Protein AF-0000000084731419 (afdb_homodimer)

Sequence (504 aa):
MSMTPSPSAHSPEKTPSSSPSSLPSPGSLPRCLPGCLPGCLIVFEGMDGSGKSTQARRLKARLDGLSHPAVLTKEPGGTPAGARLREILLDPALPLAPEAELFLFEADRAMHVKTLLLPELRAGRTVLSDRLSFATVAYQSFGGGLSRELVSTLNEVALGGVVPDVTYLLDLPVSEMARRLRERGDGPTRFELLGGDYFERVREGYLELARIHRGRTVVLDATRDPETLEGEIFEDLARRFPGRFATGGSPAMSMTPSPSAHSPEKTPSSSPSSLPSPGSLPRCLPGCLPGCLIVFEGMDGSGKSTQARRLKARLDGLSHPAVLTKEPGGTPAGARLREILLDPALPLAPEAELFLFEADRAMHVKTLLLPELRAGRTVLSDRLSFATVAYQSFGGGLSRELVSTLNEVALGGVVPDVTYLLDLPVSEMARRLRERGDGPTRFELLGGDYFERVREGYLELARIHRGRTVVLDATRDPETLEGEIFEDLARRFPGRFATGGSPA

Nearest PDB structures (foldseek):
  5xb5-assembly1_A  TM=9.683E-01  e=5.352E-17  Aquifex aeolicus VF5
  5h56-assembly1_B  TM=9.671E-01  e=9.599E-17  Aquifex aeolicus VF5
  5xb5-assembly1_B  TM=9.634E-01  e=7.762E-17  Aquifex aeolicus VF5
  5xbh-assembly1_B  TM=9.675E-01  e=1.633E-16  Aquifex aeolicus VF5
  4dwj-assembly1_B  TM=9.084E-01  e=1.100E-12  Staphylococcus aureus subsp. aureus Mu50

Secondary structure (DSSP, 8-state):
------------------------------S--TT--SSEEEEEEESTTSSHHHHHHHHHHHHHHTT--EEEEETTTSSHHHHHHHHHHT-TTS---HHHHHHHHHHHHHHHIIIIIHHHHHTT-EEEEE--HHHHIIIIIIIT---HHHHHHHHHHHHTT---SEEEEEE--HHHHHHHHHHHT-SS-HHHHH-HHHHHHHHHHHHHHHHHTGGGEEEEETTS-HHHHHHHHHHHHHHH-HHHH-------/---------------------------------TT--SSEEEEEEESTTSSHHHHHHHHHHHHHHTT--EEEEETTTSSHHHHHHHHHHT-TTS---HHHHHHHHHHHHHHHIIIIIHHHHHTT-EEEEE--HHHHIIIIIIIT---HHHHHHHHHHHHTT---SEEEEEE--HHHHHHHHHHHT-SS-HHHHH-HHHHHHHHHHHHHHHHHTGGGEEEEETTS-HHHHHHHHHHHHHHH-HHHH-------

Solvent-accessible surface area (backbone atoms only — not comparable to full-atom values): 28175 Å² total; per-residue (Å²): 137,89,80,81,77,76,82,78,80,77,73,80,77,78,73,75,74,74,68,77,74,75,69,74,68,86,65,77,71,76,72,67,58,98,86,52,58,72,22,44,38,38,33,28,37,62,58,76,77,28,47,42,65,58,49,49,50,51,49,38,54,52,32,42,74,68,75,46,64,52,46,80,48,38,54,75,35,57,36,78,70,13,41,56,48,37,52,55,77,68,32,82,90,48,84,66,46,72,66,17,49,52,24,46,55,37,19,26,42,19,38,35,32,67,72,45,50,48,60,41,20,64,71,47,31,37,36,38,24,33,36,66,66,64,53,53,44,10,46,46,18,50,39,64,63,43,56,60,67,57,49,51,52,48,45,50,65,24,42,67,79,65,69,67,65,33,34,42,32,26,47,58,59,60,70,56,31,52,52,52,49,60,70,69,61,63,66,91,37,70,54,70,73,61,36,69,69,33,48,49,31,21,51,49,31,46,52,49,51,37,61,77,40,45,91,41,33,46,82,39,68,36,82,53,57,70,68,61,52,48,52,54,53,50,55,49,43,24,69,76,34,46,92,75,49,51,71,78,70,71,84,128,136,80,78,73,80,76,82,77,80,79,72,78,77,78,71,76,74,73,68,77,74,76,68,73,67,87,64,77,72,76,69,69,57,96,88,53,56,73,21,43,38,38,33,27,36,63,60,76,78,26,47,42,66,59,49,51,52,51,50,40,53,52,32,43,72,68,75,46,64,53,45,80,46,37,53,74,34,56,35,78,70,13,42,56,49,35,53,55,74,68,33,84,91,49,82,66,45,72,66,18,47,51,24,47,54,38,19,26,42,18,39,35,32,66,73,44,49,48,58,42,20,64,71,46,31,35,36,38,25,34,34,65,67,64,53,53,45,11,45,44,18,50,39,63,64,44,56,62,67,58,50,50,52,47,45,47,62,26,41,69,79,66,67,66,64,33,32,41,33,24,48,56,58,60,71,56,32,52,52,54,46,59,71,69,60,60,65,93,36,71,55,71,74,62,35,68,69,34,48,48,32,22,52,49,30,47,53,50,49,38,61,76,40,46,91,39,35,45,83,39,69,36,82,54,57,68,67,60,52,48,52,52,52,50,54,48,45,25,67,76,34,47,91,77,49,51,70,79,69,71,81,127

Structure (mmCIF, N/CA/C/O backbone):
data_AF-0000000084731419-model_v1
#
loop_
_entity.id
_entity.type
_entity.pdbx_description
1 polymer 'Thymidylate kinase'
#
loop_
_atom_site.group_PDB
_atom_site.id
_atom_site.type_symbol
_atom_site.label_atom_id
_atom_site.label_alt_id
_atom_site.label_comp_id
_atom_site.label_asym_id
_atom_site.label_entity_id
_atom_site.label_seq_id
_atom_site.pdbx_PDB_ins_code
_atom_site.Cartn_x
_atom_site.Cartn_y
_atom_site.Cartn_z
_atom_site.occupancy
_atom_site.B_iso_or_equiv
_atom_site.auth_seq_id
_atom_site.auth_comp_id
_atom_site.auth_asym_id
_atom_site.auth_atom_id
_atom_site.pdbx_PDB_model_num
ATOM 1 N N . MET A 1 1 ? 48.312 49.781 94.25 1 23.12 1 MET A N 1
ATOM 2 C CA . MET A 1 1 ? 48.719 50 92.875 1 23.12 1 MET A CA 1
ATOM 3 C C . MET A 1 1 ? 47.531 49.875 91.938 1 23.12 1 MET A C 1
ATOM 5 O O . MET A 1 1 ? 46.406 49.938 92.375 1 23.12 1 MET A O 1
ATOM 9 N N . SER A 1 2 ? 47.562 48.812 91.062 1 24.34 2 SER A N 1
ATOM 10 C CA . SER A 1 2 ? 47.312 48.781 89.625 1 24.34 2 SER A CA 1
ATOM 11 C C . SER A 1 2 ? 45.812 48.75 89.312 1 24.34 2 SER A C 1
ATOM 13 O O . SER A 1 2 ? 45.031 48.312 90.125 1 24.34 2 SER A O 1
ATOM 15 N N . MET A 1 3 ? 45.438 49.062 88.062 1 30.19 3 MET A N 1
ATOM 16 C CA . MET A 1 3 ? 44.531 49.625 87.062 1 30.19 3 MET A CA 1
ATOM 17 C C . MET A 1 3 ? 43.5 48.594 86.625 1 30.19 3 MET A C 1
ATOM 19 O O . MET A 1 3 ? 43.812 47.406 86.438 1 30.19 3 MET A O 1
ATOM 23 N N . THR A 1 4 ? 42.25 48.781 86.812 1 38.5 4 THR A N 1
ATOM 24 C CA . THR A 1 4 ? 41 48.031 86.688 1 38.5 4 THR A CA 1
ATOM 25 C C . THR A 1 4 ? 40.719 47.688 85.25 1 38.5 4 THR A C 1
ATOM 27 O O . THR A 1 4 ? 40.344 48.562 84.438 1 38.5 4 THR A O 1
ATOM 30 N N . PRO A 1 5 ? 41.594 46.938 84.438 1 32.41 5 PRO A N 1
ATOM 31 C CA . PRO A 1 5 ? 41.438 47.094 83 1 32.41 5 PRO A CA 1
ATOM 32 C C . PRO A 1 5 ? 40.062 46.625 82.5 1 32.41 5 PRO A C 1
ATOM 34 O O . PRO A 1 5 ? 39.406 45.812 83.188 1 32.41 5 PRO A O 1
ATOM 37 N N . SER A 1 6 ? 39.344 47.5 81.812 1 37.78 6 SER A N 1
ATOM 38 C CA . SER A 1 6 ? 38 47.531 81.25 1 37.78 6 SER A CA 1
ATOM 39 C C . SER A 1 6 ? 37.844 46.406 80.188 1 37.78 6 SER A C 1
ATOM 41 O O . SER A 1 6 ? 38.656 46.25 79.312 1 37.78 6 SER A O 1
ATOM 43 N N . PRO A 1 7 ? 37.25 45.281 80.562 1 30.72 7 PRO A N 1
ATOM 44 C CA . PRO A 1 7 ? 37.312 44.125 79.688 1 30.72 7 PRO A CA 1
ATOM 45 C C . PRO A 1 7 ? 36.812 44.469 78.25 1 30.72 7 PRO A C 1
ATOM 47 O O . PRO A 1 7 ? 36.062 45.406 78.062 1 30.72 7 PRO A O 1
ATOM 50 N N . SER A 1 8 ? 37.5 44.156 77.062 1 24.77 8 SER A N 1
ATOM 51 C CA . SER A 1 8 ? 37.562 44.312 75.625 1 24.77 8 SER A CA 1
ATOM 52 C C . SER A 1 8 ? 36.312 43.688 75 1 24.77 8 SER A C 1
ATOM 54 O O . SER A 1 8 ? 36.094 42.5 75.062 1 24.77 8 SER A O 1
ATOM 56 N N . ALA A 1 9 ? 35.094 44.312 75.062 1 31.52 9 ALA A 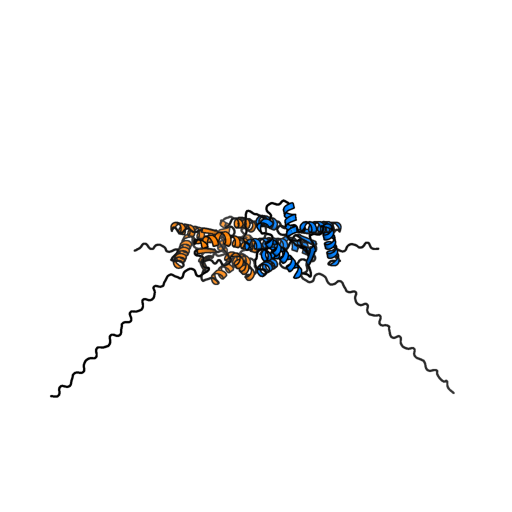N 1
ATOM 57 C CA . ALA A 1 9 ? 33.875 43.719 74.562 1 31.52 9 ALA A CA 1
ATOM 58 C C . ALA A 1 9 ? 34.031 43.281 73.125 1 31.52 9 ALA A C 1
ATOM 60 O O . ALA A 1 9 ? 34.25 44.094 72.25 1 31.52 9 ALA A O 1
ATOM 61 N N . HIS A 1 10 ? 34.781 42.125 72.812 1 27.92 10 HIS A N 1
ATOM 62 C CA . HIS A 1 10 ? 35.031 41.688 71.438 1 27.92 10 HIS A CA 1
ATOM 63 C C . HIS A 1 10 ? 33.75 41.688 70.562 1 27.92 10 HIS A C 1
ATOM 65 O O . HIS A 1 10 ? 32.688 41.312 71.062 1 27.92 10 HIS A O 1
ATOM 71 N N . SER A 1 11 ? 33.656 42.562 69.625 1 31.41 11 SER A N 1
ATOM 72 C CA . SER A 1 11 ? 32.656 42.906 68.562 1 31.41 11 SER A CA 1
ATOM 73 C C . SER A 1 11 ? 32.156 41.625 67.875 1 31.41 11 SER A C 1
ATOM 75 O O . SER A 1 11 ? 32.969 40.75 67.562 1 31.41 11 SER A O 1
ATOM 77 N N . PRO A 1 12 ? 30.891 41.312 68.062 1 29.5 12 PRO A N 1
ATOM 78 C CA . PRO A 1 12 ? 30.312 40.094 67.5 1 29.5 12 PRO A CA 1
ATOM 79 C C . PRO A 1 12 ? 30.609 39.938 66 1 29.5 12 PRO A C 1
ATOM 81 O O . PRO A 1 12 ? 30.844 40.906 65.312 1 29.5 12 PRO A O 1
ATOM 84 N N . GLU A 1 13 ? 31.359 38.938 65.625 1 27.28 13 GLU A N 1
ATOM 85 C CA . GLU A 1 13 ? 31.75 38.531 64.25 1 27.28 13 GLU A CA 1
ATOM 86 C C . GLU A 1 13 ? 30.547 38.531 63.312 1 27.28 13 GLU A C 1
ATOM 88 O O . GLU A 1 13 ? 29.453 38.094 63.688 1 27.28 13 GLU A O 1
ATOM 93 N N . LYS A 1 14 ? 30.531 39.469 62.312 1 30.03 14 LYS A N 1
ATOM 94 C CA . LYS A 1 14 ? 29.641 39.625 61.156 1 30.03 14 LYS A CA 1
ATOM 95 C C . LYS A 1 14 ? 29.297 38.312 60.5 1 30.03 14 LYS A C 1
ATOM 97 O O . LYS A 1 14 ? 30.203 37.562 60.094 1 30.03 14 LYS A O 1
ATOM 102 N N . THR A 1 15 ? 28.266 37.594 61 1 29.02 15 THR A N 1
ATOM 103 C CA . THR A 1 15 ? 27.828 36.375 60.312 1 29.02 15 THR A CA 1
ATOM 104 C C . THR A 1 15 ? 27.703 36.625 58.812 1 29.02 15 THR A C 1
ATOM 106 O O . THR A 1 15 ? 27.031 37.562 58.375 1 29.02 15 THR A O 1
ATOM 109 N N . PRO A 1 16 ? 28.656 36.25 57.969 1 30.91 16 PRO A N 1
ATOM 110 C CA . PRO A 1 16 ? 28.594 36.531 56.531 1 30.91 16 PRO A CA 1
ATOM 111 C C . PRO A 1 16 ? 27.234 36.188 55.938 1 30.91 16 PRO A C 1
ATOM 113 O O . PRO A 1 16 ? 26.578 35.219 56.375 1 30.91 16 PRO A O 1
ATOM 116 N N . SER A 1 17 ? 26.391 37.156 55.719 1 29.28 17 SER A N 1
ATOM 117 C CA . SER A 1 17 ? 25.141 37 54.969 1 29.28 17 SER A CA 1
ATOM 118 C C . SER A 1 17 ? 25.359 36.156 53.719 1 29.28 17 SER A C 1
ATOM 120 O O . SER A 1 17 ? 26.172 36.5 52.875 1 29.28 17 SER A O 1
ATOM 122 N N . SER A 1 18 ? 25.422 34.844 53.844 1 29.91 18 SER A N 1
ATOM 123 C CA . SER A 1 18 ? 25.469 34 52.656 1 29.91 18 SER A CA 1
ATOM 124 C C . SER A 1 18 ? 24.438 34.406 51.625 1 29.91 18 SER A C 1
ATOM 126 O O . SER A 1 18 ? 23.25 34.5 51.906 1 29.91 18 SER A O 1
ATOM 128 N N . SER A 1 19 ? 24.812 35.438 50.812 1 32.22 19 SER A N 1
ATOM 129 C CA . SER A 1 19 ? 23.969 35.844 49.688 1 32.22 19 SER A CA 1
ATOM 130 C C . SER A 1 19 ? 23.297 34.625 49.031 1 32.22 19 SER A C 1
ATOM 132 O O . SER A 1 19 ? 23.922 33.594 48.875 1 32.22 19 SER A O 1
ATOM 134 N N . PRO A 1 20 ? 21.953 34.531 49.156 1 30.31 20 PRO A N 1
ATOM 135 C CA . PRO A 1 20 ? 21.281 33.406 48.531 1 30.31 20 PRO A CA 1
ATOM 136 C C . PRO A 1 20 ? 21.797 33.125 47.125 1 30.31 20 PRO A C 1
ATOM 138 O O . PRO A 1 20 ? 22.266 34.031 46.438 1 30.31 20 PRO A O 1
ATOM 141 N N . SER A 1 21 ? 22.516 32.031 46.906 1 29.12 21 SER A N 1
ATOM 142 C CA . SER A 1 21 ? 22.922 31.5 45.594 1 29.12 21 SER A CA 1
ATOM 143 C C . SER A 1 21 ? 21.812 31.688 44.562 1 29.12 21 SER A C 1
ATOM 145 O O . SER A 1 21 ? 20.641 31.391 44.844 1 29.12 21 SER A O 1
ATOM 147 N N . SER A 1 22 ? 21.938 32.688 43.719 1 30.14 22 SER A N 1
ATOM 148 C CA . SER A 1 22 ? 21.078 32.875 42.531 1 30.14 22 SER A CA 1
ATOM 149 C C . SER A 1 22 ? 20.688 31.547 41.938 1 30.14 22 SER A C 1
ATOM 151 O O . SER A 1 22 ? 21.547 30.719 41.625 1 30.14 22 SER A O 1
ATOM 153 N N . LEU A 1 23 ? 19.562 30.969 42.281 1 30.5 23 LEU A N 1
ATOM 154 C CA . LEU A 1 23 ? 19.078 29.781 41.594 1 30.5 23 LEU A CA 1
ATOM 155 C C . LEU A 1 23 ? 19.375 29.875 40.094 1 30.5 23 LEU A C 1
ATOM 157 O O . LEU A 1 23 ? 19.281 30.953 39.5 1 30.5 23 LEU A O 1
ATOM 161 N N . PRO A 1 24 ? 20.188 28.969 39.531 1 29.19 24 PRO A N 1
ATOM 162 C CA . PRO A 1 24 ? 20.438 29.062 38.094 1 29.19 24 PRO A CA 1
ATOM 163 C C . PRO A 1 24 ? 19.156 29.375 37.312 1 29.19 24 PRO A C 1
ATOM 165 O O . PRO A 1 24 ? 18.062 29.062 37.781 1 29.19 24 PRO A O 1
ATOM 168 N N . SER A 1 25 ? 19.094 30.469 36.625 1 30.25 25 SER A N 1
ATOM 169 C CA . SER A 1 25 ? 18.016 30.75 35.656 1 30.25 25 SER A CA 1
ATOM 170 C C . SER A 1 25 ? 17.531 29.484 34.969 1 30.25 25 SER A C 1
ATOM 172 O O . SER A 1 25 ? 18.328 28.578 34.719 1 30.25 25 SER A O 1
ATOM 174 N N . PRO A 1 26 ? 16.297 29.062 35.25 1 31.92 26 PRO A N 1
ATOM 175 C CA . PRO A 1 26 ? 15.867 27.875 34.531 1 31.92 26 PRO A CA 1
ATOM 176 C C . PRO A 1 26 ? 16.438 27.812 33.125 1 31.92 26 PRO A C 1
ATOM 178 O O . PRO A 1 26 ? 16.219 28.719 32.312 1 31.92 26 PRO A O 1
ATOM 181 N N . GLY A 1 27 ? 17.703 27.453 32.906 1 29.27 27 GLY A N 1
ATOM 182 C CA . GLY A 1 27 ? 18.328 27.203 31.609 1 29.27 27 GLY A CA 1
ATOM 183 C C . GLY A 1 27 ? 17.328 26.734 30.547 1 29.27 27 GLY A C 1
ATOM 184 O O . GLY A 1 27 ? 16.203 26.375 30.875 1 29.27 27 GLY A O 1
ATOM 185 N N . SER A 1 28 ? 17.766 27.031 29.25 1 33.28 28 SER A N 1
ATOM 186 C CA . SER A 1 28 ? 17.25 26.625 27.938 1 33.28 28 SER A CA 1
ATOM 187 C C . SER A 1 28 ? 16.844 25.141 27.953 1 33.28 28 SER A C 1
ATOM 189 O O . SER A 1 28 ? 17.656 24.281 28.266 1 33.28 28 SER A O 1
ATOM 191 N N . LEU A 1 29 ? 15.742 24.844 28.484 1 33.66 29 LEU A N 1
ATOM 192 C CA . LEU A 1 29 ? 15.312 23.469 28.297 1 33.66 29 LEU A CA 1
ATOM 193 C C . LEU A 1 29 ? 15.984 22.844 27.078 1 33.66 29 LEU A C 1
ATOM 195 O O . LEU A 1 29 ? 16.016 23.438 26 1 33.66 29 LEU A O 1
ATOM 199 N N . PRO A 1 30 ? 16.906 22.078 27.328 1 33.84 30 PRO A N 1
ATOM 200 C CA . PRO A 1 30 ? 17.688 21.469 26.266 1 33.84 30 PRO A CA 1
ATOM 201 C C . PRO A 1 30 ? 16.875 21.234 24.984 1 33.84 30 PRO A C 1
ATOM 203 O O . PRO A 1 30 ? 15.656 21.156 25.047 1 33.84 30 PRO A O 1
ATOM 206 N N . ARG A 1 31 ? 17.547 21.422 23.781 1 34.66 31 ARG A N 1
ATOM 207 C CA . ARG A 1 31 ? 17.5 21.047 22.375 1 34.66 31 ARG A CA 1
ATOM 208 C C . ARG A 1 31 ? 16.797 19.703 22.188 1 34.66 31 ARG A C 1
ATOM 210 O O . ARG A 1 31 ? 16.672 18.922 23.141 1 34.66 31 ARG A O 1
ATOM 217 N N . CYS A 1 32 ? 16.469 19.438 20.984 1 38.44 32 CYS A N 1
ATOM 218 C CA . CYS A 1 32 ? 15.844 18.25 20.422 1 38.44 32 CYS A CA 1
ATOM 219 C C . CYS A 1 32 ? 16.438 16.984 21.031 1 38.44 32 CYS A C 1
ATOM 221 O O . CYS A 1 32 ? 17.656 16.828 21.078 1 38.44 32 CYS A O 1
ATOM 223 N N . LEU A 1 33 ? 15.898 16.438 21.953 1 39.16 33 LEU A N 1
ATOM 224 C CA . LEU A 1 33 ? 16.344 15.094 22.328 1 39.16 33 LEU A CA 1
ATOM 225 C C . LEU A 1 33 ? 16.891 14.359 21.109 1 39.16 33 LEU A C 1
ATOM 227 O O . LEU A 1 33 ? 16.531 14.656 19.969 1 39.16 33 LEU A O 1
ATOM 231 N N . PRO A 1 34 ? 17.828 13.508 21.125 1 41.62 34 PRO A N 1
ATOM 232 C CA . PRO A 1 34 ? 18.312 12.594 20.094 1 41.62 34 PRO A CA 1
ATOM 233 C C . PRO A 1 34 ? 17.188 11.875 19.359 1 41.62 34 PRO A C 1
ATOM 235 O O . PRO A 1 34 ? 16.312 11.273 20 1 41.62 34 PRO A O 1
ATOM 238 N N . GLY A 1 35 ? 16.734 12.219 18.062 1 53.94 35 GLY A N 1
ATOM 239 C CA . GLY A 1 35 ? 15.656 11.766 17.203 1 53.94 35 GLY A CA 1
ATOM 240 C C . GLY A 1 35 ? 14.68 12.875 16.828 1 53.94 35 GLY A C 1
ATOM 241 O O . GLY A 1 35 ? 13.789 12.672 16.016 1 53.94 35 GLY A O 1
ATOM 242 N N . CYS A 1 36 ? 14.82 14 17.609 1 70.31 36 CYS A N 1
ATOM 243 C CA . CYS A 1 36 ? 13.891 15.102 17.359 1 70.31 36 CYS A CA 1
ATOM 244 C C . CYS A 1 36 ? 14.328 15.914 16.141 1 70.31 36 CYS A C 1
ATOM 246 O O . CYS A 1 36 ? 15.492 16.297 16.031 1 70.31 36 CYS A O 1
ATOM 248 N N . LEU A 1 37 ? 13.633 15.984 15.125 1 84.25 37 LEU A N 1
ATOM 249 C CA . LEU A 1 37 ? 13.844 16.781 13.914 1 84.25 37 LEU A CA 1
ATOM 250 C C . LEU A 1 37 ? 13.766 18.266 14.227 1 84.25 37 LEU A C 1
ATOM 252 O O . LEU A 1 37 ? 12.898 18.703 14.992 1 84.25 37 LEU A O 1
ATOM 256 N N . PRO A 1 38 ? 14.797 19.047 13.75 1 93.44 38 PRO A N 1
ATOM 257 C CA . PRO A 1 38 ? 14.836 20.469 14.055 1 93.44 38 PRO A CA 1
ATOM 258 C C . PRO A 1 38 ? 13.633 21.234 13.5 1 93.44 38 PRO A C 1
ATOM 260 O O . PRO A 1 38 ? 13.312 22.328 13.977 1 93.44 38 PRO A O 1
ATOM 263 N N . GLY A 1 39 ? 13.055 20.688 12.461 1 96.06 39 GLY A N 1
ATOM 264 C CA . GLY A 1 39 ? 11.891 21.344 11.875 1 96.06 39 GLY A CA 1
ATOM 265 C C . GLY A 1 39 ? 10.625 21.125 12.68 1 96.06 39 GLY A C 1
ATOM 266 O O . GLY A 1 39 ? 10.656 20.531 13.758 1 96.06 39 GLY A O 1
ATOM 267 N N . CYS A 1 40 ? 9.523 21.766 12.18 1 96.75 40 CYS A N 1
ATOM 268 C CA . CYS A 1 40 ? 8.227 21.688 12.844 1 96.75 40 CYS A CA 1
ATOM 269 C C . CYS A 1 40 ? 7.152 21.188 11.883 1 96.75 40 CYS A C 1
ATOM 271 O O . CYS A 1 40 ? 6.969 21.75 10.805 1 96.75 40 CYS A O 1
ATOM 273 N N . LEU A 1 41 ? 6.492 20.094 12.289 1 98.38 41 LEU A N 1
ATOM 274 C CA . LEU A 1 41 ? 5.426 19.531 11.469 1 98.38 41 LEU A CA 1
ATOM 275 C C . LEU A 1 41 ? 4.059 19.859 12.062 1 98.38 41 LEU A C 1
ATOM 277 O O . LEU A 1 41 ? 3.719 19.406 13.156 1 98.38 41 LEU A O 1
ATOM 281 N N . ILE A 1 42 ? 3.318 20.672 11.336 1 98.56 42 ILE A N 1
ATOM 282 C CA . ILE A 1 42 ? 1.959 21.047 11.695 1 98.56 42 ILE A CA 1
ATOM 283 C C . ILE A 1 42 ? 0.966 20.406 10.734 1 98.56 42 ILE A C 1
ATOM 285 O O . ILE A 1 42 ? 1.079 20.547 9.516 1 98.56 42 ILE A O 1
ATOM 289 N N . VAL A 1 43 ? -0.009 19.703 11.297 1 98.88 43 VAL A N 1
ATOM 290 C CA . VAL A 1 43 ? -0.935 18.938 10.453 1 98.88 43 VAL A CA 1
ATOM 291 C C . VAL A 1 43 ? -2.359 19.438 10.68 1 98.88 43 VAL A C 1
ATOM 293 O O . VAL A 1 43 ? -2.76 19.703 11.82 1 98.88 43 VAL A O 1
ATOM 296 N N . PHE A 1 44 ? -3.086 19.578 9.586 1 98.88 44 PHE A N 1
ATOM 297 C CA . PHE A 1 44 ? -4.516 19.859 9.625 1 98.88 44 PHE A CA 1
ATOM 298 C C . PHE A 1 44 ? -5.324 18.609 9.273 1 98.88 44 PHE A C 1
ATOM 300 O O . PHE A 1 44 ? -5.145 18.031 8.211 1 98.88 44 PHE A O 1
ATOM 307 N N . GLU A 1 45 ? -6.176 18.203 10.18 1 98.88 45 GLU A N 1
ATOM 308 C CA . GLU A 1 45 ? -7.016 17.016 10 1 98.88 45 GLU A CA 1
ATOM 309 C C . GLU A 1 45 ? -8.5 17.375 10.094 1 98.88 45 GLU A C 1
ATOM 311 O O . GLU A 1 45 ? -8.859 18.406 10.656 1 98.88 45 GLU A O 1
ATOM 316 N N . GLY A 1 46 ? -9.32 16.5 9.562 1 98.5 46 GLY A N 1
ATOM 317 C CA . GLY A 1 46 ? -10.758 16.703 9.539 1 98.5 46 GLY A CA 1
ATOM 318 C C . GLY A 1 46 ? -11.406 16.172 8.281 1 98.5 46 GLY A C 1
ATOM 319 O O . GLY A 1 46 ? -10.719 15.773 7.336 1 98.5 46 GLY A O 1
ATOM 320 N N . MET A 1 47 ? -12.711 16.203 8.281 1 96.25 47 MET A N 1
ATOM 321 C CA . MET A 1 47 ? -13.469 15.695 7.141 1 96.25 47 MET A CA 1
ATOM 322 C C . MET A 1 47 ? -13.414 16.672 5.969 1 96.25 47 MET A C 1
ATOM 324 O O . MET A 1 47 ? -12.938 17.797 6.117 1 96.25 47 MET A O 1
ATOM 328 N N . ASP A 1 48 ? -13.836 16.156 4.828 1 91.31 48 ASP A N 1
ATOM 329 C CA . ASP A 1 48 ? -13.906 17.016 3.652 1 91.31 48 ASP A CA 1
ATOM 330 C C . ASP A 1 48 ? -14.797 18.234 3.914 1 91.31 48 ASP A C 1
ATOM 332 O O . ASP A 1 48 ? -15.836 18.125 4.57 1 91.31 48 ASP A O 1
ATOM 336 N N . GLY A 1 49 ? -14.32 19.359 3.432 1 91.75 49 GLY A N 1
ATOM 337 C CA . GLY A 1 49 ? -15.125 20.578 3.584 1 91.75 49 GLY A CA 1
ATOM 338 C C . GLY A 1 49 ? -14.914 21.25 4.922 1 91.75 49 GLY A C 1
ATOM 339 O O . GLY A 1 49 ? -15.492 22.312 5.18 1 91.75 49 GLY A O 1
ATOM 340 N N . SER A 1 50 ? -14.07 20.75 5.719 1 96.69 50 SER A N 1
ATOM 341 C CA . SER A 1 50 ? -13.914 21.281 7.062 1 96.69 50 SER A CA 1
ATOM 342 C C . SER A 1 50 ? -13.055 22.547 7.059 1 96.69 50 SER A C 1
ATOM 344 O O . SER A 1 50 ? -13.016 23.281 8.047 1 96.69 50 SER A O 1
ATOM 346 N N . GLY A 1 51 ? -12.359 22.781 6.016 1 96.69 51 GLY A N 1
ATOM 347 C CA . GLY A 1 51 ? -11.594 24.016 5.922 1 96.69 51 GLY A CA 1
ATOM 348 C C . GLY A 1 51 ? -10.109 23.812 6.145 1 96.69 51 GLY A C 1
ATOM 349 O O . GLY A 1 51 ? -9.375 24.766 6.395 1 96.69 51 GLY A O 1
ATOM 350 N N . LYS A 1 52 ? -9.578 22.562 6.078 1 97.81 52 LYS A N 1
ATOM 351 C CA . LYS A 1 52 ? -8.172 22.234 6.297 1 97.81 52 LYS A CA 1
ATOM 352 C C . LYS A 1 52 ? -7.273 23.016 5.344 1 97.81 52 LYS A C 1
ATOM 354 O O . LYS A 1 52 ? -6.348 23.703 5.785 1 97.81 52 LYS A O 1
ATOM 359 N N . SER A 1 53 ? -7.59 22.922 4.043 1 96.75 53 SER A N 1
ATOM 360 C CA . SER A 1 53 ? -6.762 23.578 3.035 1 96.75 53 SER A CA 1
ATOM 361 C C . SER A 1 53 ? -6.762 25.094 3.209 1 96.75 53 SER A C 1
ATOM 363 O O . SER A 1 53 ? -5.73 25.734 3.035 1 96.75 53 SER A O 1
ATOM 365 N N . THR A 1 54 ? -7.902 25.625 3.572 1 97.19 54 THR A N 1
ATOM 366 C CA . THR A 1 54 ? -8.023 27.047 3.822 1 97.19 54 THR A CA 1
ATOM 367 C C . THR A 1 54 ? -7.125 27.484 4.98 1 97.19 54 THR A C 1
ATOM 369 O O . THR A 1 54 ? -6.352 28.422 4.855 1 97.19 54 THR A O 1
ATOM 372 N N . GLN A 1 55 ? -7.215 26.766 6.023 1 98.5 55 GLN A N 1
ATOM 373 C CA . GLN A 1 55 ? -6.445 27.125 7.207 1 98.5 55 GLN A CA 1
ATOM 374 C C . GLN A 1 55 ? -4.949 26.922 6.977 1 98.5 55 GLN A C 1
ATOM 376 O O . GLN A 1 55 ? -4.133 27.719 7.441 1 98.5 55 GLN A O 1
ATOM 381 N N . ALA A 1 56 ? -4.59 25.875 6.305 1 98.44 56 ALA A N 1
ATOM 382 C CA . ALA A 1 56 ? -3.184 25.641 5.98 1 98.44 56 ALA A CA 1
ATOM 383 C C . ALA A 1 56 ? -2.615 26.781 5.152 1 98.44 56 ALA A C 1
ATOM 385 O O . ALA A 1 56 ? -1.519 27.281 5.426 1 98.44 56 ALA A O 1
ATOM 386 N N . ARG A 1 57 ? -3.352 27.234 4.172 1 98.06 57 ARG A N 1
ATOM 387 C CA . ARG A 1 57 ? -2.91 28.312 3.299 1 98.06 57 ARG A CA 1
ATOM 388 C C . ARG A 1 57 ? -2.811 29.625 4.062 1 98.06 57 ARG A C 1
ATOM 390 O O . ARG A 1 57 ? -1.873 30.406 3.859 1 98.06 57 ARG A O 1
ATOM 397 N N . ARG A 1 58 ? -3.762 29.891 4.879 1 97.75 58 ARG A N 1
ATOM 398 C CA . ARG A 1 58 ? -3.754 31.109 5.676 1 97.75 58 ARG A CA 1
ATOM 399 C C . ARG A 1 58 ? -2.555 31.141 6.613 1 97.75 58 ARG A C 1
ATOM 401 O O . ARG A 1 58 ? -1.896 32.188 6.754 1 97.75 58 ARG A O 1
ATOM 408 N N . LEU A 1 59 ? -2.328 30 7.242 1 97.25 59 LEU A N 1
ATOM 409 C CA . LEU A 1 59 ? -1.179 29.922 8.141 1 97.25 59 LEU A CA 1
ATOM 410 C C . LEU A 1 59 ? 0.122 30.125 7.367 1 97.25 59 LEU A C 1
ATOM 412 O O . LEU A 1 59 ? 1.025 30.828 7.832 1 97.25 59 LEU A O 1
ATOM 416 N N . LYS A 1 60 ? 0.2 29.484 6.234 1 97.44 60 LYS A N 1
ATOM 417 C CA . LYS A 1 60 ? 1.386 29.672 5.402 1 97.44 60 LYS A CA 1
ATOM 418 C C . LYS A 1 60 ? 1.612 31.156 5.086 1 97.44 60 LYS A C 1
ATOM 420 O O . LYS A 1 60 ? 2.734 31.656 5.199 1 97.44 60 LYS A O 1
ATOM 425 N N . ALA A 1 61 ? 0.592 31.828 4.668 1 96.25 61 ALA A N 1
ATOM 426 C CA . ALA A 1 61 ? 0.683 33.25 4.324 1 96.25 61 ALA A CA 1
ATOM 427 C C . ALA A 1 61 ? 1.146 34.062 5.523 1 96.25 61 ALA A C 1
ATOM 429 O O . ALA A 1 61 ? 1.987 34.969 5.383 1 96.25 61 ALA A O 1
ATOM 430 N N . ARG A 1 62 ? 0.605 33.719 6.59 1 93.5 62 ARG A N 1
ATOM 431 C CA . ARG A 1 62 ? 0.964 34.438 7.805 1 93.5 62 ARG A CA 1
ATOM 432 C C . ARG A 1 62 ? 2.428 34.219 8.164 1 93.5 62 ARG A C 1
ATOM 434 O O . ARG A 1 62 ? 3.146 35.156 8.5 1 93.5 62 ARG A O 1
ATOM 441 N N . LEU A 1 63 ? 2.867 33 8.109 1 93.62 63 LEU A N 1
ATOM 442 C CA . LEU A 1 63 ? 4.25 32.656 8.414 1 93.62 63 LEU A CA 1
ATOM 443 C C . LEU A 1 63 ? 5.207 33.281 7.406 1 93.62 63 LEU A C 1
ATOM 445 O O . LEU A 1 63 ? 6.289 33.75 7.773 1 93.62 63 LEU A O 1
ATOM 449 N N . ASP A 1 64 ? 4.801 33.312 6.16 1 91.75 64 ASP A N 1
ATOM 450 C CA . ASP A 1 64 ? 5.594 34 5.129 1 91.75 64 ASP A CA 1
ATOM 451 C C . ASP A 1 64 ? 5.781 35.469 5.441 1 91.75 64 ASP A C 1
ATOM 453 O O . ASP A 1 64 ? 6.867 36.031 5.25 1 91.75 64 ASP A O 1
ATOM 457 N N . GLY A 1 65 ? 4.77 36.062 5.895 1 89.19 65 GLY A N 1
ATOM 458 C CA . GLY A 1 65 ? 4.816 37.469 6.266 1 89.19 65 GLY A CA 1
ATOM 459 C C . GLY A 1 65 ? 5.734 37.75 7.438 1 89.19 65 GLY A C 1
ATOM 460 O O . GLY A 1 65 ? 6.23 38.875 7.594 1 89.19 65 GLY A O 1
ATOM 461 N N . LEU A 1 66 ? 5.977 36.75 8.211 1 86.94 66 LEU A N 1
ATOM 462 C CA . LEU A 1 66 ? 6.844 36.875 9.375 1 86.94 66 LEU A CA 1
ATOM 463 C C . LEU A 1 66 ? 8.258 36.375 9.062 1 86.94 66 LEU A C 1
ATOM 465 O O . LEU A 1 66 ? 9.055 36.156 9.969 1 86.94 66 LEU A O 1
ATOM 469 N N . SER A 1 67 ? 8.562 36.094 7.793 1 87.44 67 SER A N 1
ATOM 470 C CA . SER A 1 67 ? 9.859 35.656 7.297 1 87.44 67 SER A CA 1
ATOM 471 C C . SER A 1 67 ? 10.227 34.281 7.852 1 87.44 67 SER A C 1
ATOM 473 O O . SER A 1 67 ? 11.391 34.031 8.18 1 87.44 67 SER A O 1
ATOM 475 N N . HIS A 1 68 ? 9.25 33.5 8.117 1 88.38 68 HIS A N 1
ATOM 476 C CA . HIS A 1 68 ? 9.383 32.094 8.484 1 88.38 68 HIS A CA 1
ATOM 477 C C . HIS A 1 68 ? 8.695 31.203 7.457 1 88.38 68 HIS A C 1
ATOM 479 O O . HIS A 1 68 ? 7.684 30.578 7.762 1 88.38 68 HIS A O 1
ATOM 485 N N . PRO A 1 69 ? 9.352 31.141 6.426 1 90.19 69 PRO A N 1
ATOM 486 C CA . PRO A 1 69 ? 8.648 30.422 5.363 1 90.19 69 PRO A CA 1
ATOM 487 C C . PRO A 1 69 ? 8.359 28.969 5.723 1 90.19 69 PRO A C 1
ATOM 489 O O . PRO A 1 69 ? 9.164 28.328 6.406 1 90.19 69 PRO A O 1
ATOM 492 N N . ALA A 1 70 ? 7.211 28.531 5.328 1 96.81 70 ALA A N 1
ATOM 493 C CA . ALA A 1 70 ? 6.754 27.172 5.57 1 96.81 70 ALA A CA 1
ATOM 494 C C . ALA A 1 70 ? 6.504 26.438 4.258 1 96.81 70 ALA A C 1
ATOM 496 O O . ALA A 1 70 ? 6.25 27.062 3.227 1 96.81 70 ALA A O 1
ATOM 497 N N . VAL A 1 71 ? 6.688 25.172 4.324 1 98.12 71 VAL A N 1
ATOM 498 C CA . VAL A 1 71 ? 6.383 24.312 3.193 1 98.12 71 VAL A CA 1
ATOM 499 C C . VAL A 1 71 ? 4.957 23.781 3.318 1 98.12 71 VAL A C 1
ATOM 501 O O . VAL A 1 71 ? 4.578 23.234 4.363 1 98.12 71 VAL A O 1
ATOM 504 N N . LEU A 1 72 ? 4.164 24.031 2.297 1 98.62 72 LEU A N 1
ATOM 505 C CA . LEU A 1 72 ? 2.807 23.516 2.252 1 98.62 72 LEU A CA 1
ATOM 506 C C . LEU A 1 72 ? 2.758 22.203 1.47 1 98.62 72 LEU A C 1
ATOM 508 O O . LEU A 1 72 ? 3.338 22.094 0.386 1 98.62 72 LEU A O 1
ATOM 512 N N . THR A 1 73 ? 2.08 21.156 2.025 1 98.69 73 THR A N 1
ATOM 513 C CA . THR A 1 73 ? 1.94 19.875 1.364 1 98.69 73 THR A CA 1
ATOM 514 C C . THR A 1 73 ? 0.608 19.219 1.726 1 98.69 73 THR A C 1
ATOM 516 O O . THR A 1 73 ? -0.246 19.844 2.354 1 98.69 73 THR A O 1
ATOM 519 N N . LYS A 1 74 ? 0.37 18.016 1.199 1 98.62 74 LYS A N 1
ATOM 520 C CA . LYS A 1 74 ? -0.909 17.344 1.411 1 98.62 74 LYS A CA 1
ATOM 521 C C . LYS A 1 74 ? -0.78 15.844 1.209 1 98.62 74 LYS A C 1
ATOM 523 O O . LYS A 1 74 ? 0.171 15.375 0.579 1 98.62 74 LYS A O 1
ATOM 528 N N . GLU A 1 75 ? -1.699 15.18 1.855 1 98.38 75 GLU A N 1
ATOM 529 C CA . GLU A 1 75 ? -1.912 13.766 1.557 1 98.38 75 GLU A CA 1
ATOM 530 C C . GLU A 1 75 ? -3.346 13.508 1.102 1 98.38 75 GLU A C 1
ATOM 532 O O . GLU A 1 75 ? -4.289 14.086 1.645 1 98.38 75 GLU A O 1
ATOM 537 N N . PRO A 1 76 ? -3.52 12.547 0.267 1 98.19 76 PRO A N 1
ATOM 538 C CA . PRO A 1 76 ? -2.492 12.023 -0.633 1 98.19 76 PRO A CA 1
ATOM 539 C C . PRO A 1 76 ? -2.105 13.008 -1.732 1 98.19 76 PRO A C 1
ATOM 541 O O . PRO A 1 76 ? -2.867 13.93 -2.035 1 98.19 76 PRO A O 1
ATOM 544 N N . GLY A 1 77 ? -0.832 12.844 -2.316 1 98.25 77 GLY A N 1
ATOM 545 C CA . GLY A 1 77 ? -0.541 13.531 -3.566 1 98.25 77 GLY A CA 1
ATOM 546 C C . GLY A 1 77 ? 0.505 14.617 -3.42 1 98.25 77 GLY A C 1
ATOM 547 O O . GLY A 1 77 ? 0.703 15.422 -4.332 1 98.25 77 GLY A O 1
ATOM 548 N N . GLY A 1 78 ? 1.143 14.664 -2.342 1 98 78 GLY A N 1
ATOM 549 C CA . GLY A 1 78 ? 2.059 15.758 -2.086 1 98 78 GLY A CA 1
ATOM 550 C C . GLY A 1 78 ? 3.408 15.578 -2.756 1 98 78 GLY A C 1
ATOM 551 O O . GLY A 1 78 ? 4.273 16.453 -2.664 1 98 78 GLY A O 1
ATOM 552 N N . THR A 1 79 ? 3.672 14.516 -3.428 1 98 79 THR A N 1
ATOM 553 C CA . THR A 1 79 ? 4.906 14.203 -4.141 1 98 79 THR A CA 1
ATOM 554 C C . THR A 1 79 ? 4.605 13.758 -5.57 1 98 79 THR A C 1
ATOM 556 O O . THR A 1 79 ? 3.459 13.453 -5.902 1 98 79 THR A O 1
ATOM 559 N N . PRO A 1 80 ? 5.621 13.727 -6.422 1 96.56 80 PRO A N 1
ATOM 560 C CA . PRO A 1 80 ? 5.371 13.227 -7.777 1 96.56 80 PRO A CA 1
ATOM 561 C C . PRO A 1 80 ? 4.762 11.828 -7.789 1 96.56 80 PRO A C 1
ATOM 563 O O . PRO A 1 80 ? 3.787 11.578 -8.5 1 96.56 80 PRO A O 1
ATOM 566 N N . ALA A 1 81 ? 5.301 10.922 -7.035 1 96.81 81 ALA A N 1
ATOM 567 C CA . ALA A 1 81 ? 4.703 9.594 -6.91 1 96.81 81 ALA A CA 1
ATOM 568 C C . ALA A 1 81 ? 3.303 9.68 -6.305 1 96.81 81 ALA A C 1
ATOM 570 O O . ALA A 1 81 ? 2.387 8.984 -6.75 1 96.81 81 ALA A O 1
ATOM 571 N N . GLY A 1 82 ? 3.174 10.531 -5.32 1 98 82 GLY A N 1
ATOM 572 C CA . GLY A 1 82 ? 1.885 10.719 -4.672 1 98 82 GLY A CA 1
ATOM 573 C C . GLY A 1 82 ? 0.806 11.211 -5.617 1 98 82 GLY A C 1
ATOM 574 O O . GLY A 1 82 ? -0.356 10.812 -5.504 1 98 82 GLY A O 1
ATOM 575 N N . ALA A 1 83 ? 1.214 12.07 -6.527 1 97.56 83 ALA A N 1
ATOM 576 C CA . ALA A 1 83 ? 0.258 12.586 -7.5 1 97.56 83 ALA A CA 1
ATOM 577 C C . ALA A 1 83 ? -0.308 11.469 -8.367 1 97.56 83 ALA A C 1
ATOM 579 O O . ALA A 1 83 ? -1.506 11.445 -8.656 1 97.56 83 ALA A O 1
ATOM 580 N N . ARG A 1 84 ? 0.507 10.531 -8.75 1 96.75 84 ARG A N 1
ATOM 581 C CA . ARG A 1 84 ? 0.055 9.383 -9.523 1 96.75 84 ARG A CA 1
ATOM 582 C C . ARG A 1 84 ? -0.875 8.5 -8.695 1 96.75 84 ARG A C 1
ATOM 584 O O . ARG A 1 84 ? -1.887 8.008 -9.203 1 96.75 84 ARG A O 1
ATOM 591 N N . LEU A 1 85 ? -0.488 8.312 -7.5 1 97.94 85 LEU A N 1
ATOM 592 C CA . LEU A 1 85 ? -1.3 7.48 -6.621 1 97.94 85 LEU A CA 1
ATOM 593 C C . LEU A 1 85 ? -2.654 8.125 -6.355 1 97.94 85 LEU A C 1
ATOM 595 O O . LEU A 1 85 ? -3.674 7.438 -6.277 1 97.94 85 LEU A O 1
ATOM 599 N N . ARG A 1 86 ? -2.629 9.414 -6.195 1 97.12 86 ARG A N 1
ATOM 600 C CA . ARG A 1 86 ? -3.865 10.156 -5.977 1 97.12 86 ARG A CA 1
ATOM 601 C C . ARG A 1 86 ? -4.832 9.969 -7.145 1 97.12 86 ARG A C 1
ATOM 603 O O . ARG A 1 86 ? -6.039 9.828 -6.941 1 97.12 86 ARG A O 1
ATOM 610 N N . GLU A 1 87 ? -4.285 9.93 -8.336 1 96 87 GLU A N 1
ATOM 611 C CA . GLU A 1 87 ? -5.117 9.703 -9.516 1 96 87 GLU A CA 1
ATOM 612 C C . GLU A 1 87 ? -5.832 8.359 -9.445 1 96 87 GLU A C 1
ATOM 614 O O . GLU A 1 87 ? -7.008 8.25 -9.797 1 96 87 GLU A O 1
ATOM 619 N N . ILE A 1 88 ? -5.152 7.391 -8.984 1 96.31 88 ILE A N 1
ATOM 620 C CA . ILE A 1 88 ? -5.734 6.059 -8.867 1 96.31 88 ILE A CA 1
ATOM 621 C C . ILE A 1 88 ? -6.766 6.047 -7.734 1 96.31 88 ILE A C 1
ATOM 623 O O . ILE A 1 88 ? -7.875 5.535 -7.906 1 96.31 88 ILE A O 1
ATOM 627 N N . LEU A 1 89 ? -6.438 6.645 -6.609 1 96.19 89 LEU A N 1
ATOM 628 C CA . LEU A 1 89 ? -7.27 6.656 -5.41 1 96.19 89 LEU A CA 1
ATOM 629 C C . LEU A 1 89 ? -8.594 7.367 -5.672 1 96.19 89 LEU A C 1
ATOM 631 O O . LEU A 1 89 ? -9.625 6.984 -5.121 1 96.19 89 LEU A O 1
ATOM 635 N N . LEU A 1 90 ? -8.547 8.375 -6.535 1 91.5 90 LEU A N 1
ATOM 636 C CA . LEU A 1 90 ? -9.719 9.227 -6.711 1 91.5 90 LEU A CA 1
ATOM 637 C C . LEU A 1 90 ? -10.445 8.883 -8 1 91.5 90 LEU A C 1
ATOM 639 O O . LEU A 1 90 ? -11.445 9.523 -8.344 1 91.5 90 LEU A O 1
ATOM 643 N N . ASP A 1 91 ? -9.992 7.875 -8.719 1 91.56 91 ASP A N 1
ATOM 644 C CA . ASP A 1 91 ? -10.633 7.492 -9.969 1 91.56 91 ASP A CA 1
ATOM 645 C C . ASP A 1 91 ? -11.93 6.727 -9.711 1 91.56 91 ASP A C 1
ATOM 647 O O . ASP A 1 91 ? -11.898 5.57 -9.281 1 91.56 91 ASP A O 1
ATOM 651 N N . PRO A 1 92 ? -13.039 7.324 -10.031 1 86.31 92 PRO A N 1
ATOM 652 C CA . PRO A 1 92 ? -14.305 6.645 -9.766 1 86.31 92 PRO A CA 1
ATOM 653 C C . PRO A 1 92 ? -14.523 5.418 -10.648 1 86.31 92 PRO A C 1
ATOM 655 O O . PRO A 1 92 ? -15.359 4.566 -10.336 1 86.31 92 PRO A O 1
ATOM 658 N N . ALA A 1 93 ? -13.844 5.297 -11.688 1 88.56 93 ALA A N 1
ATOM 659 C CA . ALA A 1 93 ? -13.984 4.188 -12.625 1 88.56 93 ALA A CA 1
ATOM 660 C C . ALA A 1 93 ? -13.188 2.973 -12.164 1 88.56 93 ALA A C 1
ATOM 662 O O . ALA A 1 93 ? -13.281 1.896 -12.75 1 88.56 93 ALA A O 1
ATOM 663 N N . LEU A 1 94 ? -12.477 3.197 -11.055 1 90 94 LEU A N 1
ATOM 664 C CA . LEU A 1 94 ? -11.625 2.129 -10.547 1 90 94 LEU A CA 1
ATOM 665 C C . LEU A 1 94 ? -11.945 1.823 -9.086 1 90 94 LEU A C 1
ATOM 667 O O . LEU A 1 94 ? -11.195 2.211 -8.188 1 90 94 LEU A O 1
ATOM 671 N N . PRO A 1 95 ? -12.992 1.113 -8.945 1 90.5 95 PRO A N 1
ATOM 672 C CA . PRO A 1 95 ? -13.266 0.748 -7.559 1 90.5 95 PRO A CA 1
ATOM 673 C C . PRO A 1 95 ? -12.148 -0.083 -6.934 1 90.5 95 PRO A C 1
ATOM 675 O O . PRO A 1 95 ? -11.656 -1.029 -7.555 1 90.5 95 PRO A O 1
ATOM 678 N N . LEU A 1 96 ? -11.789 0.281 -5.73 1 96.44 96 LEU A N 1
ATOM 679 C CA . LEU A 1 96 ? -10.695 -0.384 -5.035 1 96.44 96 LEU A CA 1
ATOM 680 C C . LEU A 1 96 ? -11.211 -1.221 -3.871 1 96.44 96 LEU A C 1
ATOM 682 O O . LEU A 1 96 ? -12.141 -0.81 -3.174 1 96.44 96 LEU A O 1
ATOM 686 N N . ALA A 1 97 ? -10.562 -2.408 -3.717 1 96.38 97 ALA A N 1
ATOM 687 C CA . ALA A 1 97 ? -10.781 -3.143 -2.473 1 96.38 97 ALA A CA 1
ATOM 688 C C . ALA A 1 97 ? -10.305 -2.332 -1.27 1 96.38 97 ALA A C 1
ATOM 690 O O . ALA A 1 97 ? -9.328 -1.588 -1.359 1 96.38 97 ALA A O 1
ATOM 691 N N . PRO A 1 98 ? -10.992 -2.525 -0.106 1 96.81 98 PRO A N 1
ATOM 692 C CA . PRO A 1 98 ? -10.633 -1.74 1.076 1 96.81 98 PRO A CA 1
ATOM 693 C C . PRO A 1 98 ? -9.148 -1.866 1.435 1 96.81 98 PRO A C 1
ATOM 695 O O . PRO A 1 98 ? -8.508 -0.867 1.759 1 96.81 98 PRO A O 1
ATOM 698 N N . GLU A 1 99 ? -8.633 -3.086 1.35 1 97.94 99 GLU A N 1
ATOM 699 C CA . GLU A 1 99 ? -7.227 -3.297 1.68 1 97.94 99 GLU A CA 1
ATOM 700 C C . GLU A 1 99 ? -6.312 -2.602 0.675 1 97.94 99 GLU A C 1
ATOM 702 O O . GLU A 1 99 ? -5.301 -2.014 1.055 1 97.94 99 GLU A O 1
ATOM 707 N N . ALA A 1 100 ? -6.66 -2.682 -0.576 1 98.38 100 ALA A N 1
ATOM 708 C CA . ALA A 1 100 ? -5.867 -2.037 -1.617 1 98.38 100 ALA A CA 1
ATOM 709 C C . ALA A 1 100 ? -5.84 -0.522 -1.429 1 98.38 100 ALA A C 1
ATOM 711 O O . ALA A 1 100 ? -4.793 0.11 -1.572 1 98.38 100 ALA A O 1
ATOM 712 N N . GLU A 1 101 ? -6.98 0.032 -1.176 1 97.75 101 GLU A N 1
ATOM 713 C CA . GLU A 1 101 ? -7.082 1.466 -0.917 1 97.75 101 GLU A CA 1
ATOM 714 C C . GLU A 1 101 ? -6.18 1.881 0.241 1 97.75 101 GLU A C 1
ATOM 716 O O . GLU A 1 101 ? -5.445 2.865 0.14 1 97.75 101 GLU A O 1
ATOM 721 N N . LEU A 1 102 ? -6.262 1.103 1.307 1 98.44 102 LEU A N 1
ATOM 722 C CA . LEU A 1 102 ? -5.414 1.37 2.463 1 98.44 102 LEU A CA 1
ATOM 723 C C . LEU A 1 102 ? -3.939 1.326 2.08 1 98.44 102 LEU A C 1
ATOM 725 O O . LEU A 1 102 ? -3.174 2.225 2.436 1 98.44 102 LEU A O 1
ATOM 729 N N . PHE A 1 103 ? -3.543 0.306 1.356 1 98.81 103 PHE A N 1
ATOM 730 C CA . PHE A 1 103 ? -2.154 0.169 0.934 1 98.81 103 PHE A CA 1
ATOM 731 C C . PHE A 1 103 ? -1.729 1.359 0.083 1 98.81 103 PHE A C 1
ATOM 733 O O . PHE A 1 103 ? -0.59 1.822 0.181 1 98.81 103 PHE A O 1
ATOM 740 N N . LEU A 1 104 ? -2.609 1.863 -0.728 1 98.75 104 LEU A N 1
ATOM 741 C CA . LEU A 1 104 ? -2.275 2.984 -1.599 1 98.75 104 LEU A CA 1
ATOM 742 C C . LEU A 1 104 ? -2.08 4.262 -0.79 1 98.75 104 LEU A C 1
ATOM 744 O O . LEU A 1 104 ? -1.165 5.043 -1.065 1 98.75 104 LEU A O 1
ATOM 748 N N . PHE A 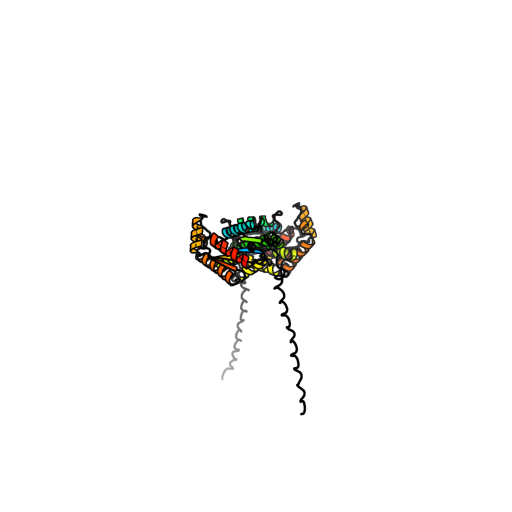1 105 ? -2.934 4.48 0.2 1 98.69 105 PHE A N 1
ATOM 749 C CA . PHE A 1 105 ? -2.736 5.625 1.078 1 98.69 105 PHE A CA 1
ATOM 750 C C . PHE A 1 105 ? -1.39 5.539 1.786 1 98.69 105 PHE A C 1
ATOM 752 O O . PHE A 1 105 ? -0.675 6.539 1.896 1 98.69 105 PHE A O 1
ATOM 759 N N . GLU A 1 106 ? -1.054 4.348 2.229 1 98.81 106 GLU A N 1
ATOM 760 C CA . GLU A 1 106 ? 0.191 4.172 2.969 1 98.81 106 GLU A CA 1
ATOM 761 C C . GLU A 1 106 ? 1.404 4.316 2.055 1 98.81 106 GLU A C 1
ATOM 763 O O . GLU A 1 106 ? 2.455 4.797 2.479 1 98.81 106 GLU A O 1
ATOM 768 N N . ALA A 1 107 ? 1.229 3.85 0.831 1 98.81 107 ALA A N 1
ATOM 769 C CA . ALA A 1 107 ? 2.301 4.062 -0.137 1 98.81 107 ALA A CA 1
ATOM 770 C C . ALA A 1 107 ? 2.555 5.551 -0.355 1 98.81 107 ALA A C 1
ATOM 772 O O . ALA A 1 107 ? 3.707 5.992 -0.382 1 98.81 107 ALA A O 1
ATOM 773 N N . ASP A 1 108 ? 1.508 6.336 -0.499 1 98.81 108 ASP A N 1
ATOM 774 C CA . ASP A 1 108 ? 1.621 7.789 -0.628 1 98.81 108 ASP A CA 1
ATOM 775 C C . ASP A 1 108 ? 2.332 8.391 0.581 1 98.81 108 ASP A C 1
ATOM 777 O O . ASP A 1 108 ? 3.25 9.203 0.426 1 98.81 108 ASP A O 1
ATOM 781 N N . ARG A 1 109 ? 1.929 7.961 1.713 1 98.88 109 ARG A N 1
ATOM 782 C CA . ARG A 1 109 ? 2.48 8.516 2.945 1 98.88 109 ARG A CA 1
ATOM 783 C C . ARG A 1 109 ? 3.961 8.18 3.084 1 98.88 109 ARG A C 1
ATOM 785 O O . ARG A 1 109 ? 4.766 9.023 3.477 1 98.88 109 ARG A O 1
ATOM 792 N N . ALA A 1 110 ? 4.312 6.922 2.789 1 98.75 110 ALA A N 1
ATOM 793 C CA . ALA A 1 110 ? 5.719 6.535 2.861 1 98.75 110 ALA A CA 1
ATOM 794 C C . ALA A 1 110 ? 6.574 7.398 1.943 1 98.75 110 ALA A C 1
ATOM 796 O O . ALA A 1 110 ? 7.66 7.84 2.33 1 98.75 110 ALA A O 1
ATOM 797 N N . MET A 1 111 ? 6.07 7.648 0.747 1 98.75 111 MET A N 1
ATOM 798 C CA . MET A 1 111 ? 6.785 8.523 -0.178 1 98.75 111 MET A CA 1
ATOM 799 C C . MET A 1 111 ? 6.844 9.953 0.356 1 98.75 111 MET A C 1
ATOM 801 O O . MET A 1 111 ? 7.883 10.602 0.28 1 98.75 111 MET A O 1
ATOM 805 N N . HIS A 1 112 ? 5.742 10.445 0.85 1 98.88 112 HIS A N 1
ATOM 806 C CA . HIS A 1 112 ? 5.633 11.797 1.392 1 98.88 112 HIS A CA 1
ATOM 807 C C . HIS A 1 112 ? 6.652 12.031 2.498 1 98.88 112 HIS A C 1
ATOM 809 O O . HIS A 1 112 ? 7.375 13.031 2.48 1 98.88 112 HIS A O 1
ATOM 815 N N . VAL A 1 113 ? 6.727 11.062 3.371 1 98.69 113 VAL A N 1
ATOM 816 C CA . VAL A 1 113 ? 7.641 11.164 4.508 1 98.69 113 VAL A CA 1
ATOM 817 C C . VAL A 1 113 ? 9.086 11.148 4.012 1 98.69 113 VAL A C 1
ATOM 819 O O . VAL A 1 113 ? 9.867 12.039 4.355 1 98.69 113 VAL A O 1
ATOM 822 N N . LYS A 1 114 ? 9.352 10.242 3.18 1 98.06 114 LYS A N 1
ATOM 823 C CA . LYS A 1 114 ? 10.742 10.008 2.791 1 98.06 114 LYS A CA 1
ATOM 824 C C . LYS A 1 114 ? 11.25 11.125 1.882 1 98.06 114 LYS A C 1
ATOM 826 O O . LYS A 1 114 ? 12.414 11.516 1.968 1 98.06 114 LYS A O 1
ATOM 831 N N . THR A 1 115 ? 10.414 11.617 1.056 1 98.19 115 THR A N 1
ATOM 832 C CA . THR A 1 115 ? 10.945 12.469 -0.004 1 98.19 115 THR A CA 1
ATOM 833 C C . THR A 1 115 ? 10.617 13.938 0.263 1 98.19 115 THR A C 1
ATOM 835 O O . THR A 1 115 ? 11.203 14.828 -0.354 1 98.19 115 THR A O 1
ATOM 838 N N . LEU A 1 116 ? 9.742 14.227 1.22 1 98.56 116 LEU A N 1
ATOM 839 C CA . LEU A 1 116 ? 9.398 15.625 1.452 1 98.56 116 LEU A CA 1
ATOM 840 C C . LEU A 1 116 ? 9.492 15.969 2.936 1 98.56 116 LEU A C 1
ATOM 842 O O . LEU A 1 116 ? 10.258 16.859 3.324 1 98.56 116 LEU A O 1
ATOM 846 N N . LEU A 1 117 ? 8.805 15.266 3.814 1 98.62 117 LEU A N 1
ATOM 847 C CA . LEU A 1 117 ? 8.711 15.641 5.219 1 98.62 117 LEU A CA 1
ATOM 848 C C . LEU A 1 117 ? 10.078 15.578 5.891 1 98.62 117 LEU A C 1
ATOM 850 O O . LEU A 1 117 ? 10.531 16.578 6.465 1 98.62 117 LEU A O 1
ATOM 854 N N . LEU A 1 118 ? 10.719 14.461 5.766 1 98.31 118 LEU A N 1
ATOM 855 C CA . LEU A 1 118 ? 11.977 14.273 6.484 1 98.31 118 LEU A CA 1
ATOM 856 C C . LEU A 1 118 ? 13.031 15.258 5.992 1 98.31 118 LEU A C 1
ATOM 858 O O . LEU A 1 118 ? 13.656 15.961 6.797 1 98.31 118 LEU A O 1
ATOM 862 N N . PRO A 1 119 ? 13.234 15.344 4.668 1 98.06 119 PRO A N 1
ATOM 863 C CA . PRO A 1 119 ? 14.242 16.312 4.207 1 98.06 119 PRO A CA 1
ATOM 864 C C . PRO A 1 119 ? 13.953 17.734 4.672 1 98.06 119 PRO A C 1
ATOM 866 O O . PRO A 1 119 ? 14.859 18.438 5.117 1 98.06 119 PRO A O 1
ATOM 869 N N . GLU A 1 120 ? 12.734 18.188 4.652 1 98.06 120 GLU A N 1
ATOM 870 C CA . GLU A 1 120 ? 12.367 19.547 5.051 1 98.06 120 GLU A CA 1
ATOM 871 C C . GLU A 1 120 ? 12.539 19.734 6.555 1 98.06 120 GLU A C 1
ATOM 873 O O . GLU A 1 120 ? 13.055 20.766 6.996 1 98.06 120 GLU A O 1
ATOM 878 N N . LEU A 1 121 ? 12.156 18.75 7.305 1 97.75 121 LEU A N 1
ATOM 879 C CA . LEU A 1 121 ? 12.242 18.844 8.758 1 97.75 121 LEU A CA 1
ATOM 880 C C . LEU A 1 121 ? 13.688 18.797 9.227 1 97.75 121 LEU A C 1
ATOM 882 O O . LEU A 1 121 ? 14.07 19.484 10.164 1 97.75 121 LEU A O 1
ATOM 886 N N . ARG A 1 122 ? 14.445 17.984 8.547 1 97.06 122 ARG A N 1
ATOM 887 C CA . ARG A 1 122 ? 15.867 17.906 8.867 1 97.06 122 ARG A CA 1
ATOM 888 C C . ARG A 1 122 ? 16.578 19.219 8.555 1 97.06 122 ARG A C 1
ATOM 890 O O . ARG A 1 122 ? 17.531 19.578 9.234 1 97.06 122 ARG A O 1
ATOM 897 N N . ALA A 1 123 ? 16.078 19.938 7.633 1 96.88 123 ALA A N 1
ATOM 898 C CA . ALA A 1 123 ? 16.641 21.234 7.246 1 96.88 123 ALA A CA 1
ATOM 899 C C . ALA A 1 123 ? 16.156 22.344 8.172 1 96.88 123 ALA A C 1
ATOM 901 O O . ALA A 1 123 ? 16.5 23.516 7.98 1 96.88 123 ALA A O 1
ATOM 902 N N . GLY A 1 124 ? 15.273 22 9.117 1 95.56 124 GLY A N 1
ATOM 903 C CA . GLY A 1 124 ? 14.828 22.953 10.125 1 95.56 124 GLY A CA 1
ATOM 904 C C . GLY A 1 124 ? 13.602 23.734 9.703 1 95.56 124 GLY A C 1
ATOM 905 O O . GLY A 1 124 ? 13.234 24.719 10.359 1 95.56 124 GLY A O 1
ATOM 906 N N . ARG A 1 125 ? 12.93 23.266 8.68 1 96.62 125 ARG A N 1
ATOM 907 C CA . ARG A 1 125 ? 11.82 24.047 8.133 1 96.62 125 ARG A CA 1
ATOM 908 C C . ARG A 1 125 ? 10.5 23.656 8.797 1 96.62 125 ARG A C 1
ATOM 910 O O . ARG A 1 125 ? 10.398 22.578 9.398 1 96.62 125 ARG A O 1
ATOM 917 N N . THR A 1 126 ? 9.586 24.578 8.734 1 97.31 126 THR A N 1
ATOM 918 C CA . THR A 1 126 ? 8.203 24.312 9.117 1 97.31 126 THR A CA 1
ATOM 919 C C . THR A 1 126 ? 7.438 23.703 7.945 1 97.31 126 THR A C 1
ATOM 921 O O . THR A 1 126 ? 7.492 24.219 6.824 1 97.31 126 THR A O 1
ATOM 924 N N . VAL A 1 127 ? 6.793 22.578 8.227 1 98.62 127 VAL A N 1
ATOM 925 C CA . VAL A 1 127 ? 5.969 21.922 7.207 1 98.62 127 VAL A CA 1
ATOM 926 C C . VAL A 1 127 ? 4.508 21.922 7.648 1 98.62 127 VAL A C 1
ATOM 928 O O . VAL A 1 127 ? 4.195 21.547 8.781 1 98.62 127 VAL A O 1
ATOM 931 N N . LEU A 1 128 ? 3.637 22.438 6.785 1 98.75 128 LEU A N 1
ATOM 932 C CA . LEU A 1 128 ? 2.188 2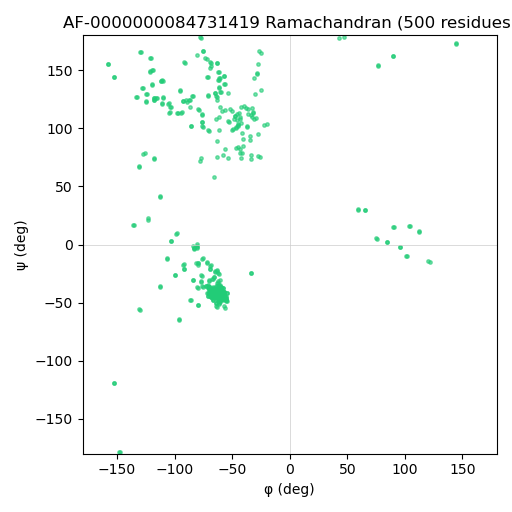2.406 6.949 1 98.75 128 LEU A CA 1
ATOM 933 C C . LEU A 1 128 ? 1.565 21.344 6.051 1 98.75 128 LEU A C 1
ATOM 935 O O . LEU A 1 128 ? 1.643 21.438 4.824 1 98.75 128 LEU A O 1
ATOM 939 N N . SER A 1 129 ? 0.928 20.375 6.645 1 98.81 129 SER A N 1
ATOM 940 C CA . SER A 1 129 ? 0.382 19.281 5.836 1 98.81 129 SER A CA 1
ATOM 941 C C . SER A 1 129 ? -1.137 19.219 5.965 1 98.81 129 SER A C 1
ATOM 943 O O . SER A 1 129 ? -1.668 19.125 7.074 1 98.81 129 SER A O 1
ATOM 945 N N . ASP A 1 130 ? -1.83 19.25 4.852 1 98.56 130 ASP A N 1
ATOM 946 C CA . ASP A 1 130 ? -3.244 18.891 4.777 1 98.56 130 ASP A CA 1
ATOM 947 C C . ASP A 1 130 ? -3.432 17.375 4.84 1 98.56 130 ASP A C 1
ATOM 949 O O . ASP A 1 130 ? -3.25 16.688 3.838 1 98.56 130 ASP A O 1
ATOM 953 N N . ARG A 1 131 ? -3.795 16.906 5.957 1 98.62 131 ARG A N 1
ATOM 954 C CA . ARG A 1 131 ? -3.967 15.5 6.316 1 98.62 131 ARG A CA 1
ATOM 955 C C . ARG A 1 131 ? -2.619 14.828 6.555 1 98.62 131 ARG A C 1
ATOM 957 O O . ARG A 1 131 ? -1.589 15.297 6.07 1 98.62 131 ARG A O 1
ATOM 964 N N . LEU A 1 132 ? -2.684 13.844 7.328 1 98.44 132 LEU A N 1
ATOM 965 C CA . LEU A 1 132 ? -1.642 12.852 7.559 1 98.44 132 LEU A CA 1
ATOM 966 C C . LEU A 1 132 ? -2.248 11.516 7.988 1 98.44 132 LEU A C 1
ATOM 968 O O . LEU A 1 132 ? -3.066 10.945 7.27 1 98.44 132 LEU A O 1
ATOM 972 N N . SER A 1 133 ? -1.925 10.992 9.203 1 98.44 133 SER A N 1
ATOM 973 C CA . SER A 1 133 ? -2.258 9.609 9.508 1 98.44 133 SER A CA 1
ATOM 974 C C . SER A 1 133 ? -3.625 9.5 10.18 1 98.44 133 SER A C 1
ATOM 976 O O . SER A 1 133 ? -4.238 8.43 10.188 1 98.44 133 SER A O 1
ATOM 978 N N . PHE A 1 134 ? -4.18 10.609 10.82 1 98.62 134 PHE A N 1
ATOM 979 C CA . PHE A 1 134 ? -5.504 10.523 11.422 1 98.62 134 PHE A CA 1
ATOM 980 C C . PHE A 1 134 ? -6.547 10.125 10.391 1 98.62 134 PHE A C 1
ATOM 982 O O . PHE A 1 134 ? -7.461 9.352 10.688 1 98.62 134 PHE A O 1
ATOM 989 N N . ALA A 1 135 ? -6.348 10.648 9.234 1 98.25 135 ALA A N 1
ATOM 990 C CA . ALA A 1 135 ? -7.324 10.438 8.172 1 98.25 135 ALA A CA 1
ATOM 991 C C . ALA A 1 135 ? -7.504 8.953 7.875 1 98.25 135 ALA A C 1
ATOM 993 O O . ALA A 1 135 ? -8.633 8.469 7.734 1 98.25 135 ALA A O 1
ATOM 994 N N . THR A 1 136 ? -6.387 8.211 7.801 1 98 136 THR A N 1
ATOM 995 C CA . THR A 1 136 ? -6.484 6.801 7.457 1 98 136 THR A CA 1
ATOM 996 C C . THR A 1 136 ? -7.199 6.023 8.555 1 98 136 THR A C 1
ATOM 998 O O . THR A 1 136 ? -7.984 5.117 8.273 1 98 136 THR A O 1
ATOM 1001 N N . VAL A 1 137 ? -6.988 6.34 9.789 1 98.38 137 VAL A N 1
ATOM 1002 C CA . VAL A 1 137 ? -7.688 5.676 10.891 1 98.38 137 VAL A CA 1
ATOM 1003 C C . VAL A 1 137 ? -9.172 6.035 10.852 1 98.38 137 VAL A C 1
ATOM 1005 O O . VAL A 1 137 ? -10.031 5.16 10.969 1 98.38 137 VAL A O 1
ATOM 1008 N N . ALA A 1 138 ? -9.438 7.305 10.672 1 98.44 138 ALA A N 1
ATOM 1009 C CA . ALA A 1 138 ? -10.82 7.781 10.672 1 98.44 138 ALA A CA 1
ATOM 1010 C C . ALA A 1 138 ? -11.609 7.176 9.508 1 98.44 138 ALA A C 1
ATOM 1012 O O . ALA A 1 138 ? -12.695 6.633 9.711 1 98.44 138 ALA A O 1
ATOM 1013 N N . TYR A 1 139 ? -11.062 7.152 8.336 1 97.06 139 TYR A N 1
ATOM 1014 C CA . TYR A 1 139 ? -11.797 6.746 7.148 1 97.06 139 TYR A CA 1
ATOM 1015 C C . TYR A 1 139 ? -11.75 5.23 6.969 1 97.06 139 TYR A C 1
ATOM 1017 O O . TYR A 1 139 ? -12.789 4.594 6.766 1 97.06 139 TYR A O 1
ATOM 1025 N N . GLN A 1 140 ? -10.602 4.672 7.074 1 97.06 140 GLN A N 1
ATOM 1026 C CA . GLN A 1 140 ? -10.461 3.268 6.699 1 97.06 140 GLN A CA 1
ATOM 1027 C C . GLN A 1 140 ? -10.859 2.35 7.852 1 97.06 140 GLN A C 1
ATOM 1029 O O . GLN A 1 140 ? -11.32 1.23 7.629 1 97.06 140 GLN A O 1
ATOM 1034 N N . SER A 1 141 ? -10.672 2.781 9.086 1 97.69 141 SER A N 1
ATOM 1035 C CA . SER A 1 141 ? -11.055 1.939 10.219 1 97.69 141 SER A CA 1
ATOM 1036 C C . SER A 1 141 ? -12.445 2.311 10.734 1 97.69 141 SER A C 1
ATOM 1038 O O . SER A 1 141 ? -13.406 1.575 10.523 1 97.69 141 SER A O 1
ATOM 1040 N N . PHE A 1 142 ? -12.625 3.525 11.266 1 97.75 142 PHE A N 1
ATOM 1041 C CA . PHE A 1 142 ? -13.914 3.934 11.828 1 97.75 142 PHE A CA 1
ATOM 1042 C C . PHE A 1 142 ? -14.984 3.963 10.75 1 97.75 142 PHE A C 1
ATOM 1044 O O . PHE A 1 142 ? -16.094 3.463 10.961 1 97.75 142 PHE A O 1
ATOM 1051 N N . GLY A 1 143 ? -14.664 4.449 9.617 1 96.44 143 GLY A N 1
ATOM 1052 C CA . GLY A 1 143 ? -15.609 4.492 8.508 1 96.44 143 GLY A CA 1
ATOM 1053 C C . GLY A 1 143 ? -15.742 3.166 7.785 1 96.44 143 GLY A C 1
ATOM 1054 O O . GLY A 1 143 ? -16.844 2.621 7.684 1 96.44 143 GLY A O 1
ATOM 1055 N N . GLY A 1 144 ? -14.594 2.602 7.387 1 94.75 144 GLY A N 1
ATOM 1056 C CA . GLY A 1 144 ? -14.555 1.494 6.445 1 94.75 144 GLY A CA 1
ATOM 1057 C C . GLY A 1 144 ? -14.562 0.135 7.121 1 94.75 144 GLY A C 1
ATOM 1058 O O . GLY A 1 144 ? -14.711 -0.893 6.457 1 94.75 144 GLY A O 1
ATOM 1059 N N . GLY A 1 145 ? -14.25 0.089 8.422 1 96.06 145 GLY A N 1
ATOM 1060 C CA . GLY A 1 145 ? -14.422 -1.151 9.164 1 96.06 145 GLY A CA 1
ATOM 1061 C C . GLY A 1 145 ? -13.148 -1.974 9.25 1 96.06 145 GLY A C 1
ATOM 1062 O O . GLY A 1 145 ? -13.133 -3.039 9.867 1 96.06 145 GLY A O 1
ATOM 1063 N N . LEU A 1 146 ? -12.094 -1.548 8.648 1 97.25 146 LEU A N 1
ATOM 1064 C CA . LEU A 1 146 ? -10.836 -2.268 8.789 1 97.25 146 LEU A CA 1
ATOM 1065 C C . LEU A 1 146 ? -10.359 -2.252 10.242 1 97.25 146 LEU A C 1
ATOM 1067 O O . LEU A 1 146 ? -10.664 -1.319 10.984 1 97.25 146 LEU A O 1
ATOM 1071 N N . SER A 1 147 ? -9.562 -3.211 10.555 1 96.88 147 SER A N 1
ATOM 1072 C CA . SER A 1 147 ? -9.023 -3.318 11.914 1 96.88 147 SER A CA 1
ATOM 1073 C C . SER A 1 147 ? -8.203 -2.088 12.281 1 96.88 147 SER A C 1
ATOM 1075 O O . SER A 1 147 ? -7.32 -1.676 11.523 1 96.88 147 SER A O 1
ATOM 1077 N N . ARG A 1 148 ? -8.5 -1.559 13.461 1 96.75 148 ARG A N 1
ATOM 1078 C CA . ARG A 1 148 ? -7.742 -0.412 13.953 1 96.75 148 ARG A CA 1
ATOM 1079 C C . ARG A 1 148 ? -6.266 -0.761 14.125 1 96.75 148 ARG A C 1
ATOM 1081 O O . ARG A 1 148 ? -5.395 0.06 13.836 1 96.75 148 ARG A O 1
ATOM 1088 N N . GLU A 1 149 ? -6.031 -1.911 14.586 1 96.31 149 GLU A N 1
ATOM 1089 C CA . GLU A 1 149 ? -4.66 -2.381 14.789 1 96.31 149 GLU A CA 1
ATOM 1090 C C . GLU A 1 149 ? -3.904 -2.459 13.469 1 96.31 149 GLU A C 1
ATOM 1092 O O . GLU A 1 149 ? -2.75 -2.033 13.383 1 96.31 149 GLU A O 1
ATOM 1097 N N . LEU A 1 150 ? -4.566 -2.996 12.484 1 96.19 150 LEU A N 1
ATOM 1098 C CA . LEU A 1 150 ? -3.955 -3.09 11.164 1 96.19 150 LEU A CA 1
ATOM 1099 C C . LEU A 1 150 ? -3.611 -1.704 10.625 1 96.19 150 LEU A C 1
ATOM 1101 O O . LEU A 1 150 ? -2.475 -1.459 10.211 1 96.19 150 LEU A O 1
ATOM 1105 N N . VAL A 1 151 ? -4.562 -0.804 10.695 1 98.12 151 VAL A N 1
ATOM 1106 C CA . VAL A 1 151 ? -4.383 0.536 10.148 1 98.12 151 VAL A CA 1
ATOM 1107 C C . VAL A 1 151 ? -3.277 1.264 10.906 1 98.12 151 VAL A C 1
ATOM 1109 O O . VAL A 1 151 ? -2.426 1.919 10.305 1 98.12 151 VAL A O 1
ATOM 1112 N N . SER A 1 152 ? -3.242 1.089 12.195 1 96.38 152 SER A N 1
ATOM 1113 C CA . SER A 1 152 ? -2.225 1.731 13.023 1 96.38 152 SER A CA 1
ATOM 1114 C C . SER A 1 152 ? -0.834 1.192 12.711 1 96.38 152 SER A C 1
ATOM 1116 O O . SER A 1 152 ? 0.131 1.956 12.633 1 96.38 152 SER A O 1
ATOM 1118 N N . THR A 1 153 ? -0.732 -0.087 12.547 1 95.75 153 THR A N 1
ATOM 1119 C CA . THR A 1 153 ? 0.544 -0.71 12.211 1 95.75 153 THR A CA 1
ATOM 1120 C C . THR A 1 153 ? 1.07 -0.184 10.883 1 95.75 153 THR A C 1
ATOM 1122 O O . THR A 1 153 ? 2.252 0.15 10.766 1 95.75 153 THR A O 1
ATOM 1125 N N . LEU A 1 154 ? 0.199 -0.094 9.961 1 97.88 154 LEU A N 1
ATOM 1126 C CA . LEU A 1 154 ? 0.623 0.37 8.641 1 97.88 154 LEU A CA 1
ATOM 1127 C C . LEU A 1 154 ? 1.003 1.847 8.68 1 97.88 154 LEU A C 1
ATOM 1129 O O . LEU A 1 154 ? 1.956 2.264 8.016 1 97.88 154 LEU A O 1
ATOM 1133 N N . ASN A 1 155 ? 0.258 2.648 9.422 1 98.31 155 ASN A N 1
ATOM 1134 C CA . ASN A 1 155 ? 0.641 4.039 9.641 1 98.31 155 ASN A CA 1
ATOM 1135 C C . ASN A 1 155 ? 2.047 4.148 10.227 1 98.31 155 ASN A C 1
ATOM 1137 O O . ASN A 1 155 ? 2.84 4.984 9.789 1 98.31 155 ASN A O 1
ATOM 1141 N N . GLU A 1 156 ? 2.316 3.332 11.195 1 97.5 156 GLU A N 1
ATOM 1142 C CA . GLU A 1 156 ? 3.635 3.357 11.828 1 97.5 156 GLU A CA 1
ATOM 1143 C C . GLU A 1 156 ? 4.734 3.059 10.812 1 97.5 156 GLU A C 1
ATOM 1145 O O . GLU A 1 156 ? 5.777 3.717 10.805 1 97.5 156 GLU A O 1
ATOM 1150 N N . VAL A 1 157 ? 4.492 2.082 10 1 97.5 157 VAL A N 1
ATOM 1151 C CA . VAL A 1 157 ? 5.457 1.703 8.977 1 97.5 157 VAL A CA 1
ATOM 1152 C C . VAL A 1 157 ? 5.668 2.865 8.008 1 97.5 157 VAL A C 1
ATOM 1154 O O . VAL A 1 157 ? 6.805 3.221 7.691 1 97.5 157 VAL A O 1
ATOM 1157 N N . ALA A 1 158 ? 4.602 3.473 7.562 1 98.56 158 ALA A N 1
ATOM 1158 C CA . ALA A 1 158 ? 4.664 4.531 6.559 1 98.56 158 ALA A CA 1
ATOM 1159 C C . ALA A 1 158 ? 5.293 5.797 7.141 1 98.56 158 ALA A C 1
ATOM 1161 O O . ALA A 1 158 ? 6.047 6.492 6.457 1 98.56 158 ALA A O 1
ATOM 1162 N N . LEU A 1 159 ? 5.012 6.066 8.367 1 98.25 159 LEU A N 1
ATOM 1163 C CA . LEU A 1 159 ? 5.488 7.289 9.008 1 98.25 159 LEU A CA 1
ATOM 1164 C C . LEU A 1 159 ? 6.957 7.164 9.391 1 98.25 159 LEU A C 1
ATOM 1166 O O . LEU A 1 159 ? 7.672 8.164 9.461 1 98.25 159 LEU A O 1
ATOM 1170 N N . GLY A 1 160 ? 7.387 5.941 9.727 1 95.75 160 GLY A N 1
ATOM 1171 C CA . GLY A 1 160 ? 8.781 5.707 10.07 1 95.75 160 GLY A CA 1
ATOM 1172 C C . GLY A 1 160 ? 9.25 6.531 11.258 1 95.75 160 GLY A C 1
ATOM 1173 O O . GLY A 1 160 ? 10.352 7.074 11.242 1 95.75 160 GLY A O 1
ATOM 1174 N N . GLY A 1 161 ? 8.352 6.828 12.172 1 94.5 161 GLY A N 1
ATOM 1175 C CA . GLY A 1 161 ? 8.734 7.531 13.383 1 94.5 161 GLY A CA 1
ATOM 1176 C C . GLY A 1 161 ? 8.406 9.016 13.352 1 94.5 161 GLY A C 1
ATOM 1177 O O . GLY A 1 161 ? 8.523 9.711 14.359 1 94.5 161 GLY A O 1
ATOM 1178 N N . VAL A 1 162 ? 8.023 9.508 12.242 1 97.12 162 VAL A N 1
ATOM 1179 C CA . VAL A 1 162 ? 7.66 10.914 12.141 1 97.12 162 VAL A CA 1
ATOM 1180 C C . VAL A 1 162 ? 6.34 11.164 12.867 1 97.12 162 VAL A C 1
ATOM 1182 O O . VAL A 1 162 ? 5.359 10.453 12.648 1 97.12 162 VAL A O 1
ATOM 1185 N N . VAL A 1 163 ? 6.367 12.148 13.75 1 96.81 163 VAL A N 1
ATOM 1186 C CA . VAL A 1 163 ? 5.191 12.539 14.523 1 96.81 163 VAL A CA 1
ATOM 1187 C C . VAL A 1 163 ? 4.953 14.039 14.391 1 96.81 163 VAL A C 1
ATOM 1189 O O . VAL A 1 163 ? 5.891 14.836 14.484 1 96.81 163 VAL A O 1
ATOM 1192 N N . PRO A 1 164 ? 3.723 14.422 14.172 1 98 164 PRO A N 1
ATOM 1193 C CA . PRO A 1 164 ? 3.451 15.859 14.141 1 98 164 PRO A CA 1
ATOM 1194 C C . PRO A 1 164 ? 3.779 16.547 15.469 1 98 164 PRO A C 1
ATOM 1196 O O . PRO A 1 164 ? 3.557 15.977 16.531 1 98 164 PRO A O 1
ATOM 1199 N N . ASP A 1 165 ? 4.285 17.75 15.312 1 97.81 165 ASP A N 1
ATOM 1200 C CA . ASP A 1 165 ? 4.457 18.562 16.516 1 97.81 165 ASP A CA 1
ATOM 1201 C C . ASP A 1 165 ? 3.109 19.016 17.078 1 97.81 165 ASP A C 1
ATOM 1203 O O . ASP A 1 165 ? 2.928 19.094 18.281 1 97.81 165 ASP A O 1
ATOM 1207 N N . VAL A 1 166 ? 2.258 19.297 16.219 1 98.31 166 VAL A N 1
ATOM 1208 C CA . VAL A 1 166 ? 0.888 19.625 16.609 1 98.31 166 VAL A CA 1
ATOM 1209 C C . VAL A 1 166 ? -0.065 19.266 15.469 1 98.31 166 VAL A C 1
ATOM 1211 O O . VAL A 1 166 ? 0.284 19.422 14.297 1 98.31 166 VAL A O 1
ATOM 1214 N N . THR A 1 167 ? -1.27 18.797 15.812 1 98.81 167 THR A N 1
ATOM 1215 C CA . THR A 1 167 ? -2.363 18.547 14.883 1 98.81 167 THR A CA 1
ATOM 1216 C C . THR A 1 167 ? -3.566 19.438 15.211 1 98.81 167 THR A C 1
ATOM 1218 O O . THR A 1 167 ? -4.023 19.469 16.359 1 98.81 167 THR A O 1
ATOM 1221 N N . TYR A 1 168 ? -3.973 20.156 14.266 1 98.94 168 TYR A N 1
ATOM 1222 C CA . TYR A 1 168 ? -5.23 20.891 14.391 1 98.94 168 TYR A CA 1
ATOM 1223 C C . TYR A 1 168 ? -6.367 20.125 13.719 1 98.94 168 TYR A C 1
ATOM 1225 O O . TYR A 1 168 ? -6.391 20 12.492 1 98.94 168 TYR A O 1
ATOM 1233 N N . LEU A 1 169 ? -7.32 19.641 14.523 1 98.94 169 LEU A N 1
ATOM 1234 C CA . LEU A 1 169 ? -8.492 18.953 14.008 1 98.94 169 LEU A CA 1
ATOM 1235 C C . LEU A 1 169 ? -9.656 19.906 13.812 1 98.94 169 LEU A C 1
ATOM 1237 O O . LEU A 1 169 ? -10.172 20.469 14.781 1 98.94 169 LEU A O 1
ATOM 1241 N N . LEU A 1 170 ? -10.023 20.094 12.602 1 98.88 170 LEU A N 1
ATOM 1242 C CA . LEU A 1 170 ? -11.203 20.891 12.297 1 98.88 170 LEU A CA 1
ATOM 1243 C C . LEU A 1 170 ? -12.469 20.047 12.352 1 98.88 170 LEU A C 1
ATOM 1245 O O . LEU A 1 170 ? -12.773 19.312 11.406 1 98.88 170 LEU A O 1
ATOM 1249 N N . ASP A 1 171 ? -13.172 20.188 13.422 1 98.81 171 ASP A N 1
ATOM 1250 C CA . ASP A 1 171 ? -14.375 19.406 13.672 1 98.81 171 ASP A CA 1
ATOM 1251 C C . ASP A 1 171 ? -15.609 20.062 13.062 1 98.81 171 ASP A C 1
ATOM 1253 O O . ASP A 1 171 ? -15.914 21.219 13.375 1 98.81 171 ASP A O 1
ATOM 1257 N N . LEU A 1 172 ? -16.266 19.328 12.273 1 98 172 LEU A N 1
ATOM 1258 C CA . LEU A 1 172 ? -17.422 19.812 11.531 1 98 172 LEU A CA 1
ATOM 1259 C C . LEU A 1 172 ? -18.594 18.828 11.625 1 98 172 LEU A C 1
ATOM 1261 O O . LEU A 1 172 ? -18.406 17.625 11.367 1 98 172 LEU A O 1
ATOM 1265 N N . PRO A 1 173 ? -19.797 19.312 12.039 1 97.56 173 PRO A N 1
ATOM 1266 C CA . PRO A 1 173 ? -20.938 18.406 11.992 1 97.56 173 PRO A CA 1
ATOM 1267 C C . PRO A 1 173 ? -21.188 17.844 10.594 1 97.56 173 PRO A C 1
ATOM 1269 O O . PRO A 1 173 ? -21.047 18.562 9.602 1 97.56 173 PRO A O 1
ATOM 1272 N N . VAL A 1 174 ? -21.641 16.578 10.57 1 96.06 174 VAL A N 1
ATOM 1273 C CA . VAL A 1 174 ? -21.828 15.883 9.305 1 96.06 174 VAL A CA 1
ATOM 1274 C C . VAL A 1 174 ? -22.859 16.625 8.461 1 96.06 174 VAL A C 1
ATOM 1276 O O . VAL A 1 174 ? -22.719 16.719 7.238 1 96.06 174 VAL A O 1
ATOM 1279 N N . SER A 1 175 ? -23.891 17.125 9.094 1 94.06 175 SER A N 1
ATOM 1280 C CA . SER A 1 175 ? -24.922 17.875 8.375 1 94.06 175 SER A CA 1
ATOM 1281 C C . SER A 1 175 ? -24.328 19.094 7.691 1 94.06 175 SER A C 1
ATOM 1283 O O . SER A 1 175 ? -24.703 19.422 6.555 1 94.06 175 SER A O 1
ATOM 1285 N N . GLU A 1 176 ? -23.469 19.781 8.352 1 94.38 176 GLU A N 1
ATOM 1286 C CA . GLU A 1 176 ? -22.812 20.938 7.777 1 94.38 176 GLU A CA 1
ATOM 1287 C C . GLU A 1 176 ? -21.859 20.547 6.652 1 94.38 176 GLU A C 1
ATOM 1289 O O . GLU A 1 176 ? -21.734 21.266 5.652 1 94.38 176 GLU A O 1
ATOM 1294 N N . MET A 1 177 ? -21.141 19.484 6.836 1 93.19 177 MET A N 1
ATOM 1295 C CA . MET A 1 177 ? -20.281 18.969 5.781 1 93.19 177 MET A CA 1
ATOM 1296 C C . MET A 1 177 ? -21.078 18.703 4.508 1 93.19 177 MET A C 1
ATOM 1298 O O . MET A 1 177 ? -20.672 19.125 3.422 1 93.19 177 MET A O 1
ATOM 1302 N N . ALA A 1 178 ? -22.172 18.062 4.668 1 90.06 178 ALA A N 1
ATOM 1303 C CA . ALA A 1 178 ? -23.047 17.75 3.535 1 90.06 178 ALA A CA 1
ATOM 1304 C C . ALA A 1 178 ? -23.5 19.016 2.824 1 90.06 178 ALA A C 1
ATOM 1306 O O . ALA A 1 178 ? -23.5 19.078 1.593 1 90.06 178 ALA A O 1
ATOM 1307 N N . ARG A 1 179 ? -23.844 19.906 3.578 1 90.44 179 ARG A N 1
ATOM 1308 C CA . ARG A 1 179 ? -24.297 21.172 3.027 1 90.44 179 ARG A CA 1
ATOM 1309 C C . ARG A 1 179 ? -23.188 21.844 2.213 1 90.44 179 ARG A C 1
ATOM 1311 O O . ARG A 1 179 ? -23.406 22.25 1.07 1 90.44 179 ARG A O 1
ATOM 1318 N N . ARG A 1 180 ? -21.984 21.953 2.715 1 89.25 180 ARG A N 1
ATOM 1319 C CA . ARG A 1 180 ? -20.859 22.594 2.051 1 89.25 180 ARG A CA 1
ATOM 1320 C C . ARG A 1 180 ? -20.484 21.859 0.773 1 89.25 180 ARG A C 1
ATOM 1322 O O . ARG A 1 180 ? -20.125 22.484 -0.227 1 89.25 180 ARG A O 1
ATOM 1329 N N . LEU A 1 181 ? -20.578 20.562 0.832 1 85.06 181 LEU A N 1
ATOM 1330 C CA . LEU A 1 181 ? -20.219 19.75 -0.333 1 85.06 181 LEU A CA 1
ATOM 1331 C C . LEU A 1 181 ? -21.25 19.938 -1.45 1 85.06 181 LEU A C 1
ATOM 1333 O O . LEU A 1 181 ? -20.891 19.953 -2.629 1 85.06 181 LEU A O 1
ATOM 1337 N N . ARG A 1 182 ? -22.422 20.031 -1.115 1 82.81 182 ARG A N 1
ATOM 1338 C CA . ARG A 1 182 ? -23.469 20.281 -2.098 1 82.81 182 ARG A CA 1
ATOM 1339 C C . ARG A 1 182 ? -23.297 21.641 -2.77 1 82.81 182 ARG A C 1
ATOM 1341 O O . ARG A 1 182 ? -23.516 21.781 -3.975 1 82.81 182 ARG A O 1
ATOM 1348 N N . GLU A 1 183 ? -22.938 22.516 -2.102 1 84.31 183 GLU A N 1
ATOM 1349 C CA . GLU A 1 183 ? -22.75 23.859 -2.615 1 84.31 183 GLU A CA 1
ATOM 1350 C C . GLU A 1 183 ? -21.547 23.953 -3.547 1 84.31 183 GLU A C 1
ATOM 1352 O O . GLU A 1 183 ? -21.516 24.781 -4.457 1 84.31 183 GLU A O 1
ATOM 1357 N N . ARG A 1 184 ? -20.562 23.203 -3.365 1 78.19 184 ARG A N 1
ATOM 1358 C CA . ARG A 1 184 ? -19.359 23.188 -4.184 1 78.19 184 ARG A CA 1
ATOM 1359 C C . ARG A 1 184 ? -19.625 22.578 -5.555 1 78.19 184 ARG A C 1
ATOM 1361 O O . ARG A 1 184 ? -18.906 22.859 -6.516 1 78.19 184 ARG A O 1
ATOM 1368 N N . GLY A 1 185 ? -20.781 21.859 -5.73 1 67.25 185 GLY A N 1
ATOM 1369 C CA . GLY A 1 185 ? -21.203 21.344 -7.023 1 67.25 185 GLY A CA 1
ATOM 1370 C C . GLY A 1 185 ? -20.406 20.141 -7.48 1 67.25 185 GLY A C 1
ATOM 1371 O O . GLY A 1 185 ? -20.375 19.812 -8.672 1 67.25 185 GLY A O 1
ATOM 1372 N N . ASP A 1 186 ? -19.562 19.656 -6.672 1 57.47 186 ASP A N 1
ATOM 1373 C CA . ASP A 1 186 ? -18.703 18.594 -7.191 1 57.47 186 ASP A CA 1
ATOM 1374 C C . ASP A 1 186 ? -19.438 17.266 -7.242 1 57.47 186 ASP A C 1
ATOM 1376 O O . ASP A 1 186 ? -19.422 16.5 -6.27 1 57.47 186 ASP A O 1
ATOM 1380 N N . GLY A 1 187 ? -20.469 17.078 -8.234 1 56.16 187 GLY A N 1
ATOM 1381 C CA . GLY A 1 187 ? -21.094 15.812 -8.578 1 56.16 187 GLY A CA 1
ATOM 1382 C C . GLY A 1 187 ? -21.516 15.008 -7.367 1 56.16 187 GLY A C 1
ATOM 1383 O O . GLY A 1 187 ? -21.453 15.492 -6.238 1 56.16 187 GLY A O 1
ATOM 1384 N N . PRO A 1 188 ? -22.156 13.773 -7.734 1 57.16 188 PRO A N 1
ATOM 1385 C CA . PRO A 1 188 ? -22.5 12.93 -6.586 1 57.16 188 PRO A CA 1
ATOM 1386 C C . PRO A 1 188 ? -21.312 12.656 -5.68 1 57.16 188 PRO A C 1
ATOM 1388 O O . PRO A 1 188 ? -20.25 12.227 -6.156 1 57.16 188 PRO A O 1
ATOM 1391 N N . THR A 1 189 ? -21.359 13.32 -4.547 1 59.91 189 THR A N 1
ATOM 1392 C CA . THR A 1 189 ? -20.234 13.359 -3.629 1 59.91 189 THR A CA 1
ATOM 1393 C C . THR A 1 189 ? -20.047 12.008 -2.941 1 59.91 189 THR A C 1
ATOM 1395 O O . THR A 1 189 ? -20.969 11.172 -2.951 1 59.91 189 THR A O 1
ATOM 1398 N N . ARG A 1 190 ? -18.859 11.586 -2.682 1 65.06 190 ARG A N 1
ATOM 1399 C CA . ARG A 1 190 ? -18.578 10.445 -1.82 1 65.06 190 ARG A CA 1
ATOM 1400 C C . ARG A 1 190 ? -19.594 10.344 -0.69 1 65.06 190 ARG A C 1
ATOM 1402 O O . ARG A 1 190 ? -19.938 9.25 -0.242 1 65.06 190 ARG A O 1
ATOM 1409 N N . PHE A 1 191 ? -20.156 11.547 -0.417 1 64.69 191 PHE A N 1
ATOM 1410 C CA . PHE A 1 191 ? -21.156 11.57 0.654 1 64.69 191 PHE A CA 1
ATOM 1411 C C . PHE A 1 191 ? -22.422 10.828 0.241 1 64.69 191 PHE A C 1
ATOM 1413 O O . PHE A 1 191 ? -23 10.086 1.036 1 64.69 191 PHE A O 1
ATOM 1420 N N . GLU A 1 192 ? -22.734 11.109 -0.878 1 69 192 GLU A N 1
ATOM 1421 C CA . GLU A 1 192 ? -23.953 10.445 -1.346 1 69 192 GLU A CA 1
ATOM 1422 C C . GLU A 1 192 ? -23.734 8.945 -1.496 1 69 192 GLU A C 1
ATOM 1424 O O . GLU A 1 192 ? -24.656 8.148 -1.271 1 69 192 GLU A O 1
ATOM 1429 N N . LEU A 1 193 ? -22.609 8.648 -1.772 1 73.81 193 LEU A N 1
ATOM 1430 C CA . LEU A 1 193 ? -22.312 7.242 -2.021 1 73.81 193 LEU A CA 1
ATOM 1431 C C . LEU A 1 193 ? -22.141 6.484 -0.709 1 73.81 193 LEU A C 1
ATOM 1433 O O . LEU A 1 193 ? -22.609 5.352 -0.581 1 73.81 193 LEU A O 1
ATOM 1437 N N . LEU A 1 194 ? -21.578 7.062 0.295 1 82.75 194 LEU A N 1
ATOM 1438 C CA . LEU A 1 194 ? -21.203 6.355 1.516 1 82.75 194 LEU A CA 1
ATOM 1439 C C . LEU A 1 194 ? -22.234 6.582 2.611 1 82.75 194 LEU A C 1
ATOM 1441 O O . LEU A 1 194 ? -22.359 5.777 3.537 1 82.75 194 LEU A O 1
ATOM 1445 N N . GLY A 1 195 ? -22.984 7.727 2.568 1 85.25 195 GLY A N 1
ATOM 1446 C CA . GLY A 1 195 ? -24.078 7.992 3.482 1 85.25 195 GLY A CA 1
ATOM 1447 C C . GLY A 1 195 ? -23.641 8.703 4.746 1 85.25 195 GLY A C 1
ATOM 1448 O O . GLY A 1 195 ? -22.453 8.695 5.098 1 85.25 195 GLY A O 1
ATOM 1449 N N . GLY A 1 196 ? -24.594 9.289 5.441 1 91.06 196 GLY A N 1
ATOM 1450 C CA . GLY A 1 196 ? -24.375 10.07 6.645 1 91.06 196 GLY A CA 1
ATOM 1451 C C . GLY A 1 196 ? -23.797 9.25 7.785 1 91.06 196 GLY A C 1
ATOM 1452 O O . GLY A 1 196 ? -22.938 9.734 8.539 1 91.06 196 GLY A O 1
ATOM 1453 N N . ASP A 1 197 ? -24.266 8.008 7.938 1 94.88 197 ASP A N 1
ATOM 1454 C CA . ASP A 1 197 ? -23.797 7.145 9.016 1 94.88 197 ASP A CA 1
ATOM 1455 C C . ASP A 1 197 ? -22.297 6.887 8.891 1 94.88 197 ASP A C 1
ATOM 1457 O O . ASP A 1 197 ? -21.578 6.832 9.891 1 94.88 197 ASP A O 1
ATOM 1461 N N . TYR A 1 198 ? -21.922 6.719 7.746 1 95.69 198 TYR A N 1
ATOM 1462 C CA . TYR A 1 198 ? -20.5 6.539 7.484 1 95.69 198 TYR A CA 1
ATOM 1463 C C . TYR A 1 198 ? -19.688 7.734 7.988 1 95.69 198 TYR A C 1
ATOM 1465 O O . TYR A 1 198 ? -18.719 7.566 8.727 1 95.69 198 TYR A O 1
ATOM 1473 N N . PHE A 1 199 ? -20.125 8.859 7.691 1 96.56 199 PHE A N 1
ATOM 1474 C CA . PHE A 1 199 ? -19.359 10.062 8.023 1 96.56 199 PHE A CA 1
ATOM 1475 C C . PHE A 1 199 ? -19.5 10.391 9.508 1 96.56 199 PHE A C 1
ATOM 1477 O O . PHE A 1 199 ? -18.594 10.984 10.094 1 96.56 199 PHE A O 1
ATOM 1484 N N . GLU A 1 200 ? -20.547 9.992 10.078 1 98 200 GLU A N 1
ATOM 1485 C CA . GLU A 1 200 ? -20.641 10.117 11.531 1 98 200 GLU A CA 1
ATOM 1486 C C . GLU A 1 200 ? -19.578 9.258 12.227 1 98 200 GLU A C 1
ATOM 1488 O O . GLU A 1 200 ? -18.969 9.688 13.203 1 98 200 GLU A O 1
ATOM 1493 N N . ARG A 1 201 ? -19.375 8.094 11.703 1 98.19 201 ARG A N 1
ATOM 1494 C CA . ARG A 1 201 ? -18.344 7.227 12.242 1 98.19 201 ARG A CA 1
ATOM 1495 C C . ARG A 1 201 ? -16.953 7.816 12 1 98.19 201 ARG A C 1
ATOM 1497 O O . ARG A 1 201 ? -16.078 7.734 12.867 1 98.19 201 ARG A O 1
ATOM 1504 N N . VAL A 1 202 ? -16.797 8.375 10.883 1 98.06 202 VAL A N 1
ATOM 1505 C CA . VAL A 1 202 ? -15.523 9.023 10.562 1 98.06 202 VAL A CA 1
ATOM 1506 C C . VAL A 1 202 ? -15.258 10.156 11.555 1 98.06 202 VAL A C 1
ATOM 1508 O O . VAL A 1 202 ? -14.164 10.258 12.109 1 98.06 202 VAL A O 1
ATOM 1511 N N . ARG A 1 203 ? -16.266 11.016 11.719 1 98.5 203 ARG A N 1
ATOM 1512 C CA . ARG A 1 203 ? -16.109 12.109 12.672 1 98.5 203 ARG A CA 1
ATOM 1513 C C . ARG A 1 203 ? -15.789 11.578 14.062 1 98.5 203 ARG A C 1
ATOM 1515 O O . ARG A 1 203 ? -14.914 12.117 14.742 1 98.5 203 ARG A O 1
ATOM 1522 N N . GLU A 1 204 ? -16.469 10.555 14.461 1 98.5 204 GLU A N 1
ATOM 1523 C CA . GLU A 1 204 ? -16.172 9.922 15.742 1 98.5 204 GLU A CA 1
ATOM 1524 C C . GLU A 1 204 ? -14.727 9.453 15.82 1 98.5 204 GLU A C 1
ATOM 1526 O O . GLU A 1 204 ? -14.086 9.586 16.859 1 98.5 204 GLU A O 1
ATOM 1531 N N . GLY A 1 205 ? -14.258 8.906 14.766 1 98.62 205 GLY A N 1
ATOM 1532 C CA . GLY A 1 205 ? -12.867 8.484 14.703 1 98.62 205 GLY A CA 1
ATOM 1533 C C . GLY A 1 205 ? -11.883 9.617 14.922 1 98.62 205 GLY A C 1
ATOM 1534 O O . GLY A 1 205 ? -10.953 9.492 15.719 1 98.62 205 GLY A O 1
ATOM 1535 N N . TYR A 1 206 ? -12.117 10.688 14.273 1 98.75 206 TYR A N 1
ATOM 1536 C CA . TYR A 1 206 ? -11.266 11.859 14.453 1 98.75 206 TYR A CA 1
ATOM 1537 C C . TYR A 1 206 ? -11.281 12.328 15.898 1 98.75 206 TYR A C 1
ATOM 1539 O O . TYR A 1 206 ? -10.234 12.633 16.469 1 98.75 206 TYR A O 1
ATOM 1547 N N . LEU A 1 207 ? -12.414 12.383 16.438 1 98.81 207 LEU A N 1
ATOM 1548 C CA . LEU A 1 207 ? -12.547 12.875 17.797 1 98.81 207 LEU A CA 1
ATOM 1549 C C . LEU A 1 207 ? -11.891 11.914 18.797 1 98.81 207 LEU A C 1
ATOM 1551 O O . LEU A 1 207 ? -11.281 12.352 19.766 1 98.81 207 LEU A O 1
ATOM 1555 N N . GLU A 1 208 ? -12.023 10.664 18.562 1 98.69 208 GLU A N 1
ATOM 1556 C CA . GLU A 1 208 ? -11.344 9.68 19.406 1 98.69 208 GLU A CA 1
ATOM 1557 C C . GLU A 1 208 ? -9.828 9.836 19.312 1 98.69 208 GLU A C 1
ATOM 1559 O O . GLU A 1 208 ? -9.141 9.773 20.328 1 98.69 208 GLU A O 1
ATOM 1564 N N . LEU A 1 209 ? -9.367 10.008 18.156 1 98.5 209 LEU A N 1
ATOM 1565 C CA . LEU A 1 209 ? -7.93 10.211 17.969 1 98.5 209 LEU A CA 1
ATOM 1566 C C . LEU A 1 209 ? -7.461 11.477 18.688 1 98.5 209 LEU A C 1
ATOM 1568 O O . LEU A 1 209 ? -6.375 11.492 19.266 1 98.5 209 LEU A O 1
ATOM 1572 N N . ALA A 1 210 ? -8.273 12.508 18.594 1 98.69 210 ALA A N 1
ATOM 1573 C CA . ALA A 1 210 ? -7.938 13.75 19.297 1 98.69 210 ALA A CA 1
ATOM 1574 C C . ALA A 1 210 ? -7.836 13.516 20.797 1 98.69 210 ALA A C 1
ATOM 1576 O O . ALA A 1 210 ? -6.973 14.086 21.469 1 98.69 210 ALA A O 1
ATOM 1577 N N . ARG A 1 211 ? -8.688 12.672 21.297 1 98.38 211 ARG A N 1
ATOM 1578 C CA . ARG A 1 211 ? -8.664 12.359 22.719 1 98.38 211 ARG A CA 1
ATOM 1579 C C . ARG A 1 211 ? -7.422 11.555 23.094 1 98.38 211 ARG A C 1
ATOM 1581 O O . ARG A 1 211 ? -6.754 11.844 24.078 1 98.38 211 ARG A O 1
ATOM 1588 N N . ILE A 1 212 ? -7.094 10.602 22.297 1 97.62 212 ILE A N 1
ATOM 1589 C CA . ILE A 1 212 ? -5.945 9.734 22.531 1 97.62 212 ILE A CA 1
ATOM 1590 C C . ILE A 1 212 ? -4.656 10.555 22.484 1 97.62 212 ILE A C 1
ATOM 1592 O O . ILE A 1 212 ? -3.742 10.328 23.281 1 97.62 212 ILE A O 1
ATOM 1596 N N . HIS A 1 213 ? -4.668 11.523 21.609 1 97.69 213 HIS A N 1
ATOM 1597 C CA . HIS A 1 213 ? -3.465 12.328 21.422 1 97.69 213 HIS A CA 1
ATOM 1598 C C . HIS A 1 213 ? -3.682 13.766 21.891 1 97.69 213 HIS A C 1
ATOM 1600 O O . HIS A 1 213 ? -3.236 14.711 21.234 1 97.69 213 HIS A O 1
ATOM 1606 N N . ARG A 1 214 ? -4.293 13.938 22.891 1 96.62 214 ARG A N 1
ATOM 1607 C CA . ARG A 1 214 ? -4.734 15.242 23.375 1 96.62 214 ARG A CA 1
ATOM 1608 C C . ARG A 1 214 ? -3.547 16.156 23.688 1 96.62 214 ARG A C 1
ATOM 1610 O O . ARG A 1 214 ? -3.662 17.375 23.609 1 96.62 214 ARG A O 1
ATOM 1617 N N . GLY A 1 215 ? -2.414 15.609 23.922 1 96.12 215 GLY A N 1
ATOM 1618 C CA . GLY A 1 215 ? -1.236 16.406 24.203 1 96.12 215 GLY A CA 1
ATOM 1619 C C . GLY A 1 215 ? -0.725 17.188 23.016 1 96.12 215 GLY A C 1
ATOM 1620 O O . GLY A 1 215 ? -0.047 18.203 23.172 1 96.12 215 GLY A O 1
ATOM 1621 N N . ARG A 1 216 ? -1.095 16.75 21.828 1 97.06 216 ARG A N 1
ATOM 1622 C CA . ARG A 1 216 ? -0.585 17.422 20.641 1 97.06 216 ARG A CA 1
ATOM 1623 C C . ARG A 1 216 ? -1.698 17.641 19.625 1 97.06 216 ARG A C 1
ATOM 1625 O O . ARG A 1 216 ? -1.432 17.797 18.422 1 97.06 216 ARG A O 1
ATOM 1632 N N . THR A 1 217 ? -2.934 17.531 20.078 1 98.69 217 THR A N 1
ATOM 1633 C CA . THR A 1 217 ? -4.051 17.766 19.172 1 98.69 217 THR A CA 1
ATOM 1634 C C . THR A 1 217 ? -4.98 18.844 19.719 1 98.69 217 THR A C 1
ATOM 1636 O O . THR A 1 217 ? -5.316 18.828 20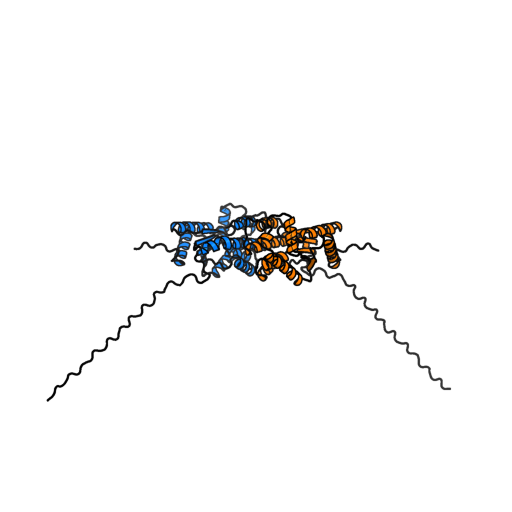.906 1 98.69 217 THR A O 1
ATOM 1639 N N . VAL A 1 218 ? -5.25 19.781 18.875 1 98.75 218 VAL A N 1
ATOM 1640 C CA . VAL A 1 218 ? -6.207 20.844 19.203 1 98.75 218 VAL A CA 1
ATOM 1641 C C . VAL A 1 218 ? -7.457 20.688 18.344 1 98.75 218 VAL A C 1
ATOM 1643 O O . VAL A 1 218 ? -7.371 20.672 17.109 1 98.75 218 VAL A O 1
ATOM 1646 N N . VAL A 1 219 ? -8.609 20.531 19 1 98.88 219 VAL A N 1
ATOM 1647 C CA . VAL A 1 219 ? -9.875 20.438 18.281 1 98.88 219 VAL A CA 1
ATOM 1648 C C . VAL A 1 219 ? -10.461 21.828 18.078 1 98.88 219 VAL A C 1
ATOM 1650 O O . VAL A 1 219 ? -10.633 22.578 19.047 1 98.88 219 VAL A O 1
ATOM 1653 N N . LEU A 1 220 ? -10.695 22.156 16.859 1 98.81 220 LEU A N 1
ATOM 1654 C CA . LEU A 1 220 ? -11.25 23.469 16.5 1 98.81 220 LEU A CA 1
ATOM 1655 C C . LEU A 1 220 ? -12.672 23.328 15.961 1 98.81 220 LEU A C 1
ATOM 1657 O O . LEU A 1 220 ? -12.969 22.375 15.227 1 98.81 220 LEU A O 1
ATOM 1661 N N . ASP A 1 221 ? -13.523 24.234 16.312 1 98.62 221 ASP A N 1
ATOM 1662 C CA . ASP A 1 221 ? -14.875 24.281 15.781 1 98.62 221 ASP A CA 1
ATOM 1663 C C . ASP A 1 221 ? -14.883 24.844 14.359 1 98.62 221 ASP A C 1
ATOM 1665 O O . ASP A 1 221 ? -14.898 26.062 14.164 1 98.62 221 ASP A O 1
ATOM 1669 N N . ALA A 1 222 ? -15.078 23.969 13.414 1 98.44 222 ALA A N 1
ATOM 1670 C CA . ALA A 1 222 ? -14.914 24.344 12.008 1 98.44 222 ALA A CA 1
ATOM 1671 C C . ALA A 1 222 ? -16.141 25.062 11.484 1 98.44 222 ALA A C 1
ATOM 1673 O O . ALA A 1 222 ? -16.188 25.453 10.312 1 98.44 222 ALA A O 1
ATOM 1674 N N . THR A 1 223 ? -17.125 25.25 12.328 1 97.75 223 THR A N 1
ATOM 1675 C CA . THR A 1 223 ? -18.266 26.047 11.914 1 97.75 223 THR A CA 1
ATOM 1676 C C . THR A 1 223 ? -17.969 27.531 12.055 1 97.75 223 THR A C 1
ATOM 1678 O O . THR A 1 223 ? -18.688 28.375 11.508 1 97.75 223 THR A O 1
ATOM 1681 N N . ARG A 1 224 ? -16.953 27.859 12.789 1 97.62 224 ARG A N 1
ATOM 1682 C CA . ARG A 1 224 ? -16.562 29.266 12.953 1 97.62 224 ARG A CA 1
ATOM 1683 C C . ARG A 1 224 ? -15.898 29.797 11.695 1 97.62 224 ARG A C 1
ATOM 1685 O O . ARG A 1 224 ? -15.438 29.031 10.852 1 97.62 224 ARG A O 1
ATOM 1692 N N . ASP A 1 225 ? -15.867 31.109 11.57 1 96.75 225 ASP A N 1
ATOM 1693 C CA . ASP A 1 225 ? -15.312 31.719 10.367 1 96.75 225 ASP A CA 1
ATOM 1694 C C . ASP A 1 225 ? -13.805 31.516 10.289 1 96.75 225 ASP A C 1
ATOM 1696 O O . ASP A 1 225 ? -13.125 31.469 11.312 1 96.75 225 ASP A O 1
ATOM 1700 N N . PRO A 1 226 ? -13.242 31.484 9.078 1 97.44 226 PRO A N 1
ATOM 1701 C CA . PRO A 1 226 ? -11.836 31.156 8.859 1 97.44 226 PRO A CA 1
ATOM 1702 C C . PRO A 1 226 ? -10.883 32.125 9.562 1 97.44 226 PRO A C 1
ATOM 1704 O O . PRO A 1 226 ? -9.82 31.734 10.023 1 97.44 226 PRO A O 1
ATOM 1707 N N . GLU A 1 227 ? -11.242 33.406 9.648 1 97.56 227 GLU A N 1
ATOM 1708 C CA . GLU A 1 227 ? -10.383 34.375 10.289 1 97.56 227 GLU A CA 1
ATOM 1709 C C . GLU A 1 227 ? -10.242 34.125 11.781 1 97.56 227 GLU A C 1
ATOM 1711 O O . GLU A 1 227 ? -9.148 34.219 12.336 1 97.56 227 GLU A O 1
ATOM 1716 N N . THR A 1 228 ? -11.328 33.812 12.344 1 98.06 228 THR A N 1
ATOM 1717 C CA . THR A 1 228 ? -11.328 33.469 13.766 1 98.06 228 THR A CA 1
ATOM 1718 C C . THR A 1 228 ? -10.461 32.25 14.031 1 98.06 228 THR A C 1
ATOM 1720 O O . THR A 1 228 ? -9.641 32.219 14.953 1 98.06 228 THR A O 1
ATOM 1723 N N . LEU A 1 229 ? -10.617 31.203 13.234 1 98.44 229 LEU A N 1
ATOM 1724 C CA . LEU A 1 229 ? -9.844 29.984 13.398 1 98.44 229 LEU A CA 1
ATOM 1725 C C . LEU A 1 229 ? -8.359 30.234 13.172 1 98.44 229 LEU A C 1
ATOM 1727 O O . LEU A 1 229 ? -7.516 29.688 13.883 1 98.44 229 LEU A O 1
ATOM 1731 N N . GLU A 1 230 ? -8.062 31.047 12.195 1 97.81 230 GLU A N 1
ATOM 1732 C CA . GLU A 1 230 ? -6.68 31.422 11.938 1 97.81 230 GLU A CA 1
ATOM 1733 C C . GLU A 1 230 ? -6.035 32.031 13.172 1 97.81 230 GLU A C 1
ATOM 1735 O O . GLU A 1 230 ? -4.906 31.703 13.531 1 97.81 230 GLU A O 1
ATOM 1740 N N . GLY A 1 231 ? -6.77 32.969 13.789 1 96.75 231 GLY A N 1
ATOM 1741 C CA . GLY A 1 231 ? -6.273 33.594 15 1 96.75 231 GLY A CA 1
ATOM 1742 C C . GLY A 1 231 ? -6.027 32.594 16.125 1 96.75 231 GLY A C 1
ATOM 1743 O O . GLY A 1 231 ? -4.996 32.656 16.797 1 96.75 231 GLY A O 1
ATOM 1744 N N . GLU A 1 232 ? -6.918 31.672 16.297 1 97.88 232 GLU A N 1
ATOM 1745 C CA . GLU A 1 232 ? -6.793 30.641 17.328 1 97.88 232 GLU A CA 1
ATOM 1746 C C . GLU A 1 232 ? -5.586 29.75 17.078 1 97.88 232 GLU A C 1
ATOM 1748 O O . GLU A 1 232 ? -4.848 29.406 18 1 97.88 232 GLU A O 1
ATOM 1753 N N . ILE A 1 233 ? -5.387 29.344 15.875 1 98.31 233 ILE A N 1
ATOM 1754 C CA . ILE A 1 233 ? -4.277 28.484 15.484 1 98.31 233 ILE A CA 1
ATOM 1755 C C . ILE A 1 233 ? -2.951 29.188 15.766 1 98.31 233 ILE A C 1
ATOM 1757 O O . ILE A 1 233 ? -2.055 28.609 16.391 1 98.31 233 ILE A O 1
ATOM 1761 N N . PHE A 1 234 ? -2.895 30.406 15.352 1 95.62 234 PHE A N 1
ATOM 1762 C CA . PHE A 1 234 ? -1.639 31.125 15.5 1 95.62 234 PHE A CA 1
ATOM 1763 C C . PHE A 1 234 ? -1.338 31.375 16.969 1 95.62 234 PHE A C 1
ATOM 1765 O O . PHE A 1 234 ? -0.186 31.281 17.406 1 95.62 234 PHE A O 1
ATOM 1772 N N . GLU A 1 235 ? -2.322 31.781 17.719 1 96.06 235 GLU A N 1
ATOM 1773 C CA . GLU A 1 235 ? -2.133 31.984 19.156 1 96.06 235 GLU A CA 1
ATOM 1774 C C . GLU A 1 235 ? -1.628 30.703 19.828 1 96.06 235 GLU A C 1
ATOM 1776 O O . GLU A 1 235 ? -0.738 30.766 20.688 1 96.06 235 GLU A O 1
ATOM 1781 N N . ASP A 1 236 ? -2.156 29.641 19.438 1 97.06 236 ASP A N 1
ATOM 1782 C CA . ASP A 1 236 ? -1.73 28.375 20.016 1 97.06 236 ASP A CA 1
ATOM 1783 C C . ASP A 1 236 ? -0.287 28.047 19.625 1 97.06 236 ASP A C 1
ATOM 1785 O O . ASP A 1 236 ? 0.499 27.609 20.469 1 97.06 236 ASP A O 1
ATOM 1789 N N . LEU A 1 237 ? 0.052 28.234 18.438 1 96.31 237 LEU A N 1
ATOM 1790 C CA . LEU A 1 237 ? 1.404 27.969 17.953 1 96.31 237 LEU A CA 1
ATOM 1791 C C . LEU A 1 237 ? 2.426 28.812 18.703 1 96.31 237 LEU A C 1
ATOM 1793 O O . LEU A 1 237 ? 3.475 28.312 19.109 1 96.31 237 LEU A O 1
ATOM 1797 N N . ALA A 1 238 ? 2.074 30.109 18.875 1 93.12 238 ALA A N 1
ATOM 1798 C CA . ALA A 1 238 ? 2.969 31.016 19.578 1 93.12 238 ALA A CA 1
ATOM 1799 C C . ALA A 1 238 ? 3.184 30.562 21.016 1 93.12 238 ALA A C 1
ATOM 1801 O O . ALA A 1 238 ? 4.277 30.719 21.578 1 93.12 238 ALA A O 1
ATOM 1802 N N . ARG A 1 239 ? 2.127 30.062 21.562 1 94.75 239 ARG A N 1
ATOM 1803 C CA . ARG A 1 239 ? 2.203 29.594 22.938 1 94.75 239 ARG A CA 1
ATOM 1804 C C . ARG A 1 239 ? 3.02 28.297 23.031 1 94.75 239 ARG A C 1
ATOM 1806 O O . ARG A 1 239 ? 3.854 28.156 23.922 1 94.75 239 ARG A O 1
ATOM 1813 N N . ARG A 1 240 ? 2.836 27.391 22.109 1 94.12 240 ARG A N 1
ATOM 1814 C CA . ARG A 1 240 ? 3.471 26.078 22.125 1 94.12 240 ARG A CA 1
ATOM 1815 C C . ARG A 1 240 ? 4.938 26.172 21.734 1 94.12 240 ARG A C 1
ATOM 1817 O O . ARG A 1 240 ? 5.777 25.422 22.234 1 94.12 240 ARG A O 1
ATOM 1824 N N . PHE A 1 241 ? 5.137 27.078 20.797 1 92.06 241 PHE A N 1
ATOM 1825 C CA . PHE A 1 241 ? 6.477 27.156 20.219 1 92.06 241 PHE A CA 1
ATOM 1826 C C . PHE A 1 241 ? 6.965 28.609 20.219 1 92.06 241 PHE A C 1
ATOM 1828 O O . PHE A 1 241 ? 7.277 29.156 19.156 1 92.06 241 PHE A O 1
ATOM 1835 N N . PRO A 1 242 ? 7.211 29.188 21.312 1 88.62 242 PRO A N 1
ATOM 1836 C CA . PRO A 1 242 ? 7.562 30.609 21.406 1 88.62 242 PRO A CA 1
ATOM 1837 C C . PRO A 1 242 ? 8.859 30.953 20.672 1 88.62 242 PRO A C 1
ATOM 1839 O O . PRO A 1 242 ? 9.008 32.062 20.141 1 88.62 242 PRO A O 1
ATOM 1842 N N . GLY A 1 243 ? 9.766 30.109 20.594 1 85.12 243 GLY A N 1
ATOM 1843 C CA . GLY A 1 243 ? 11.023 30.375 19.906 1 85.12 243 GLY A CA 1
ATOM 1844 C C . GLY A 1 243 ? 10.891 30.344 18.391 1 85.12 243 GLY A C 1
ATOM 1845 O O . GLY A 1 243 ? 11.727 30.906 17.672 1 85.12 243 GLY A O 1
ATOM 1846 N N . ARG A 1 244 ? 9.781 29.859 17.984 1 87.25 244 ARG A N 1
ATOM 1847 C CA . ARG A 1 244 ? 9.633 29.688 16.547 1 87.25 244 ARG A CA 1
ATOM 1848 C C . ARG A 1 244 ? 8.578 30.641 15.984 1 87.25 244 ARG A C 1
ATOM 1850 O O . ARG A 1 244 ? 8.742 31.188 14.891 1 87.25 244 ARG A O 1
ATOM 1857 N N . PHE A 1 245 ? 7.527 30.859 16.781 1 87.25 245 PHE A N 1
ATOM 1858 C CA . PHE A 1 245 ? 6.398 31.594 16.234 1 87.25 245 PHE A CA 1
ATOM 1859 C C . PHE A 1 245 ? 6.098 32.844 17.078 1 87.25 245 PHE A C 1
ATOM 1861 O O . PHE A 1 245 ? 5.031 33.438 16.953 1 87.25 245 PHE A O 1
ATOM 1868 N N . ALA A 1 246 ? 7.062 33.344 17.859 1 74.19 246 ALA A N 1
ATOM 1869 C CA . ALA A 1 246 ? 6.832 34.5 18.703 1 74.19 246 ALA A CA 1
ATOM 1870 C C . ALA A 1 246 ? 6.516 35.75 17.875 1 74.19 246 ALA A C 1
ATOM 1872 O O . ALA A 1 246 ? 7.07 35.906 16.797 1 74.19 246 ALA A O 1
ATOM 1873 N N . THR A 1 247 ? 5.469 36.344 18.203 1 65.31 247 THR A N 1
ATOM 1874 C CA . THR A 1 247 ? 5.156 37.625 17.625 1 65.31 247 THR A CA 1
ATOM 1875 C C . THR A 1 247 ? 6.109 38.688 18.172 1 65.31 247 THR A C 1
ATOM 1877 O O . THR A 1 247 ? 6.57 38.594 19.312 1 65.31 247 THR A O 1
ATOM 1880 N N . GLY A 1 248 ? 7.195 39.125 17.531 1 53.75 248 GLY A N 1
ATOM 1881 C CA . GLY A 1 248 ? 8.023 40.219 17.969 1 53.75 248 GLY A CA 1
ATOM 1882 C C . GLY A 1 248 ? 7.273 41.25 18.812 1 53.75 248 GLY A C 1
ATOM 1883 O O . GLY A 1 248 ? 6.32 41.875 18.344 1 53.75 248 GLY A O 1
ATOM 1884 N N . GLY A 1 249 ? 6.969 41.031 20.062 1 44.5 249 GLY A N 1
ATOM 1885 C CA . GLY A 1 249 ? 6.645 42.25 20.812 1 44.5 249 GLY A CA 1
ATOM 1886 C C . GLY A 1 249 ? 7.605 43.375 20.547 1 44.5 249 GLY A C 1
ATOM 1887 O O . GLY A 1 249 ? 8.805 43.188 20.375 1 44.5 249 GLY A O 1
ATOM 1888 N N . SER A 1 250 ? 7.246 44.469 19.703 1 40.44 250 SER A N 1
ATOM 1889 C CA . SER A 1 250 ? 8 45.719 19.703 1 40.44 250 SER A CA 1
ATOM 1890 C C . SER A 1 250 ? 8.617 45.969 21.078 1 40.44 250 SER A C 1
ATOM 1892 O O . SER A 1 250 ? 7.961 45.812 22.094 1 40.44 250 SER A O 1
ATOM 1894 N N . PRO A 1 251 ? 10.047 45.844 21.25 1 41.31 251 PRO A N 1
ATOM 1895 C CA . PRO A 1 251 ? 10.445 46.5 22.516 1 41.31 251 PRO A CA 1
ATOM 1896 C C . PRO A 1 251 ? 9.578 47.688 22.844 1 41.31 251 PRO A C 1
ATOM 1898 O O . PRO A 1 251 ? 9.164 48.438 21.953 1 41.31 251 PRO A O 1
ATOM 1901 N N . ALA A 1 252 ? 8.844 47.625 23.984 1 34.78 252 ALA A N 1
ATOM 1902 C CA . ALA A 1 252 ? 8.414 48.938 24.484 1 34.78 252 ALA A CA 1
ATOM 1903 C C . ALA A 1 252 ? 9.609 49.875 24.656 1 34.78 252 ALA A C 1
ATOM 1905 O O . ALA A 1 252 ? 10.672 49.438 25.109 1 34.78 252 ALA A O 1
ATOM 1906 N N . MET B 1 1 ? -20.812 -109.938 26.234 1 28.98 1 MET B N 1
ATOM 1907 C CA . MET B 1 1 ? -20.578 -109.438 24.891 1 28.98 1 MET B CA 1
ATOM 1908 C C . MET B 1 1 ? -21 -107.938 24.812 1 28.98 1 MET B C 1
ATOM 1910 O O . MET B 1 1 ? -22.109 -107.625 24.391 1 28.98 1 MET B O 1
ATOM 1914 N N . SER B 1 2 ? -20.781 -107.25 25.828 1 31.28 2 SER B N 1
ATOM 1915 C CA . SER B 1 2 ? -21.25 -106 26.328 1 31.28 2 SER B CA 1
ATOM 1916 C C . SER B 1 2 ? -20.875 -104.812 25.391 1 31.28 2 SER B C 1
ATOM 1918 O O . SER B 1 2 ? -19.688 -104.625 25.078 1 31.28 2 SER B O 1
ATOM 1920 N N . MET B 1 3 ? -21.75 -104.5 24.406 1 31.88 3 MET B N 1
ATOM 1921 C CA . MET B 1 3 ? -21.734 -103.625 23.219 1 31.88 3 MET B CA 1
ATOM 1922 C C . MET B 1 3 ? -21.453 -102.188 23.578 1 31.88 3 MET B C 1
ATOM 1924 O O . MET B 1 3 ? -22.219 -101.562 24.312 1 31.88 3 MET B O 1
ATOM 1928 N N . THR B 1 4 ? -20.234 -101.812 23.859 1 37.59 4 THR B N 1
ATOM 1929 C CA . THR B 1 4 ? -19.859 -100.5 24.391 1 37.59 4 THR B CA 1
ATOM 1930 C C . THR B 1 4 ? -20.234 -99.375 23.406 1 37.59 4 THR B C 1
ATOM 1932 O O . THR B 1 4 ? -19.906 -99.5 22.219 1 37.59 4 THR B O 1
ATOM 1935 N N . PRO B 1 5 ? -21.234 -98.562 23.75 1 36.34 5 PRO B N 1
ATOM 1936 C CA . PRO B 1 5 ? -21.891 -97.625 22.844 1 36.34 5 PRO B CA 1
ATOM 1937 C C . PRO B 1 5 ? -20.938 -96.562 22.266 1 36.34 5 PRO B C 1
ATOM 1939 O O . PRO B 1 5 ? -19.906 -96.25 22.875 1 36.34 5 PRO B O 1
ATOM 1942 N N . SER B 1 6 ? -20.734 -96.5 20.938 1 36.41 6 SER B N 1
ATOM 1943 C CA . SER B 1 6 ? -19.781 -95.75 20.141 1 36.41 6 SER B CA 1
ATOM 1944 C C . SER B 1 6 ? -20.031 -94.25 20.281 1 36.41 6 SER B C 1
ATOM 1946 O O . SER B 1 6 ? -21.172 -93.812 20.172 1 36.41 6 SER B O 1
ATOM 1948 N N . PRO B 1 7 ? -19.156 -93.5 21 1 32.72 7 PRO B N 1
ATOM 1949 C CA . PRO B 1 7 ? -19.422 -92.125 21.344 1 32.72 7 PRO B CA 1
ATOM 1950 C C . PRO B 1 7 ? -19.641 -91.25 20.109 1 32.72 7 PRO B C 1
ATOM 1952 O O . PRO B 1 7 ? -19.109 -91.5 19.047 1 32.72 7 PRO B O 1
ATOM 1955 N N . SER B 1 8 ? -20.797 -90.688 19.875 1 26.59 8 SER B N 1
ATOM 1956 C CA . SER B 1 8 ? -21.266 -89.875 18.766 1 26.59 8 SER B CA 1
ATOM 1957 C C . SER B 1 8 ? -20.375 -88.625 18.531 1 26.59 8 SER B C 1
ATOM 1959 O O . SER B 1 8 ? -19.938 -88 19.484 1 26.59 8 SER B O 1
ATOM 1961 N N . ALA B 1 9 ? -19.703 -88.562 17.344 1 31.25 9 ALA B N 1
ATOM 1962 C CA . ALA B 1 9 ? -18.734 -87.625 16.781 1 31.25 9 ALA B CA 1
ATOM 1963 C C . ALA B 1 9 ? -19.297 -86.25 16.766 1 31.25 9 ALA B C 1
ATOM 1965 O O . ALA B 1 9 ? -20.312 -85.938 16.109 1 31.25 9 ALA B O 1
ATOM 1966 N N . HIS B 1 10 ? -19.266 -85.438 17.922 1 28.12 10 HIS B N 1
ATOM 1967 C CA . HIS B 1 10 ? -19.781 -84.062 18 1 28.12 10 HIS B CA 1
ATOM 1968 C C . HIS B 1 10 ? -19.266 -83.25 16.859 1 28.12 10 HIS B C 1
ATOM 1970 O O . HIS B 1 10 ? -18.062 -83.188 16.594 1 28.12 10 HIS B O 1
ATOM 1976 N N . SER B 1 11 ? -20.031 -83.062 15.82 1 31.16 11 SER B N 1
ATOM 1977 C CA . SER B 1 11 ? -19.781 -82.25 14.602 1 31.16 11 SER B CA 1
ATOM 1978 C C . SER B 1 11 ? -19.266 -80.875 14.922 1 31.16 11 SER B C 1
ATOM 1980 O O . SER B 1 11 ? -19.781 -80.188 15.82 1 31.16 11 SER B O 1
ATOM 1982 N N . PRO B 1 12 ? -18.031 -80.625 14.609 1 29.06 12 PRO B N 1
ATOM 1983 C CA . PRO B 1 12 ? -17.391 -79.312 14.953 1 29.06 12 PRO B CA 1
ATOM 1984 C C . PRO B 1 12 ? -18.203 -78.125 14.492 1 29.06 12 PRO B C 1
ATOM 1986 O O . PRO B 1 12 ? -18.969 -78.25 13.531 1 29.06 12 PRO B O 1
ATOM 1989 N N . GLU B 1 13 ? -18.672 -77.312 15.383 1 27.52 13 GLU B N 1
ATOM 1990 C CA . GLU B 1 13 ? -19.422 -76.062 15.211 1 27.52 13 GLU B CA 1
ATOM 1991 C C . GLU B 1 13 ? -18.766 -75.188 14.148 1 27.52 13 GLU B C 1
ATOM 1993 O O . GLU B 1 13 ? -17.547 -75 14.141 1 27.52 13 GLU B O 1
ATOM 1998 N N . LYS B 1 14 ? -19.375 -75.062 12.945 1 30.02 14 LYS B N 1
ATOM 1999 C CA . LYS B 1 14 ? -19.062 -74.188 11.836 1 30.02 14 LYS B CA 1
ATOM 2000 C C . LYS B 1 14 ? -18.734 -72.75 12.32 1 30.02 14 LYS B C 1
ATOM 2002 O O . LYS B 1 14 ? -19.547 -72.125 12.984 1 30.02 14 LYS B O 1
ATOM 2007 N N . THR B 1 15 ? -17.5 -72.5 12.758 1 29.14 15 THR B N 1
ATOM 2008 C CA . THR B 1 15 ? -17.172 -71.125 13.133 1 29.14 15 THR B CA 1
ATOM 2009 C C . THR B 1 15 ? -17.625 -70.188 12.055 1 29.14 15 THR B C 1
ATOM 2011 O O . THR B 1 15 ? -17.359 -70.375 10.867 1 29.14 15 THR B O 1
ATOM 2014 N N . PRO B 1 16 ? -18.688 -69.375 12.25 1 31.41 16 PRO B N 1
ATOM 2015 C CA . PRO B 1 16 ? -19.188 -68.5 11.234 1 31.41 16 PRO B CA 1
ATOM 2016 C C . PRO B 1 16 ? -18.094 -67.625 10.578 1 31.41 16 PRO B C 1
ATOM 2018 O O . PRO B 1 16 ? -17.125 -67.25 11.242 1 31.41 16 PRO B O 1
ATOM 2021 N N . SER B 1 17 ? -17.625 -68.062 9.422 1 29.62 17 SER B N 1
ATOM 2022 C CA . SER B 1 17 ? -16.719 -67.25 8.625 1 29.62 17 SER B CA 1
ATOM 2023 C C . SER B 1 17 ? -17.141 -65.812 8.594 1 29.62 17 SER B C 1
ATOM 2025 O O . SER B 1 17 ? -18.25 -65.5 8.133 1 29.62 17 SER B O 1
ATOM 2027 N N . SER B 1 18 ? -16.953 -65.062 9.656 1 29.94 18 SER B N 1
ATOM 2028 C CA . SER B 1 18 ? -17.25 -63.625 9.594 1 29.94 18 SER B CA 1
ATOM 2029 C C . SER B 1 18 ? -16.703 -63 8.305 1 29.94 18 SER B C 1
ATOM 2031 O O . SER B 1 18 ? -15.523 -63.156 7.992 1 29.94 18 SER B O 1
ATOM 2033 N N . SER B 1 19 ? -17.5 -63.125 7.234 1 32.31 19 SER B N 1
ATOM 2034 C CA . SER B 1 19 ? -17.188 -62.438 5.984 1 32.31 19 SER B CA 1
ATOM 2035 C C . SER B 1 19 ? -16.484 -61.094 6.242 1 32.31 19 SER B C 1
ATOM 2037 O O . SER B 1 19 ? -16.859 -60.375 7.16 1 32.31 19 SER B O 1
ATOM 2039 N N . PRO B 1 20 ? -15.188 -61 5.914 1 30.28 20 PRO B N 1
ATOM 2040 C CA . PRO B 1 20 ? -14.516 -59.719 6.145 1 30.28 20 PRO B CA 1
ATOM 2041 C C . PRO B 1 20 ? -15.367 -58.531 5.727 1 30.28 20 PRO B C 1
ATOM 2043 O O . PRO B 1 20 ? -16.203 -58.656 4.82 1 30.28 20 PRO B O 1
ATOM 2046 N N . SER B 1 21 ? -15.906 -57.75 6.625 1 29.31 21 SER B N 1
ATOM 2047 C CA . SER B 1 21 ? -16.562 -56.469 6.355 1 29.31 21 SER B CA 1
ATOM 2048 C C . SER B 1 21 ? -15.844 -55.719 5.246 1 29.31 21 SER B C 1
ATOM 2050 O O . SER B 1 21 ? -14.609 -55.625 5.25 1 29.31 21 SER B O 1
ATOM 2052 N N . SER B 1 22 ? -16.391 -55.75 4.039 1 30.14 22 SER B N 1
ATOM 2053 C CA . SER B 1 22 ? -15.938 -54.906 2.943 1 30.14 22 SER B CA 1
ATOM 2054 C C . SER B 1 22 ? -15.484 -53.531 3.453 1 30.14 22 SER B C 1
ATOM 2056 O O . SER B 1 22 ? -16.234 -52.844 4.141 1 30.14 22 SER B O 1
ATOM 2058 N N . LEU B 1 23 ? -14.242 -53.375 3.795 1 30.31 23 LEU B N 1
ATOM 2059 C CA . LEU B 1 23 ? -13.773 -52.031 4.113 1 30.31 23 LEU B CA 1
ATOM 2060 C C . LEU B 1 23 ? -14.438 -51 3.211 1 30.31 23 LEU B C 1
ATOM 2062 O O . LEU B 1 23 ? -14.672 -51.25 2.029 1 30.31 23 LEU B O 1
ATOM 2066 N N . PRO B 1 24 ? -15.234 -50.062 3.746 1 29.5 24 PRO B N 1
ATOM 2067 C CA . PRO B 1 24 ? -15.828 -49.062 2.844 1 29.5 24 PRO B CA 1
ATOM 2068 C C . PRO B 1 24 ? -14.867 -48.594 1.758 1 29.5 24 PRO B C 1
ATOM 2070 O O . PRO B 1 24 ? -13.648 -48.688 1.934 1 29.5 24 PRO B O 1
ATOM 2073 N N . SER B 1 25 ? -15.18 -48.781 0.498 1 30.53 25 SER B N 1
ATOM 2074 C CA . SER B 1 25 ? -14.438 -48.188 -0.603 1 30.53 25 SER B CA 1
ATOM 2075 C C . SER B 1 25 ? -13.859 -46.812 -0.201 1 30.53 25 SER B C 1
ATOM 2077 O O . SER B 1 25 ? -14.469 -46.094 0.584 1 30.53 25 SER B O 1
ATOM 2079 N N . PRO B 1 26 ? -12.539 -46.75 -0.138 1 31.8 26 PRO B N 1
ATOM 2080 C CA . PRO B 1 26 ? -12.039 -45.406 0.174 1 31.8 26 PRO B CA 1
ATOM 2081 C C . PRO B 1 26 ? -12.914 -44.281 -0.409 1 31.8 26 PRO B C 1
ATOM 2083 O O . PRO B 1 26 ? -13.117 -44.25 -1.625 1 31.8 26 PRO B O 1
ATOM 2086 N N . GLY B 1 27 ? -14.125 -44.031 0.188 1 29.44 27 GLY B N 1
ATOM 2087 C CA . GLY B 1 27 ? -15.023 -42.938 -0.165 1 29.44 27 GLY B CA 1
ATOM 2088 C C . GLY B 1 27 ? -14.305 -41.781 -0.798 1 29.44 27 GLY B C 1
ATOM 2089 O O . GLY B 1 27 ? -13.078 -41.719 -0.8 1 29.44 27 GLY B O 1
ATOM 2090 N N . SER B 1 28 ? -15.219 -40.906 -1.425 1 33.47 28 SER B N 1
ATOM 2091 C CA . SER B 1 28 ? -15.094 -39.594 -2.023 1 33.47 28 SER B CA 1
ATOM 2092 C C . SER B 1 28 ? -14.18 -38.688 -1.2 1 33.47 28 SER B C 1
ATOM 2094 O O . SER B 1 28 ? -14.32 -38.594 0.022 1 33.47 28 SER B O 1
ATOM 2096 N N . LEU B 1 29 ? -12.945 -38.688 -1.501 1 34.12 29 LEU B N 1
ATOM 2097 C CA . LEU B 1 29 ? -12.094 -37.656 -0.912 1 34.12 29 LEU B CA 1
ATOM 2098 C C . LEU B 1 29 ? -12.922 -36.469 -0.412 1 34.12 29 LEU B C 1
ATOM 2100 O O . LEU B 1 29 ? -13.828 -36 -1.109 1 34.12 29 LEU B O 1
ATOM 2104 N N . PRO B 1 30 ? -13.062 -36.438 0.812 1 33.75 30 PRO B N 1
ATOM 2105 C CA . PRO B 1 30 ? -13.938 -35.406 1.405 1 33.75 30 PRO B CA 1
ATOM 2106 C C . PRO B 1 30 ? -13.977 -34.125 0.595 1 33.75 30 PRO B C 1
ATOM 2108 O O . PRO B 1 30 ? -13.031 -33.812 -0.146 1 33.75 30 PRO B O 1
ATOM 2111 N N . ARG B 1 31 ? -15.156 -33.594 0.261 1 34.66 31 ARG B N 1
ATOM 2112 C CA . ARG B 1 31 ? -15.664 -32.281 -0.089 1 34.66 31 ARG B CA 1
ATOM 2113 C C . ARG B 1 31 ? -14.789 -31.188 0.508 1 34.66 31 ARG B C 1
ATOM 2115 O O . ARG B 1 31 ? -14.141 -31.391 1.539 1 34.66 31 ARG B O 1
ATOM 2122 N N . CYS B 1 32 ? -14.445 -30.234 -0.249 1 38.75 32 CYS B N 1
ATOM 2123 C CA . CYS B 1 32 ? -13.797 -29 0.182 1 38.75 32 CYS B CA 1
ATOM 2124 C C . CYS B 1 32 ? -14.172 -28.656 1.619 1 38.75 32 CYS B C 1
ATOM 2126 O O . CYS B 1 32 ? -15.359 -28.625 1.964 1 38.75 32 CYS B O 1
ATOM 2128 N N . LEU B 1 33 ? -13.438 -29 2.543 1 39.47 33 LEU B N 1
ATOM 2129 C CA . LEU B 1 33 ? -13.719 -28.453 3.867 1 39.47 33 LEU B CA 1
ATOM 2130 C C . LEU B 1 33 ? -14.375 -27.094 3.762 1 39.47 33 LEU B C 1
ATOM 2132 O O . LEU B 1 33 ? -14.18 -26.375 2.771 1 39.47 33 LEU B O 1
ATOM 2136 N N . PRO B 1 34 ? -15.234 -26.641 4.562 1 41.66 34 PRO B N 1
ATOM 2137 C CA . PRO B 1 34 ? -15.781 -25.281 4.699 1 41.66 34 PRO B CA 1
ATOM 2138 C C . PRO B 1 34 ? -14.711 -24.203 4.66 1 41.66 34 PRO B C 1
ATOM 2140 O O . PRO B 1 34 ? -13.742 -24.25 5.422 1 41.66 34 PRO B O 1
ATOM 2143 N N . GLY B 1 35 ? -14.438 -23.391 3.52 1 54.22 35 GLY B N 1
ATOM 2144 C CA . GLY B 1 35 ? -13.453 -22.375 3.193 1 54.22 35 GLY B CA 1
ATOM 2145 C C . GLY B 1 35 ? -12.633 -22.719 1.963 1 54.22 35 GLY B C 1
ATOM 2146 O O . GLY B 1 35 ? -11.844 -21.891 1.488 1 54.22 35 GLY B O 1
ATOM 2147 N N . CYS B 1 36 ? -12.727 -24.016 1.573 1 70.25 36 CYS B N 1
ATOM 2148 C CA . CYS B 1 36 ? -11.93 -24.453 0.426 1 70.25 36 CYS B CA 1
ATOM 2149 C C . CYS B 1 36 ? -12.594 -24.031 -0.881 1 70.25 36 CYS B C 1
ATOM 2151 O O . CYS B 1 36 ? -13.781 -24.266 -1.084 1 70.25 36 CYS B O 1
ATOM 2153 N N . LEU B 1 37 ? -12.055 -23.234 -1.639 1 84.44 37 LEU B N 1
ATOM 2154 C CA . LEU B 1 37 ? -12.5 -22.797 -2.957 1 84.44 37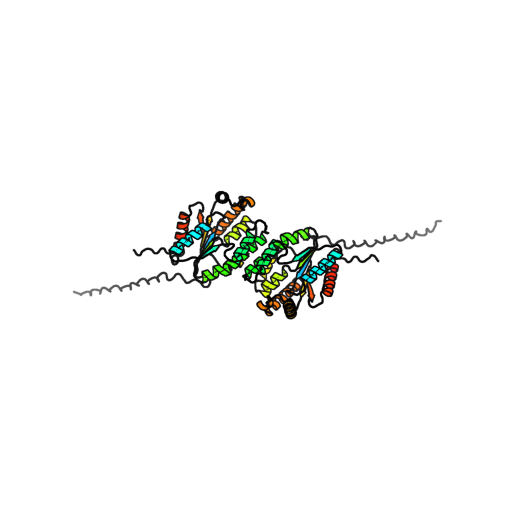 LEU B CA 1
ATOM 2155 C C . LEU B 1 37 ? -12.484 -23.953 -3.949 1 84.44 37 LEU B C 1
ATOM 2157 O O . LEU B 1 37 ? -11.547 -24.75 -3.957 1 84.44 37 LEU B O 1
ATOM 2161 N N . PRO B 1 38 ? -13.625 -24.125 -4.688 1 93.44 38 PRO B N 1
ATOM 2162 C CA . PRO B 1 38 ? -13.727 -25.266 -5.613 1 93.44 38 PRO B CA 1
ATOM 2163 C C . PRO B 1 38 ? -12.68 -25.219 -6.719 1 93.44 38 PRO B C 1
ATOM 2165 O O . PRO B 1 38 ? -12.375 -26.234 -7.332 1 93.44 38 PRO B O 1
ATOM 2168 N N . GLY B 1 39 ? -12.211 -24.016 -7.004 1 96.06 39 GLY B N 1
ATOM 2169 C CA . GLY B 1 39 ? -11.203 -23.891 -8.047 1 96.06 39 GLY B CA 1
ATOM 2170 C C . GLY B 1 39 ? -9.812 -24.297 -7.582 1 96.06 39 GLY B C 1
ATOM 2171 O O . GLY B 1 39 ? -9.648 -24.766 -6.457 1 96.06 39 GLY B O 1
ATOM 2172 N N . CYS B 1 40 ? -8.852 -24.219 -8.539 1 96.75 40 CYS B N 1
ATOM 2173 C CA . CYS B 1 40 ? -7.469 -24.594 -8.273 1 96.75 40 CYS B CA 1
ATOM 2174 C C . CYS B 1 40 ? -6.516 -23.453 -8.625 1 96.75 40 CYS B C 1
ATOM 2176 O O . CYS B 1 40 ? -6.535 -22.938 -9.742 1 96.75 40 CYS B O 1
ATOM 2178 N N . LEU B 1 41 ? -5.738 -23.047 -7.617 1 98.38 41 LEU B N 1
ATOM 2179 C CA . LEU B 1 41 ? -4.762 -21.984 -7.832 1 98.38 41 LEU B CA 1
ATOM 2180 C C . LEU B 1 41 ? -3.352 -22.547 -7.941 1 98.38 41 LEU B C 1
ATOM 2182 O O . LEU B 1 41 ? -2.826 -23.109 -6.973 1 98.38 41 LEU B O 1
ATOM 2186 N N . ILE B 1 42 ? -2.779 -22.422 -9.117 1 98.56 42 ILE B N 1
ATOM 2187 C CA . ILE B 1 42 ? -1.413 -22.844 -9.398 1 98.56 42 ILE B CA 1
ATOM 2188 C C . ILE B 1 42 ? -0.527 -21.625 -9.617 1 98.56 42 ILE B C 1
ATOM 2190 O O . ILE B 1 42 ? -0.832 -20.766 -10.453 1 98.56 42 ILE B O 1
ATOM 2194 N N . VAL B 1 43 ? 0.561 -21.562 -8.875 1 98.88 43 VAL B N 1
ATOM 2195 C CA . VAL B 1 43 ? 1.406 -20.375 -8.93 1 98.88 43 VAL B CA 1
ATOM 2196 C C . VAL B 1 43 ? 2.809 -20.766 -9.391 1 98.88 43 VAL B C 1
ATOM 2198 O O . VAL B 1 43 ? 3.352 -21.781 -8.969 1 98.88 43 VAL B O 1
ATOM 2201 N N . PHE B 1 44 ? 3.365 -19.922 -10.266 1 98.88 44 PHE B N 1
ATOM 2202 C CA . PHE B 1 44 ? 4.758 -20.031 -10.68 1 98.88 44 PHE B CA 1
ATOM 2203 C C . PHE B 1 44 ? 5.598 -18.938 -10.039 1 98.88 44 PHE B C 1
ATOM 2205 O O . PHE B 1 44 ? 5.305 -17.75 -10.203 1 98.88 44 PHE B O 1
ATOM 2212 N N . GLU B 1 45 ? 6.605 -19.328 -9.289 1 98.88 45 GLU B N 1
ATOM 2213 C CA . GLU B 1 45 ? 7.488 -18.391 -8.602 1 98.88 45 GLU B CA 1
ATOM 2214 C C . GLU B 1 45 ? 8.938 -18.578 -9.047 1 98.88 45 GLU B C 1
ATOM 2216 O O . GLU B 1 45 ? 9.305 -19.641 -9.562 1 98.88 45 GLU B O 1
ATOM 2221 N N . GLY B 1 46 ? 9.727 -17.578 -8.82 1 98.5 46 GLY B N 1
ATOM 2222 C CA . GLY B 1 46 ? 11.133 -17.562 -9.203 1 98.5 46 GLY B CA 1
ATOM 2223 C C . GLY B 1 46 ? 11.625 -16.203 -9.648 1 98.5 46 GLY B C 1
ATOM 2224 O O . GLY B 1 46 ? 10.836 -15.273 -9.805 1 98.5 46 GLY B O 1
ATOM 2225 N N . MET B 1 47 ? 12.906 -16.141 -9.859 1 96.25 47 MET B N 1
ATOM 2226 C CA . MET B 1 47 ? 13.523 -14.875 -10.258 1 96.25 47 MET B CA 1
ATOM 2227 C C . MET B 1 47 ? 13.219 -14.562 -11.719 1 96.25 47 MET B C 1
ATOM 2229 O O . MET B 1 47 ? 12.688 -15.406 -12.445 1 96.25 47 MET B O 1
ATOM 2233 N N . ASP B 1 48 ? 13.492 -13.328 -12.078 1 91.44 48 ASP B N 1
ATOM 2234 C CA . ASP B 1 48 ? 13.336 -12.93 -13.477 1 91.44 48 ASP B CA 1
ATOM 2235 C C . ASP B 1 48 ? 14.164 -13.82 -14.398 1 91.44 48 ASP B C 1
ATOM 2237 O O . ASP B 1 48 ? 15.289 -14.195 -14.062 1 91.44 48 ASP B O 1
ATOM 2241 N N . GLY B 1 49 ? 13.555 -14.172 -15.5 1 91.88 49 GLY B N 1
ATOM 2242 C CA . GLY B 1 49 ? 14.273 -14.984 -16.469 1 91.88 49 GLY B CA 1
ATOM 2243 C C . GLY B 1 49 ? 14.219 -16.469 -16.156 1 91.88 49 GLY B C 1
ATOM 2244 O O . GLY B 1 49 ? 14.75 -17.281 -16.922 1 91.88 49 GLY B O 1
ATOM 2245 N N . SER B 1 50 ? 13.539 -16.828 -15.156 1 96.69 50 SER B N 1
ATOM 2246 C CA . SER B 1 50 ? 13.539 -18.234 -14.734 1 96.69 50 SER B CA 1
ATOM 2247 C C . SER B 1 50 ? 12.602 -19.062 -15.594 1 96.69 50 SER B C 1
ATOM 2249 O O . SER B 1 50 ? 12.641 -20.297 -15.555 1 96.69 50 SER B O 1
ATOM 2251 N N . GLY B 1 51 ? 11.75 -18.453 -16.312 1 96.75 51 GLY B N 1
ATOM 2252 C CA . GLY B 1 51 ? 10.883 -19.188 -17.219 1 96.75 51 GLY B CA 1
ATOM 2253 C C . GLY B 1 51 ? 9.469 -19.344 -16.703 1 96.75 51 GLY B C 1
ATOM 2254 O O . GLY B 1 51 ? 8.711 -20.188 -17.203 1 96.75 51 GLY B O 1
ATOM 2255 N N . LYS B 1 52 ? 9.031 -18.578 -15.695 1 97.88 52 LYS B N 1
ATOM 2256 C CA . LYS B 1 52 ? 7.703 -18.641 -15.094 1 97.88 52 LYS B CA 1
ATOM 2257 C C . LYS B 1 52 ? 6.617 -18.453 -16.156 1 97.88 52 LYS B C 1
ATOM 2259 O O . LYS B 1 52 ? 5.719 -19.281 -16.281 1 97.88 52 LYS B O 1
ATOM 2264 N N . SER B 1 53 ? 6.738 -17.328 -16.906 1 96.88 53 SER B N 1
ATOM 2265 C CA . SER B 1 53 ? 5.727 -17 -17.906 1 96.88 53 SER B CA 1
ATOM 2266 C C . SER B 1 53 ? 5.641 -18.078 -18.984 1 96.88 53 SER B C 1
ATOM 2268 O O . SER B 1 53 ? 4.551 -18.422 -19.438 1 96.88 53 SER B O 1
ATOM 2270 N N . THR B 1 54 ? 6.785 -18.609 -19.359 1 97.25 54 THR B N 1
ATOM 2271 C CA . THR B 1 54 ? 6.832 -19.688 -20.344 1 97.25 54 THR B CA 1
ATOM 2272 C C . THR B 1 54 ? 6.09 -20.922 -19.844 1 97.25 54 THR B C 1
ATOM 2274 O O . THR B 1 54 ? 5.234 -21.469 -20.547 1 97.25 54 THR B O 1
ATOM 2277 N N . GLN B 1 55 ? 6.387 -21.297 -18.672 1 98.56 55 GLN B N 1
ATOM 2278 C CA . GLN B 1 55 ? 5.777 -22.5 -18.109 1 98.56 55 GLN B CA 1
ATOM 2279 C C . GLN B 1 55 ? 4.285 -22.297 -17.875 1 98.56 55 GLN B C 1
ATOM 2281 O O . GLN B 1 55 ? 3.488 -23.219 -18.094 1 98.56 55 GLN B O 1
ATOM 2286 N N . ALA B 1 56 ? 3.9 -21.156 -17.406 1 98.44 56 ALA B N 1
ATOM 2287 C CA . ALA B 1 56 ? 2.482 -20.859 -17.203 1 98.44 56 ALA B CA 1
ATOM 2288 C C . ALA B 1 56 ? 1.718 -20.969 -18.516 1 98.44 56 ALA B C 1
ATOM 2290 O O . ALA B 1 56 ? 0.641 -21.562 -18.578 1 98.44 56 ALA B O 1
ATOM 2291 N N . ARG B 1 57 ? 2.266 -20.406 -19.578 1 98.06 57 ARG B N 1
ATOM 2292 C CA . ARG B 1 57 ? 1.622 -20.422 -20.891 1 98.06 57 ARG B CA 1
ATOM 2293 C C . ARG B 1 57 ? 1.542 -21.844 -21.438 1 98.06 57 ARG B C 1
ATOM 2295 O O . ARG B 1 57 ? 0.529 -22.234 -22.031 1 98.06 57 ARG B O 1
ATOM 2302 N N . ARG B 1 58 ? 2.58 -22.562 -21.281 1 97.81 58 ARG B N 1
ATOM 2303 C CA . ARG B 1 58 ? 2.602 -23.953 -21.766 1 97.81 58 ARG B CA 1
ATOM 2304 C C . ARG B 1 58 ? 1.554 -24.797 -21.047 1 97.81 58 ARG B C 1
ATOM 2306 O O . ARG B 1 58 ? 0.851 -25.578 -21.672 1 97.81 58 ARG B O 1
ATOM 2313 N N . LEU B 1 59 ? 1.511 -24.594 -19.734 1 97.25 59 LEU B N 1
ATOM 2314 C CA . LEU B 1 59 ? 0.515 -25.344 -18.969 1 97.25 59 LEU B CA 1
ATOM 2315 C C . LEU B 1 59 ? -0.897 -24.953 -19.391 1 97.25 59 LEU B C 1
ATOM 2317 O O . LEU B 1 59 ? -1.768 -25.812 -19.531 1 97.25 59 LEU B O 1
ATOM 2321 N N . LYS B 1 60 ? -1.104 -23.672 -19.562 1 97.44 60 LYS B N 1
ATOM 2322 C CA . LYS B 1 60 ? -2.412 -23.219 -20.031 1 97.44 60 LYS B CA 1
ATOM 2323 C C . LYS B 1 60 ? -2.789 -23.906 -21.344 1 97.44 60 LYS B C 1
ATOM 2325 O O . LYS B 1 60 ? -3.914 -24.375 -21.5 1 97.44 60 LYS B O 1
ATOM 2330 N N . ALA B 1 61 ? -1.882 -23.922 -22.281 1 96.31 61 ALA B N 1
ATOM 2331 C CA . ALA B 1 61 ? -2.125 -24.531 -23.578 1 96.31 61 ALA B CA 1
ATOM 2332 C C . ALA B 1 61 ? -2.463 -26.016 -23.438 1 96.31 61 ALA B C 1
ATOM 2334 O O . ALA B 1 61 ? -3.377 -26.516 -24.094 1 96.31 61 ALA B O 1
ATOM 2335 N N . ARG B 1 62 ? -1.754 -26.594 -22.594 1 93.56 62 ARG B N 1
ATOM 2336 C CA . ARG B 1 62 ? -1.979 -28.016 -22.375 1 93.56 62 ARG B CA 1
ATOM 2337 C C . ARG B 1 62 ? -3.354 -28.266 -21.766 1 93.56 62 ARG B C 1
ATOM 2339 O O . ARG B 1 62 ? -4.078 -29.172 -22.188 1 93.56 62 ARG B O 1
ATOM 2346 N N . LEU B 1 63 ? -3.709 -27.5 -20.797 1 93.62 63 LEU B N 1
ATOM 2347 C CA . LEU B 1 63 ? -5 -27.641 -20.125 1 93.62 63 LEU B CA 1
ATOM 2348 C C . LEU B 1 63 ? -6.141 -27.297 -21.094 1 93.62 63 LEU B C 1
ATOM 2350 O O . LEU B 1 63 ? -7.184 -27.953 -21.078 1 93.62 63 LEU B O 1
ATOM 2354 N N . ASP B 1 64 ? -5.926 -26.312 -21.922 1 91.81 64 ASP B N 1
ATOM 2355 C CA . ASP B 1 64 ? -6.91 -25.984 -22.953 1 91.81 64 ASP B CA 1
ATOM 2356 C C . ASP B 1 64 ? -7.152 -27.156 -23.891 1 91.81 64 ASP B C 1
ATOM 2358 O O . ASP B 1 64 ? -8.297 -27.422 -24.281 1 91.81 64 ASP B O 1
ATOM 2362 N N . GLY B 1 65 ? -6.125 -27.797 -24.234 1 89.38 65 GLY B N 1
ATOM 2363 C CA . GLY B 1 65 ? -6.215 -28.953 -25.094 1 89.38 65 GLY B CA 1
ATOM 2364 C C . GLY B 1 65 ? -6.969 -30.109 -24.469 1 89.38 65 GLY B C 1
ATOM 2365 O O . GLY B 1 65 ? -7.516 -30.969 -25.172 1 89.38 65 GLY B O 1
ATOM 2366 N N . LEU B 1 66 ? -7.016 -30.125 -23.188 1 87.12 66 LEU B N 1
ATOM 2367 C CA . LEU B 1 66 ? -7.707 -31.188 -22.453 1 87.12 66 LEU B CA 1
ATOM 2368 C C . LEU B 1 66 ? -9.109 -30.734 -22.047 1 87.12 66 LEU B C 1
ATOM 2370 O O . LEU B 1 66 ? -9.742 -31.359 -21.188 1 87.12 66 LEU B O 1
ATOM 2374 N N . SER B 1 67 ? -9.586 -29.578 -22.562 1 87.62 67 SER B N 1
ATOM 2375 C CA . SER B 1 67 ? -10.914 -29.016 -22.328 1 87.62 67 SER B CA 1
ATOM 2376 C C . SER B 1 67 ? -11.094 -28.625 -20.859 1 87.62 67 SER B C 1
ATOM 2378 O O . SER B 1 67 ? -12.18 -28.812 -20.297 1 87.62 67 SER B O 1
ATOM 2380 N N . HIS B 1 68 ? -10.031 -28.281 -20.234 1 88.56 68 HIS B N 1
ATOM 2381 C CA . HIS B 1 68 ? -10.008 -27.703 -18.891 1 88.56 68 HIS B CA 1
ATOM 2382 C C . HIS B 1 68 ? -9.422 -26.297 -18.906 1 88.56 68 HIS B C 1
ATOM 2384 O O . HIS B 1 68 ? -8.328 -26.062 -18.391 1 88.56 68 HIS B O 1
ATOM 2390 N N . PRO B 1 69 ? -10.219 -25.5 -19.391 1 90.38 69 PRO B N 1
ATOM 2391 C CA . PRO B 1 69 ? -9.633 -24.172 -19.578 1 90.38 69 PRO B CA 1
ATOM 2392 C C . PRO B 1 69 ? -9.188 -23.531 -18.266 1 90.38 69 PRO B C 1
ATOM 2394 O O . PRO B 1 69 ? -9.828 -23.734 -17.219 1 90.38 69 PRO B O 1
ATOM 2397 N N . ALA B 1 70 ? -8.086 -22.859 -18.328 1 96.88 70 ALA B N 1
ATOM 2398 C CA . ALA B 1 70 ? -7.504 -22.188 -17.172 1 96.88 70 ALA B CA 1
ATOM 2399 C C . ALA B 1 70 ? -7.391 -20.688 -17.422 1 96.88 70 ALA B C 1
ATOM 2401 O O . ALA B 1 70 ? -7.336 -20.234 -18.578 1 96.88 70 ALA B O 1
ATOM 2402 N N . VAL B 1 71 ? -7.469 -19.969 -16.391 1 98.12 71 VAL B N 1
ATOM 2403 C CA . VAL B 1 71 ? -7.27 -18.531 -16.438 1 98.12 71 VAL B CA 1
ATOM 2404 C C . VAL B 1 71 ? -5.805 -18.203 -16.156 1 98.12 71 VAL B C 1
ATOM 2406 O O . VAL B 1 71 ? -5.234 -18.656 -15.172 1 98.12 71 VAL B O 1
ATOM 2409 N N . LEU B 1 72 ? -5.195 -17.5 -17.094 1 98.69 72 LEU B N 1
ATOM 2410 C CA . LEU B 1 72 ? -3.82 -17.047 -16.906 1 98.69 72 LEU B CA 1
ATOM 2411 C C . LEU B 1 72 ? -3.789 -15.625 -16.375 1 98.69 72 LEU B C 1
ATOM 2413 O O . LEU B 1 72 ? -4.508 -14.75 -16.859 1 98.69 72 LEU B O 1
ATOM 2417 N N . THR B 1 73 ? -2.963 -15.367 -15.32 1 98.69 73 THR B N 1
ATOM 2418 C CA . THR B 1 73 ? -2.83 -14.039 -14.734 1 98.69 73 THR B CA 1
ATOM 2419 C C . THR B 1 73 ? -1.417 -13.828 -14.203 1 98.69 73 THR B C 1
ATOM 2421 O O . THR B 1 73 ? -0.526 -14.641 -14.438 1 98.69 73 THR B O 1
ATOM 2424 N N . LYS B 1 74 ? -1.179 -12.648 -13.617 1 98.69 74 LYS B N 1
ATOM 2425 C CA . LYS B 1 74 ? 0.165 -12.305 -13.156 1 98.69 74 LYS B CA 1
ATOM 2426 C C . LYS B 1 74 ? 0.119 -11.227 -12.078 1 98.69 74 LYS B C 1
ATOM 2428 O O . LYS B 1 74 ? -0.876 -10.508 -11.953 1 98.69 74 LYS B O 1
ATOM 2433 N N . GLU B 1 75 ? 1.179 -11.258 -11.305 1 98.38 75 GLU B N 1
ATOM 2434 C CA . GLU B 1 75 ? 1.447 -10.141 -10.414 1 98.38 75 GLU B CA 1
ATOM 2435 C C . GLU B 1 75 ? 2.814 -9.523 -10.695 1 98.38 75 GLU B C 1
ATOM 2437 O O . GLU B 1 75 ? 3.783 -10.234 -10.953 1 98.38 75 GLU B O 1
ATOM 2442 N N . PRO B 1 76 ? 2.928 -8.266 -10.477 1 98.19 76 PRO B N 1
ATOM 2443 C CA . PRO B 1 76 ? 1.82 -7.309 -10.461 1 98.19 76 PRO B CA 1
ATOM 2444 C C . PRO B 1 76 ? 1.204 -7.09 -11.844 1 98.19 76 PRO B C 1
ATOM 2446 O O . PRO B 1 76 ? 1.84 -7.379 -12.859 1 98.19 76 PRO B O 1
ATOM 2449 N N . GLY B 1 77 ? -0.13 -6.621 -11.875 1 98.31 77 GLY B N 1
ATOM 2450 C CA . GLY B 1 77 ? -0.653 -6.09 -13.125 1 98.31 77 GLY B CA 1
ATOM 2451 C C . GLY B 1 77 ? -1.741 -6.953 -13.734 1 98.31 77 GLY B C 1
ATOM 2452 O O . GLY B 1 77 ? -2.133 -6.754 -14.883 1 98.31 77 GLY B O 1
ATOM 2453 N N . GLY B 1 78 ? -2.215 -7.867 -13.023 1 98.06 78 GLY B N 1
ATOM 2454 C CA . GLY B 1 78 ? -3.162 -8.82 -13.586 1 98.06 78 GLY B CA 1
ATOM 2455 C C . GLY B 1 78 ? -4.578 -8.281 -13.656 1 98.06 78 GLY B C 1
ATOM 2456 O O . GLY B 1 78 ? -5.48 -8.953 -14.156 1 98.06 78 GLY B O 1
ATOM 2457 N N . THR B 1 79 ? -4.855 -7.109 -13.18 1 98 79 THR B N 1
ATOM 2458 C CA . THR B 1 79 ? -6.152 -6.449 -13.195 1 98 79 THR B CA 1
ATOM 2459 C C . THR B 1 79 ? -6.035 -5.035 -13.75 1 98 79 THR B C 1
ATOM 2461 O O . THR B 1 79 ? -4.934 -4.504 -13.891 1 98 79 THR B O 1
ATOM 2464 N N . PRO B 1 80 ? -7.152 -4.418 -14.094 1 96.5 80 PRO B N 1
ATOM 2465 C CA . PRO B 1 80 ? -7.07 -3.033 -14.562 1 96.5 80 PRO B CA 1
ATOM 2466 C C . PRO B 1 80 ? -6.371 -2.111 -13.562 1 96.5 80 PRO B C 1
ATOM 2468 O O . PRO B 1 80 ? -5.496 -1.332 -13.945 1 96.5 80 PRO B O 1
ATOM 2471 N N . ALA B 1 81 ? -6.73 -2.188 -12.32 1 96.75 81 ALA B N 1
ATOM 2472 C CA . ALA B 1 81 ? -6.027 -1.423 -11.297 1 96.75 81 ALA B CA 1
ATOM 2473 C C . ALA B 1 81 ? -4.562 -1.846 -11.203 1 96.75 81 ALA B C 1
ATOM 2475 O O . ALA B 1 81 ? -3.676 -1.002 -11.062 1 96.75 81 ALA B O 1
ATOM 2476 N N . GLY B 1 82 ? -4.355 -3.129 -11.297 1 98 82 GLY B N 1
ATOM 2477 C CA . GLY B 1 82 ? -3.002 -3.66 -11.242 1 98 82 GLY B CA 1
ATOM 2478 C C . GLY B 1 82 ? -2.113 -3.148 -12.359 1 98 82 GLY B C 1
ATOM 2479 O O . GLY B 1 82 ? -0.922 -2.91 -12.148 1 98 82 GLY B O 1
ATOM 2480 N N . ALA B 1 83 ? -2.705 -2.994 -13.508 1 97.56 83 ALA B N 1
ATOM 2481 C CA . ALA B 1 83 ? -1.943 -2.486 -14.648 1 97.56 83 ALA B CA 1
ATOM 2482 C C . ALA B 1 83 ? -1.433 -1.074 -14.383 1 97.56 83 ALA B C 1
ATOM 2484 O O . ALA B 1 83 ? -0.293 -0.745 -14.719 1 97.56 83 ALA B O 1
ATOM 2485 N N . ARG B 1 84 ? -2.225 -0.247 -13.766 1 96.81 84 ARG B N 1
ATOM 2486 C CA . ARG B 1 84 ? -1.81 1.103 -13.398 1 96.81 84 ARG B CA 1
ATOM 2487 C C . ARG B 1 84 ? -0.708 1.067 -12.344 1 96.81 84 ARG B C 1
ATOM 2489 O O . ARG B 1 84 ? 0.251 1.84 -12.414 1 96.81 84 ARG B O 1
ATOM 2496 N N . LEU B 1 85 ? -0.896 0.212 -11.414 1 97.94 85 LEU B N 1
ATOM 2497 C CA . LEU B 1 85 ? 0.092 0.099 -10.344 1 97.94 85 LEU B CA 1
ATOM 2498 C C . LEU B 1 85 ? 1.422 -0.414 -10.891 1 97.94 85 LEU B C 1
ATOM 2500 O O . LEU B 1 85 ? 2.486 0.029 -10.453 1 97.94 85 LEU B O 1
ATOM 2504 N N . ARG B 1 86 ? 1.326 -1.321 -11.797 1 97.19 86 ARG B N 1
ATOM 2505 C CA . ARG B 1 86 ? 2.525 -1.861 -12.422 1 97.19 86 ARG B CA 1
ATOM 2506 C C . ARG B 1 86 ? 3.318 -0.764 -13.125 1 97.19 86 ARG B C 1
ATOM 2508 O O . ARG B 1 86 ? 4.551 -0.75 -13.078 1 97.19 86 ARG B O 1
ATOM 2515 N N . GLU B 1 87 ? 2.607 0.141 -13.742 1 96.06 87 GLU B N 1
ATOM 2516 C CA . GLU B 1 87 ? 3.268 1.262 -14.406 1 96.06 87 GLU B CA 1
ATOM 2517 C C . GLU B 1 87 ? 4.074 2.094 -13.414 1 96.06 87 GLU B C 1
ATOM 2519 O O . GLU B 1 87 ? 5.188 2.523 -13.719 1 96.06 87 GLU B O 1
ATOM 2524 N N . ILE B 1 88 ? 3.537 2.277 -12.281 1 96.38 88 ILE B N 1
ATOM 2525 C CA . ILE B 1 88 ? 4.223 3.051 -11.25 1 96.38 88 ILE B CA 1
ATOM 2526 C C . ILE B 1 88 ? 5.406 2.254 -10.711 1 96.38 88 ILE B C 1
ATOM 2528 O O . ILE B 1 88 ? 6.512 2.785 -10.578 1 96.38 88 ILE B O 1
ATOM 2532 N N . LEU B 1 89 ? 5.215 0.986 -10.445 1 96.19 89 LEU B N 1
ATOM 2533 C CA . LEU B 1 89 ? 6.215 0.102 -9.852 1 96.19 89 LEU B CA 1
ATOM 2534 C C . LEU B 1 89 ? 7.43 -0.034 -10.766 1 96.19 89 LEU B C 1
ATOM 2536 O O . LEU B 1 89 ? 8.562 -0.148 -10.289 1 96.19 89 LEU B O 1
ATOM 2540 N N . LEU B 1 90 ? 7.184 0.01 -12.07 1 91.56 90 LEU B N 1
ATOM 2541 C CA . LEU B 1 90 ? 8.25 -0.295 -13.016 1 91.56 90 LEU B CA 1
ATOM 2542 C C . LEU B 1 90 ? 8.805 0.981 -13.641 1 91.56 90 LEU B C 1
ATOM 2544 O O . LEU B 1 90 ? 9.695 0.924 -14.492 1 91.56 90 LEU B O 1
ATOM 2548 N N . ASP B 1 91 ? 8.32 2.135 -13.211 1 91.56 91 ASP B N 1
ATOM 2549 C CA . ASP B 1 91 ? 8.797 3.398 -13.766 1 91.56 91 ASP B CA 1
ATOM 2550 C C . ASP B 1 91 ? 10.172 3.76 -13.203 1 91.56 91 ASP B C 1
ATOM 2552 O O . ASP B 1 91 ? 10.289 4.137 -12.031 1 91.56 91 ASP B O 1
ATOM 2556 N N . PRO B 1 92 ? 11.164 3.73 -14.031 1 86.31 92 PRO B N 1
ATOM 2557 C CA . PRO B 1 92 ? 12.508 4.031 -13.531 1 86.31 92 PRO B CA 1
ATOM 2558 C C . PRO B 1 92 ? 12.672 5.496 -13.133 1 86.31 92 PRO B C 1
ATOM 2560 O O . PRO B 1 92 ? 13.602 5.84 -12.398 1 86.31 92 PRO B O 1
ATOM 2563 N N . ALA B 1 93 ? 11.859 6.34 -13.562 1 88.69 93 ALA B N 1
ATOM 2564 C CA . ALA B 1 93 ? 11.938 7.77 -13.281 1 88.69 93 ALA B CA 1
ATOM 2565 C C . ALA B 1 93 ? 11.297 8.102 -11.938 1 88.69 93 ALA B C 1
ATOM 2567 O O . ALA B 1 93 ? 11.375 9.234 -11.461 1 88.69 93 ALA B O 1
ATOM 2568 N N . LEU B 1 94 ? 10.773 7.023 -11.328 1 90.06 94 LEU B N 1
ATOM 2569 C CA . LEU B 1 94 ? 10.078 7.227 -10.062 1 90.06 94 LEU B CA 1
ATOM 2570 C C . LEU B 1 94 ? 10.625 6.297 -8.992 1 90.06 94 LEU B C 1
ATOM 2572 O O . LEU B 1 94 ? 9.984 5.305 -8.633 1 90.06 94 LEU B O 1
ATOM 2576 N N . PRO B 1 95 ? 11.734 6.703 -8.508 1 90.5 95 PRO B N 1
ATOM 2577 C CA . PRO B 1 95 ? 12.234 5.859 -7.422 1 90.5 95 PRO B CA 1
ATOM 2578 C C . PRO B 1 95 ? 11.281 5.809 -6.23 1 90.5 95 PRO B C 1
ATOM 2580 O O . PRO B 1 95 ? 10.781 6.848 -5.793 1 90.5 95 PRO B O 1
ATOM 2583 N N . LEU B 1 96 ? 11.094 4.621 -5.727 1 96.5 96 LEU B N 1
ATOM 2584 C CA . LEU B 1 96 ? 10.156 4.414 -4.625 1 96.5 96 LEU B CA 1
ATOM 2585 C C . LEU B 1 96 ? 10.906 4.051 -3.344 1 96.5 96 LEU B C 1
ATOM 2587 O O . LEU B 1 96 ? 11.891 3.312 -3.383 1 96.5 96 LEU B O 1
ATOM 2591 N N . ALA B 1 97 ? 10.375 4.617 -2.227 1 96.38 97 ALA B N 1
ATOM 2592 C CA . ALA B 1 97 ? 10.828 4.113 -0.933 1 96.38 97 ALA B CA 1
ATOM 2593 C C . ALA B 1 97 ? 10.477 2.637 -0.767 1 96.38 97 ALA B C 1
ATOM 2595 O O . ALA B 1 97 ? 9.445 2.18 -1.255 1 96.38 97 ALA B O 1
ATOM 2596 N N . PRO B 1 98 ? 11.344 1.891 -0.014 1 96.81 98 PRO B N 1
ATOM 2597 C CA . PRO B 1 98 ? 11.102 0.455 0.141 1 96.81 98 PRO B CA 1
ATOM 2598 C C . PRO B 1 98 ? 9.703 0.147 0.676 1 96.81 98 PRO B C 1
ATOM 2600 O O . PRO B 1 98 ? 9.039 -0.771 0.188 1 96.81 98 PRO B O 1
ATOM 2603 N N . GLU B 1 99 ? 9.266 0.933 1.652 1 97.94 99 GLU B N 1
ATOM 2604 C CA . GLU B 1 99 ? 7.945 0.705 2.227 1 97.94 99 GLU B CA 1
ATOM 2605 C C . GLU B 1 99 ? 6.848 0.993 1.208 1 97.94 99 GLU B C 1
ATOM 2607 O O . GLU B 1 99 ? 5.859 0.258 1.128 1 97.94 99 GLU B O 1
ATOM 2612 N N . ALA B 1 100 ? 7.008 2.045 0.46 1 98.44 100 ALA B N 1
ATOM 2613 C CA . ALA B 1 100 ? 6.02 2.402 -0.555 1 98.44 100 ALA B CA 1
ATOM 2614 C C . ALA B 1 100 ? 5.914 1.317 -1.622 1 98.44 100 ALA B C 1
ATOM 2616 O O . ALA B 1 100 ? 4.812 0.962 -2.049 1 98.44 100 ALA B O 1
ATOM 2617 N N . GLU B 1 101 ? 7.043 0.861 -2.064 1 97.75 101 GLU B N 1
ATOM 2618 C CA . GLU B 1 101 ? 7.074 -0.221 -3.045 1 97.75 101 GLU B CA 1
ATOM 2619 C C . GLU B 1 101 ? 6.324 -1.448 -2.535 1 97.75 101 GLU B C 1
ATOM 2621 O O . GLU B 1 101 ? 5.512 -2.031 -3.256 1 97.75 101 GLU B O 1
ATOM 2626 N N . LEU B 1 102 ? 6.613 -1.796 -1.302 1 98.44 102 LEU B N 1
ATOM 2627 C CA . LEU B 1 102 ? 5.93 -2.928 -0.687 1 98.44 102 LEU B CA 1
ATOM 2628 C C . LEU B 1 102 ? 4.422 -2.703 -0.667 1 98.44 102 LEU B C 1
ATOM 2630 O O . LEU B 1 102 ? 3.65 -3.592 -1.042 1 98.44 102 LEU B O 1
ATOM 2634 N N . PHE B 1 103 ? 3.994 -1.53 -0.252 1 98.81 103 PHE B N 1
ATOM 2635 C CA . PHE B 1 103 ? 2.572 -1.214 -0.196 1 98.81 103 PHE B CA 1
ATOM 2636 C C . PHE B 1 103 ? 1.939 -1.316 -1.578 1 98.81 103 PHE B C 1
ATOM 2638 O O . PHE B 1 103 ? 0.799 -1.765 -1.714 1 98.81 103 PHE B O 1
ATOM 2645 N N . LEU B 1 104 ? 2.66 -0.931 -2.58 1 98.75 104 LEU B N 1
ATOM 2646 C CA . LEU B 1 104 ? 2.119 -0.968 -3.934 1 98.75 104 LEU B CA 1
ATOM 2647 C C . LEU B 1 104 ? 1.953 -2.406 -4.414 1 98.75 104 LEU B C 1
ATOM 2649 O O . LEU B 1 104 ? 0.953 -2.74 -5.051 1 98.75 104 LEU B O 1
ATOM 2653 N N . PHE B 1 105 ? 2.93 -3.246 -4.117 1 98.69 105 PHE B N 1
ATOM 2654 C CA . PHE B 1 105 ? 2.779 -4.656 -4.457 1 98.69 105 PHE B CA 1
ATOM 2655 C C . PHE B 1 105 ? 1.561 -5.254 -3.76 1 98.69 105 PHE B C 1
ATOM 2657 O O . PHE B 1 105 ? 0.799 -6.008 -4.371 1 98.69 105 PHE B O 1
ATOM 2664 N N . GLU B 1 106 ? 1.377 -4.902 -2.508 1 98.81 106 GLU B N 1
ATOM 2665 C CA . GLU B 1 106 ? 0.272 -5.465 -1.735 1 98.81 106 GLU B CA 1
ATOM 2666 C C . GLU B 1 106 ? -1.07 -4.922 -2.217 1 98.81 106 GLU B C 1
ATOM 2668 O O . GLU B 1 106 ? -2.08 -5.629 -2.182 1 98.81 106 GLU B O 1
ATOM 2673 N N . ALA B 1 107 ? -1.043 -3.658 -2.621 1 98.81 107 ALA B N 1
ATOM 2674 C CA . ALA B 1 107 ? -2.262 -3.113 -3.213 1 98.81 107 ALA B CA 1
ATOM 2675 C C . ALA B 1 107 ? -2.652 -3.881 -4.473 1 98.81 107 ALA B C 1
ATOM 2677 O O . ALA B 1 107 ? -3.824 -4.219 -4.664 1 98.81 107 ALA B O 1
ATOM 2678 N N . ASP B 1 108 ? -1.703 -4.184 -5.336 1 98.81 108 ASP B N 1
ATOM 2679 C CA . ASP B 1 108 ? -1.941 -4.984 -6.531 1 98.81 108 ASP B CA 1
ATOM 2680 C C . ASP B 1 108 ? -2.508 -6.355 -6.168 1 98.81 108 ASP B C 1
ATOM 2682 O O . ASP B 1 108 ? -3.496 -6.801 -6.754 1 98.81 108 ASP B O 1
ATOM 2686 N N . ARG B 1 109 ? -1.903 -6.945 -5.211 1 98.88 109 ARG B N 1
ATOM 2687 C CA . ARG B 1 109 ? -2.307 -8.297 -4.82 1 98.88 109 ARG B CA 1
ATOM 2688 C C . ARG B 1 109 ? -3.721 -8.297 -4.25 1 98.88 109 ARG B C 1
ATOM 2690 O O . ARG B 1 109 ? -4.516 -9.188 -4.555 1 98.88 109 ARG B O 1
ATOM 2697 N N . ALA B 1 110 ? -4.02 -7.32 -3.383 1 98.75 110 ALA B N 1
ATOM 2698 C CA . ALA B 1 110 ? -5.367 -7.238 -2.826 1 98.75 110 ALA B CA 1
ATOM 2699 C C . ALA B 1 110 ? -6.41 -7.113 -3.934 1 98.75 110 ALA B C 1
ATOM 2701 O O . ALA B 1 110 ? -7.457 -7.766 -3.881 1 98.75 110 ALA B O 1
ATOM 2702 N N . MET B 1 111 ? -6.105 -6.289 -4.922 1 98.75 111 MET B N 1
ATOM 2703 C CA . MET B 1 111 ? -7.012 -6.156 -6.059 1 98.75 111 MET B CA 1
ATOM 2704 C C . MET B 1 111 ? -7.098 -7.461 -6.844 1 98.75 111 MET B C 1
ATOM 2706 O O . MET B 1 111 ? -8.18 -7.879 -7.246 1 98.75 111 MET B O 1
ATOM 2710 N N . HIS B 1 112 ? -5.969 -8.078 -7.105 1 98.88 112 HIS B N 1
ATOM 2711 C CA . HIS B 1 112 ? -5.879 -9.328 -7.852 1 98.88 112 HIS B CA 1
ATOM 2712 C C . HIS B 1 112 ? -6.738 -10.414 -7.211 1 98.88 112 HIS B C 1
ATOM 2714 O O . HIS B 1 112 ? -7.531 -11.062 -7.895 1 98.88 112 HIS B O 1
ATOM 2720 N N . VAL B 1 113 ? -6.617 -10.508 -5.914 1 98.69 113 VAL B N 1
ATOM 2721 C CA . VAL B 1 113 ? -7.355 -11.523 -5.168 1 98.69 113 VAL B CA 1
ATOM 2722 C C . VAL B 1 113 ? -8.852 -11.227 -5.246 1 98.69 113 VAL B C 1
ATOM 2724 O O . VAL B 1 113 ? -9.641 -12.102 -5.609 1 98.69 113 VAL B O 1
ATOM 2727 N N . LYS B 1 114 ? -9.18 -10.023 -4.996 1 98.06 114 LYS B N 1
ATOM 2728 C CA . LYS B 1 114 ? -10.586 -9.672 -4.844 1 98.06 114 LYS B CA 1
ATOM 2729 C C . LYS B 1 114 ? -11.305 -9.695 -6.191 1 98.06 114 LYS B C 1
ATOM 2731 O O . LYS B 1 114 ? -12.469 -10.086 -6.273 1 98.06 114 LYS B O 1
ATOM 2736 N N . THR B 1 115 ? -10.641 -9.305 -7.203 1 98.19 115 THR B N 1
ATOM 2737 C CA . THR B 1 115 ? -11.383 -9.039 -8.43 1 98.19 115 THR B CA 1
ATOM 2738 C C . THR B 1 115 ? -11.133 -10.133 -9.469 1 98.19 115 THR B C 1
ATOM 2740 O O . THR B 1 115 ? -11.867 -10.242 -10.445 1 98.19 115 THR B O 1
ATOM 2743 N N . LEU B 1 116 ? -10.141 -10.984 -9.25 1 98.56 116 LEU B N 1
ATOM 2744 C CA . LEU B 1 116 ? -9.875 -12.016 -10.258 1 98.56 116 LEU B CA 1
ATOM 2745 C C . LEU B 1 116 ? -9.773 -13.391 -9.609 1 98.56 116 LEU B C 1
ATOM 2747 O O . LEU B 1 116 ? -10.531 -14.297 -9.953 1 98.56 116 LEU B O 1
ATOM 2751 N N . LEU B 1 117 ? -8.906 -13.594 -8.641 1 98.62 117 LEU B N 1
ATOM 2752 C CA . LEU B 1 117 ? -8.633 -14.922 -8.094 1 98.62 117 LEU B CA 1
ATOM 2753 C C . LEU B 1 117 ? -9.875 -15.508 -7.438 1 98.62 117 LEU B C 1
ATOM 2755 O O . LEU B 1 117 ? -10.32 -16.609 -7.797 1 98.62 117 LEU B O 1
ATOM 2759 N N . LEU B 1 118 ? -10.445 -14.766 -6.539 1 98.31 118 LEU B N 1
ATOM 2760 C CA . LEU B 1 118 ? -11.562 -15.305 -5.773 1 98.31 118 LEU B CA 1
ATOM 2761 C C . LEU B 1 118 ? -12.75 -15.602 -6.684 1 98.31 118 LEU B C 1
ATOM 2763 O O . LEU B 1 118 ? -13.297 -16.703 -6.648 1 98.31 118 LEU B O 1
ATOM 2767 N N . PRO B 1 119 ? -13.156 -14.625 -7.52 1 98.06 119 PRO B N 1
ATOM 2768 C CA . PRO B 1 119 ? -14.289 -14.938 -8.398 1 98.06 119 PRO B CA 1
ATOM 2769 C C . PRO B 1 119 ? -14.039 -16.156 -9.273 1 98.06 119 PRO B C 1
ATOM 2771 O O . PRO B 1 119 ? -14.922 -17.016 -9.422 1 98.06 119 PRO B O 1
ATOM 2774 N N . GLU B 1 120 ? -12.875 -16.344 -9.836 1 98.06 120 GLU B N 1
ATOM 2775 C CA . GLU B 1 120 ? -12.562 -17.469 -10.711 1 98.06 120 GLU B CA 1
ATOM 2776 C C . GLU B 1 120 ? -12.516 -18.781 -9.93 1 98.06 120 GLU B C 1
ATOM 2778 O O . GLU B 1 120 ? -13.039 -19.797 -10.383 1 98.06 120 GLU B O 1
ATOM 2783 N N . LEU B 1 121 ? -11.938 -18.734 -8.75 1 97.75 121 LEU B N 1
ATOM 2784 C CA . LEU B 1 121 ? -11.82 -19.922 -7.926 1 97.75 121 LEU B CA 1
ATOM 2785 C C . LEU B 1 121 ? -13.18 -20.359 -7.395 1 97.75 121 LEU B C 1
ATOM 2787 O O . LEU B 1 121 ? -13.461 -21.562 -7.32 1 97.75 121 LEU B O 1
ATOM 2791 N N . ARG B 1 122 ? -13.969 -19.375 -7.055 1 97.06 122 ARG B N 1
ATOM 2792 C CA . ARG B 1 122 ? -15.32 -19.688 -6.59 1 97.06 122 ARG B CA 1
ATOM 2793 C C . ARG B 1 122 ? -16.156 -20.312 -7.707 1 97.06 122 ARG B C 1
ATOM 2795 O O . ARG B 1 122 ? -17.031 -21.125 -7.441 1 97.06 122 ARG B O 1
ATOM 2802 N N . ALA B 1 123 ? -15.852 -20 -8.906 1 96.88 123 ALA B N 1
ATOM 2803 C CA . ALA B 1 123 ? -16.562 -20.531 -10.062 1 96.88 123 ALA B CA 1
ATOM 2804 C C . ALA B 1 123 ? -16.031 -21.906 -10.445 1 96.88 123 ALA B C 1
ATOM 2806 O O . ALA B 1 123 ? -16.469 -22.5 -11.422 1 96.88 123 ALA B O 1
ATOM 2807 N N . GLY B 1 124 ? -14.992 -22.359 -9.734 1 95.62 124 GLY B N 1
ATOM 2808 C CA . GLY B 1 124 ? -14.477 -23.703 -9.93 1 95.62 124 GLY B CA 1
ATOM 2809 C C . GLY B 1 124 ? -13.383 -23.781 -10.984 1 95.62 124 GLY B C 1
ATOM 2810 O O . GLY B 1 124 ? -12.992 -24.875 -11.406 1 95.62 124 GLY B O 1
ATOM 2811 N N . ARG B 1 125 ? -12.844 -22.641 -11.336 1 96.62 125 ARG B N 1
ATOM 2812 C CA . ARG B 1 125 ? -11.883 -22.609 -12.438 1 96.62 125 ARG B CA 1
ATOM 2813 C C . ARG B 1 125 ? -10.453 -22.797 -11.922 1 96.62 125 ARG B C 1
ATOM 2815 O O . ARG B 1 125 ? -10.188 -22.594 -10.734 1 96.62 125 ARG B O 1
ATOM 2822 N N . THR B 1 126 ? -9.633 -23.266 -12.82 1 97.31 126 THR B N 1
ATOM 2823 C CA . THR B 1 126 ? -8.195 -23.297 -12.578 1 97.31 126 THR B CA 1
ATOM 2824 C C . THR B 1 126 ? -7.562 -21.953 -12.93 1 97.31 126 THR B C 1
ATOM 2826 O O . THR B 1 126 ? -7.824 -21.391 -14 1 97.31 126 THR B O 1
ATOM 2829 N N . VAL B 1 127 ? -6.805 -21.422 -11.969 1 98.62 127 VAL B N 1
ATOM 2830 C CA . VAL B 1 127 ? -6.098 -20.172 -12.195 1 98.62 127 VAL B CA 1
ATOM 2831 C C . VAL B 1 127 ? -4.59 -20.406 -12.148 1 98.62 127 VAL B C 1
ATOM 2833 O O . VAL B 1 127 ? -4.086 -21.031 -11.211 1 98.62 127 VAL B O 1
ATOM 2836 N N . LEU B 1 128 ? -3.893 -19.984 -13.203 1 98.75 128 LEU B N 1
ATOM 2837 C CA . LEU B 1 128 ? -2.436 -20 -13.289 1 98.75 128 LEU B CA 1
ATOM 2838 C C . LEU B 1 128 ? -1.877 -18.594 -13.094 1 98.75 128 LEU B C 1
ATOM 2840 O O . LEU B 1 128 ? -2.141 -17.688 -13.898 1 98.75 128 LEU B O 1
ATOM 2844 N N . SER B 1 129 ? -1.095 -18.406 -12.078 1 98.81 129 SER B N 1
ATOM 2845 C CA . SER B 1 129 ? -0.594 -17.062 -11.797 1 98.81 129 SER B CA 1
ATOM 2846 C C . SER B 1 129 ? 0.927 -17.016 -11.891 1 98.81 129 SER B C 1
ATOM 2848 O O . SER B 1 129 ? 1.621 -17.797 -11.227 1 98.81 129 SER B O 1
ATOM 2850 N N . ASP B 1 130 ? 1.44 -16.109 -12.695 1 98.56 130 ASP B N 1
ATOM 2851 C CA . ASP B 1 130 ? 2.85 -15.734 -12.672 1 98.56 130 ASP B CA 1
ATOM 2852 C C . ASP B 1 130 ? 3.156 -14.828 -11.477 1 98.56 130 ASP B C 1
ATOM 2854 O O . ASP B 1 130 ? 2.877 -13.633 -11.516 1 98.56 130 ASP B O 1
ATOM 2858 N N . ARG B 1 131 ? 3.725 -15.383 -10.484 1 98.62 131 ARG B N 1
ATOM 2859 C CA . ARG B 1 131 ? 4.051 -14.781 -9.195 1 98.62 131 ARG B CA 1
ATOM 2860 C C . ARG B 1 131 ? 2.805 -14.648 -8.328 1 98.62 131 ARG B C 1
ATOM 2862 O O . ARG B 1 131 ? 1.683 -14.641 -8.836 1 98.62 131 ARG B O 1
ATOM 2869 N N . LEU B 1 132 ? 3.053 -14.648 -7.098 1 98.44 132 LEU B N 1
ATOM 2870 C CA . LEU B 1 132 ? 2.133 -14.289 -6.023 1 98.44 132 LEU B CA 1
ATOM 2871 C C . LEU B 1 132 ? 2.893 -13.758 -4.809 1 98.44 132 LEU B C 1
ATOM 2873 O O . LEU B 1 132 ? 3.643 -12.789 -4.918 1 98.44 132 LEU B O 1
ATOM 2877 N N . SER B 1 133 ? 2.785 -14.414 -3.621 1 98.44 133 SER B N 1
ATOM 2878 C CA . SER B 1 133 ? 3.26 -13.766 -2.398 1 98.44 133 SER B CA 1
ATOM 2879 C C . SER B 1 133 ? 4.715 -14.133 -2.113 1 98.44 133 SER B C 1
ATOM 2881 O O . SER B 1 133 ? 5.395 -13.438 -1.358 1 98.44 133 SER B O 1
ATOM 2883 N N . PHE B 1 134 ? 5.273 -15.273 -2.668 1 98.62 134 PHE B N 1
ATOM 2884 C CA . PHE B 1 134 ? 6.676 -15.594 -2.434 1 98.62 134 PHE B CA 1
ATOM 2885 C C . PHE B 1 134 ? 7.578 -14.461 -2.906 1 98.62 134 PHE B C 1
ATOM 2887 O O . PHE B 1 134 ? 8.578 -14.148 -2.26 1 98.62 134 PHE B O 1
ATOM 2894 N N . ALA B 1 135 ? 7.164 -13.898 -3.98 1 98.25 135 ALA B N 1
ATOM 2895 C CA . ALA B 1 135 ? 7.984 -12.867 -4.609 1 98.25 135 ALA B CA 1
ATOM 2896 C C . ALA B 1 135 ? 8.234 -11.703 -3.65 1 98.25 135 ALA B C 1
ATOM 2898 O O . ALA B 1 135 ? 9.359 -11.219 -3.527 1 98.25 135 ALA B O 1
ATOM 2899 N N . THR B 1 136 ? 7.172 -11.266 -2.947 1 98.06 136 THR B N 1
ATOM 2900 C CA . THR B 1 136 ? 7.32 -10.117 -2.062 1 98.06 136 THR B CA 1
ATOM 2901 C C . THR B 1 136 ? 8.242 -10.445 -0.895 1 98.06 136 THR B C 1
ATOM 2903 O O . THR B 1 136 ? 9.039 -9.609 -0.469 1 98.06 136 THR B O 1
ATOM 2906 N N . VAL B 1 137 ? 8.203 -11.617 -0.379 1 98.38 137 VAL B N 1
ATOM 2907 C CA . VAL B 1 137 ? 9.102 -12.016 0.699 1 98.38 137 VAL B CA 1
ATOM 2908 C C . VAL B 1 137 ? 10.531 -12.109 0.175 1 98.38 137 VAL B C 1
ATOM 2910 O O . VAL B 1 137 ? 11.461 -11.594 0.802 1 98.38 137 VAL B O 1
ATOM 2913 N N . ALA B 1 138 ? 10.68 -12.727 -0.964 1 98.44 138 ALA B N 1
ATOM 2914 C CA . ALA B 1 138 ? 12 -12.922 -1.543 1 98.44 138 ALA B CA 1
ATOM 2915 C C . ALA B 1 138 ? 12.656 -11.586 -1.888 1 98.44 138 ALA B C 1
ATOM 2917 O O . ALA B 1 138 ? 13.797 -11.328 -1.502 1 98.44 138 ALA B O 1
ATOM 2918 N N . TYR B 1 139 ? 11.945 -10.695 -2.494 1 97.06 139 TYR B N 1
ATOM 2919 C CA . TYR B 1 139 ? 12.523 -9.461 -3.008 1 97.06 139 TYR B CA 1
ATOM 2920 C C . TYR B 1 139 ? 12.562 -8.391 -1.926 1 97.06 139 TYR B C 1
ATOM 2922 O O . TYR B 1 139 ? 13.602 -7.754 -1.71 1 97.06 139 TYR B O 1
ATOM 2930 N N . GLN B 1 140 ? 11.484 -8.211 -1.248 1 97.06 140 GLN B N 1
ATOM 2931 C CA . GLN B 1 140 ? 11.391 -7.059 -0.356 1 97.06 140 GLN B CA 1
ATOM 2932 C C . GLN B 1 140 ? 12.023 -7.359 1 1 97.06 140 GLN B C 1
ATOM 2934 O O . GLN B 1 140 ? 12.531 -6.461 1.67 1 97.06 140 GLN B O 1
ATOM 2939 N N . SER B 1 141 ? 11.992 -8.609 1.437 1 97.69 141 SER B N 1
ATOM 2940 C CA . SER B 1 141 ? 12.594 -8.938 2.721 1 97.69 141 SER B CA 1
ATOM 2941 C C . SER B 1 141 ? 14.016 -9.477 2.539 1 97.69 141 SER B C 1
ATOM 2943 O O . SER B 1 141 ? 14.984 -8.789 2.838 1 97.69 141 SER B O 1
ATOM 2945 N N . PHE B 1 142 ? 14.188 -10.633 1.887 1 97.75 142 PHE B N 1
ATOM 2946 C CA . PHE B 1 142 ? 15.5 -11.234 1.713 1 97.75 142 PHE B CA 1
ATOM 2947 C C . PHE B 1 142 ? 16.406 -10.328 0.876 1 97.75 142 PHE B C 1
ATOM 2949 O O . PHE B 1 142 ? 17.562 -10.094 1.229 1 97.75 142 PHE B O 1
ATOM 2956 N N . GLY B 1 143 ? 15.883 -9.766 -0.144 1 96.38 143 GLY B N 1
ATOM 2957 C CA . GLY B 1 143 ? 16.641 -8.859 -0.991 1 96.38 143 GLY B CA 1
ATOM 2958 C C . GLY B 1 143 ? 16.766 -7.461 -0.412 1 96.38 143 GLY B C 1
ATOM 2959 O O . GLY B 1 143 ? 17.875 -6.961 -0.217 1 96.38 143 GLY B O 1
ATOM 2960 N N . GLY B 1 144 ? 15.617 -6.879 -0.034 1 94.75 144 GLY B N 1
ATOM 2961 C CA . GLY B 1 144 ? 15.516 -5.461 0.265 1 94.75 144 GLY B CA 1
ATOM 2962 C C . GLY B 1 144 ? 15.727 -5.145 1.734 1 94.75 144 GLY B C 1
ATOM 2963 O O . GLY B 1 144 ? 15.852 -3.979 2.113 1 94.75 144 GLY B O 1
ATOM 2964 N N . GLY B 1 145 ? 15.609 -6.16 2.604 1 96 145 GLY B N 1
ATOM 2965 C CA . GLY B 1 145 ? 15.977 -5.957 3.996 1 96 145 GLY B CA 1
ATOM 2966 C C . GLY B 1 145 ? 14.797 -5.605 4.879 1 96 145 GLY B C 1
ATOM 2967 O O . GLY B 1 145 ? 14.953 -5.43 6.09 1 96 145 GLY B O 1
ATOM 2968 N N . LEU B 1 146 ? 13.641 -5.473 4.344 1 97.25 146 LEU B N 1
ATOM 2969 C CA . LEU B 1 146 ? 12.469 -5.227 5.184 1 97.25 146 LEU B CA 1
ATOM 2970 C C . LEU B 1 146 ? 12.211 -6.402 6.117 1 97.25 146 LEU B C 1
ATOM 2972 O O . LEU B 1 146 ? 12.555 -7.543 5.797 1 97.25 146 LEU B O 1
ATOM 2976 N N . SER B 1 147 ? 11.547 -6.117 7.18 1 96.88 147 SER B N 1
ATOM 2977 C CA . SER B 1 147 ? 11.219 -7.145 8.164 1 96.88 147 SER B CA 1
ATOM 2978 C C . SER B 1 147 ? 10.375 -8.258 7.543 1 96.88 147 SER B C 1
ATOM 2980 O O . SER B 1 147 ? 9.359 -7.98 6.895 1 96.88 147 SER B O 1
ATOM 2982 N N . ARG B 1 148 ? 10.805 -9.492 7.809 1 96.69 148 ARG B N 1
ATOM 2983 C CA . ARG B 1 148 ? 10.047 -10.641 7.324 1 96.69 148 ARG B CA 1
ATOM 2984 C C . ARG B 1 148 ? 8.641 -10.656 7.914 1 96.69 148 ARG B C 1
ATOM 2986 O O . ARG B 1 148 ? 7.676 -11 7.227 1 96.69 148 ARG B O 1
ATOM 2993 N N . GLU B 1 149 ? 8.555 -10.328 9.133 1 96.25 149 GLU B N 1
ATOM 2994 C CA . GLU B 1 149 ? 7.266 -10.297 9.828 1 96.25 149 GLU B CA 1
ATOM 2995 C C . GLU B 1 149 ? 6.328 -9.266 9.195 1 96.25 149 GLU B C 1
ATOM 2997 O O . GLU B 1 149 ? 5.148 -9.547 8.977 1 96.25 149 GLU B O 1
ATOM 3002 N N . LEU B 1 150 ? 6.883 -8.117 8.922 1 96.19 150 LEU B N 1
ATOM 3003 C CA . LEU B 1 150 ? 6.09 -7.074 8.281 1 96.19 150 LEU B CA 1
ATOM 3004 C C . LEU B 1 150 ? 5.574 -7.535 6.922 1 96.19 150 LEU B C 1
ATOM 3006 O O . LEU B 1 150 ? 4.375 -7.445 6.645 1 96.19 150 LEU B O 1
ATOM 3010 N N . VAL B 1 151 ? 6.465 -8.07 6.117 1 98.12 151 VAL B N 1
ATOM 3011 C CA . VAL B 1 151 ? 6.109 -8.484 4.766 1 98.12 151 VAL B CA 1
ATOM 3012 C C . VAL B 1 151 ? 5.078 -9.609 4.82 1 98.12 151 VAL B C 1
ATOM 3014 O O . VAL B 1 151 ? 4.102 -9.602 4.07 1 98.12 151 VAL B O 1
ATOM 3017 N N . SER B 1 152 ? 5.238 -10.508 5.742 1 96.38 152 SER B N 1
ATOM 3018 C CA . SER B 1 152 ? 4.309 -11.625 5.895 1 96.38 152 SER B CA 1
ATOM 3019 C C . SER B 1 152 ? 2.93 -11.141 6.328 1 96.38 152 SER B C 1
ATOM 3021 O O . SER B 1 152 ? 1.912 -11.625 5.828 1 96.38 152 SER B O 1
ATOM 3023 N N . THR B 1 153 ? 2.902 -10.234 7.246 1 95.75 153 THR B N 1
ATOM 3024 C CA . THR B 1 153 ? 1.639 -9.68 7.719 1 95.75 153 THR B CA 1
ATOM 3025 C C . THR B 1 153 ? 0.885 -9 6.578 1 95.75 153 THR B C 1
ATOM 3027 O O . THR B 1 153 ? -0.321 -9.195 6.418 1 95.75 153 THR B O 1
ATOM 3030 N N . LEU B 1 154 ? 1.6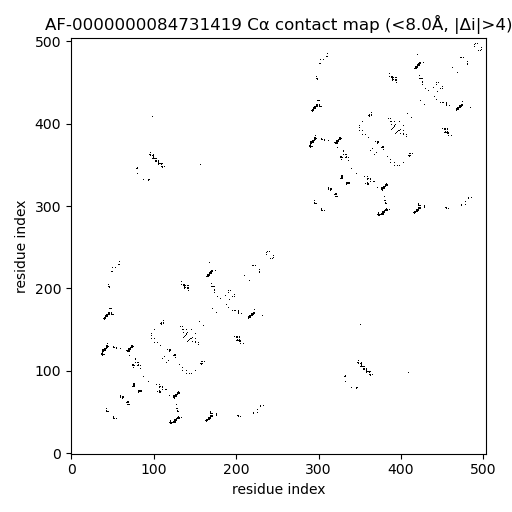03 -8.273 5.82 1 97.88 154 LEU B N 1
ATOM 3031 C CA . LEU B 1 154 ? 0.958 -7.562 4.719 1 97.88 154 LEU B CA 1
ATOM 3032 C C . LEU B 1 154 ? 0.481 -8.539 3.648 1 97.88 154 LEU B C 1
ATOM 3034 O O . LEU B 1 154 ? -0.588 -8.352 3.064 1 97.88 154 LEU B O 1
ATOM 3038 N N . ASN B 1 155 ? 1.267 -9.555 3.363 1 98.25 155 ASN B N 1
ATOM 3039 C CA . ASN B 1 155 ? 0.821 -10.617 2.465 1 98.25 155 ASN B CA 1
ATOM 3040 C C . ASN B 1 155 ? -0.488 -11.242 2.939 1 98.25 155 ASN B C 1
ATOM 3042 O O . ASN B 1 155 ? -1.396 -11.477 2.139 1 98.25 155 ASN B O 1
ATOM 3046 N N . GLU B 1 156 ? -0.55 -11.523 4.203 1 97.56 156 GLU B N 1
ATOM 3047 C CA . GLU B 1 156 ? -1.757 -12.125 4.762 1 97.56 156 GLU B CA 1
ATOM 3048 C C . GLU B 1 156 ? -2.973 -11.227 4.547 1 97.56 156 GLU B C 1
ATOM 3050 O O . GLU B 1 156 ? -4.047 -11.703 4.188 1 97.56 156 GLU B O 1
ATOM 3055 N N . VAL B 1 157 ? -2.773 -9.977 4.789 1 97.5 157 VAL B N 1
ATOM 3056 C CA . VAL B 1 157 ? -3.854 -9.016 4.605 1 97.5 157 VAL B CA 1
ATOM 3057 C C . VAL B 1 157 ? -4.285 -8.992 3.143 1 97.5 157 VAL B C 1
ATOM 3059 O O . VAL B 1 157 ? -5.48 -9.039 2.842 1 97.5 157 VAL B O 1
ATOM 3062 N N . ALA B 1 158 ? -3.35 -8.93 2.238 1 98.56 158 ALA B N 1
ATOM 3063 C CA . ALA B 1 158 ? -3.641 -8.812 0.812 1 98.56 158 ALA B CA 1
ATOM 3064 C C . ALA B 1 158 ? -4.266 -10.094 0.268 1 98.56 158 ALA B C 1
ATOM 3066 O O . ALA B 1 158 ? -5.164 -10.039 -0.574 1 98.56 158 ALA B O 1
ATOM 3067 N N . LEU B 1 159 ? -3.822 -11.203 0.754 1 98.25 159 LEU B N 1
ATOM 3068 C CA . LEU B 1 159 ? -4.289 -12.492 0.252 1 98.25 159 LEU B CA 1
ATOM 3069 C C . LEU B 1 159 ? -5.672 -12.828 0.804 1 98.25 159 LEU B C 1
ATOM 3071 O O . LEU B 1 159 ? -6.438 -13.555 0.172 1 98.25 159 LEU B O 1
ATOM 3075 N N . GLY B 1 160 ? -5.957 -12.359 2.029 1 95.69 160 GLY B N 1
ATOM 3076 C CA . GLY B 1 160 ? -7.266 -12.578 2.629 1 95.69 160 GLY B CA 1
ATOM 3077 C C . GLY B 1 160 ? -7.613 -14.055 2.771 1 95.69 160 GLY B C 1
ATOM 3078 O O . GLY B 1 160 ? -8.742 -14.453 2.504 1 95.69 160 GLY B O 1
ATOM 3079 N N . GLY B 1 161 ? -6.617 -14.883 2.945 1 94.5 161 GLY B N 1
ATOM 3080 C CA . GLY B 1 161 ? -6.867 -16.297 3.188 1 94.5 161 GLY B CA 1
ATOM 3081 C C . GLY B 1 161 ? -6.648 -17.156 1.96 1 94.5 161 GLY B C 1
ATOM 3082 O O . GLY B 1 161 ? -6.668 -18.391 2.047 1 94.5 161 GLY B O 1
ATOM 3083 N N . VAL B 1 162 ? -6.477 -16.578 0.856 1 97.19 162 VAL B N 1
ATOM 3084 C CA . VAL B 1 162 ? -6.238 -17.344 -0.36 1 97.19 162 VAL B CA 1
ATOM 3085 C C . VAL B 1 162 ? -4.848 -17.969 -0.311 1 97.19 162 VAL B C 1
ATOM 3087 O O . VAL B 1 162 ? -3.861 -17.281 -0.032 1 97.19 162 VAL B O 1
ATOM 3090 N N . VAL B 1 163 ? -4.809 -19.266 -0.55 1 96.81 163 VAL B N 1
ATOM 3091 C CA . VAL B 1 163 ? -3.564 -20.031 -0.553 1 96.81 163 VAL B CA 1
ATOM 3092 C C . VAL B 1 163 ? -3.457 -20.844 -1.845 1 96.81 163 VAL B C 1
ATOM 3094 O O . VAL B 1 163 ? -4.426 -21.469 -2.275 1 96.81 163 VAL B O 1
ATOM 3097 N N . PRO B 1 164 ? -2.305 -20.812 -2.453 1 98 164 PRO B N 1
ATOM 3098 C CA . PRO B 1 164 ? -2.145 -21.656 -3.637 1 98 164 PRO B CA 1
ATOM 3099 C C . PRO B 1 164 ? -2.324 -23.141 -3.328 1 98 164 PRO B C 1
ATOM 3101 O O . PRO B 1 164 ? -1.905 -23.609 -2.266 1 98 164 PRO B O 1
ATOM 3104 N N . ASP B 1 165 ? -2.928 -23.797 -4.277 1 97.81 165 ASP B N 1
ATOM 3105 C CA . ASP B 1 165 ? -2.98 -25.266 -4.164 1 97.81 165 ASP B CA 1
ATOM 3106 C C . ASP B 1 165 ? -1.603 -25.875 -4.387 1 97.81 165 ASP B C 1
ATOM 3108 O O . ASP B 1 165 ? -1.25 -26.875 -3.746 1 97.81 165 ASP B O 1
ATOM 3112 N N . VAL B 1 166 ? -0.912 -25.328 -5.242 1 98.31 166 VAL B N 1
ATOM 3113 C CA . VAL B 1 166 ? 0.471 -25.734 -5.469 1 98.31 166 VAL B CA 1
ATOM 3114 C C . VAL B 1 166 ? 1.269 -24.562 -6.031 1 98.31 166 VAL B C 1
ATOM 3116 O O . VAL B 1 166 ? 0.74 -23.75 -6.797 1 98.31 166 VAL B O 1
ATOM 3119 N N . THR B 1 167 ? 2.533 -24.453 -5.633 1 98.81 167 THR B N 1
ATOM 3120 C CA . THR B 1 167 ? 3.492 -23.5 -6.164 1 98.81 167 THR B CA 1
ATOM 3121 C C . THR B 1 167 ? 4.664 -24.203 -6.832 1 98.81 167 THR B C 1
ATOM 3123 O O . THR B 1 167 ? 5.281 -25.094 -6.234 1 98.81 167 THR B O 1
ATOM 3126 N N . TYR B 1 168 ? 4.887 -23.891 -8.023 1 98.94 168 TYR B N 1
ATOM 3127 C CA . TYR B 1 168 ? 6.094 -24.344 -8.711 1 98.94 168 TYR B CA 1
ATOM 3128 C C . TYR B 1 168 ? 7.168 -23.266 -8.688 1 98.94 168 TYR B C 1
ATOM 3130 O O . TYR B 1 168 ? 7.02 -22.219 -9.328 1 98.94 168 TYR B O 1
ATOM 3138 N N . LEU B 1 169 ? 8.266 -23.547 -7.969 1 98.94 169 LEU B N 1
ATOM 3139 C CA . LEU B 1 169 ? 9.391 -22.625 -7.902 1 98.94 169 LEU B CA 1
ATOM 3140 C C . LEU B 1 169 ? 10.445 -22.969 -8.945 1 98.94 169 LEU B C 1
ATOM 3142 O O . LEU B 1 169 ? 11.055 -24.047 -8.875 1 98.94 169 LEU B O 1
ATOM 3146 N N . LEU B 1 170 ? 10.617 -22.125 -9.875 1 98.88 170 LEU B N 1
ATOM 3147 C CA . LEU B 1 170 ? 11.68 -22.297 -10.867 1 98.88 170 LEU B CA 1
ATOM 3148 C C . LEU B 1 170 ? 13 -21.719 -10.352 1 98.88 170 LEU B C 1
ATOM 3150 O O . LEU B 1 170 ? 13.211 -20.5 -10.398 1 98.88 170 LEU B O 1
ATOM 3154 N N . ASP B 1 171 ? 13.836 -22.594 -9.922 1 98.81 171 ASP B N 1
ATOM 3155 C CA . ASP B 1 171 ? 15.117 -22.219 -9.336 1 98.81 171 ASP B CA 1
ATOM 3156 C C . ASP B 1 171 ? 16.188 -22.062 -10.406 1 98.81 171 ASP B C 1
ATOM 3158 O O . ASP B 1 171 ? 16.469 -23 -11.156 1 98.81 171 ASP B O 1
ATOM 3162 N N . LEU B 1 172 ? 16.781 -20.922 -10.406 1 98 172 LEU B N 1
ATOM 3163 C CA . LEU B 1 172 ? 17.781 -20.562 -11.406 1 98 172 LEU B CA 1
ATOM 3164 C C . LEU B 1 172 ? 19.016 -19.953 -10.75 1 98 172 LEU B C 1
ATOM 3166 O O . LEU B 1 172 ? 18.891 -19.016 -9.945 1 98 172 LEU B O 1
ATOM 3170 N N . PRO B 1 173 ? 20.219 -20.5 -11.062 1 97.56 173 PRO B N 1
ATOM 3171 C CA . PRO B 1 173 ? 21.406 -19.812 -10.555 1 97.56 173 PRO B CA 1
ATOM 3172 C C . PRO B 1 173 ? 21.5 -18.359 -10.992 1 97.56 173 PRO B C 1
ATOM 3174 O O . PRO B 1 173 ? 21.141 -18.031 -12.133 1 97.56 173 PRO B O 1
ATOM 3177 N N . VAL B 1 174 ? 22.031 -17.531 -10.086 1 96.06 174 VAL B N 1
ATOM 3178 C CA . VAL B 1 174 ? 22.078 -16.094 -10.328 1 96.06 174 VAL B CA 1
ATOM 3179 C C . VAL B 1 174 ? 22.922 -15.805 -11.578 1 96.06 174 VAL B C 1
ATOM 3181 O O . VAL B 1 174 ? 22.578 -14.922 -12.367 1 96.06 174 VAL B O 1
ATOM 3184 N N . SER B 1 175 ? 24 -16.531 -11.734 1 94 175 SER B N 1
ATOM 3185 C CA . SER B 1 175 ? 24.844 -16.359 -12.906 1 94 175 SER B CA 1
ATOM 3186 C C . SER B 1 175 ? 24.078 -16.625 -14.195 1 94 175 SER B C 1
ATOM 3188 O O . SER B 1 175 ? 24.25 -15.906 -15.188 1 94 175 SER B O 1
ATOM 3190 N N . GLU B 1 176 ? 23.266 -17.625 -14.195 1 94.38 176 GLU B N 1
ATOM 3191 C CA . GLU B 1 176 ? 22.453 -17.938 -15.359 1 94.38 176 GLU B CA 1
ATOM 3192 C C . GLU B 1 176 ? 21.375 -16.891 -15.586 1 94.38 176 GLU B C 1
ATOM 3194 O O . GLU B 1 176 ? 21.062 -16.547 -16.734 1 94.38 176 GLU B O 1
ATOM 3199 N N . MET B 1 177 ? 20.766 -16.438 -14.547 1 93.25 177 MET B N 1
ATOM 3200 C CA . MET B 1 177 ? 19.797 -15.344 -14.641 1 93.25 177 MET B CA 1
ATOM 3201 C C . MET B 1 177 ? 20.422 -14.133 -15.336 1 93.25 177 MET B C 1
ATOM 3203 O O . MET B 1 177 ? 19.828 -13.57 -16.25 1 93.25 177 MET B O 1
ATOM 3207 N N . ALA B 1 178 ? 21.578 -13.781 -14.891 1 90.06 178 ALA B N 1
ATOM 3208 C CA . ALA B 1 178 ? 22.281 -12.633 -15.461 1 90.06 178 ALA B CA 1
ATOM 3209 C C . ALA B 1 178 ? 22.531 -12.828 -16.953 1 90.06 178 ALA B C 1
ATOM 3211 O O . ALA B 1 178 ? 22.359 -11.906 -17.75 1 90.06 178 ALA B O 1
ATOM 3212 N N . ARG B 1 179 ? 22.922 -13.938 -17.25 1 90.44 179 ARG B N 1
ATOM 3213 C CA . ARG B 1 179 ? 23.188 -14.258 -18.641 1 90.44 179 ARG B CA 1
ATOM 3214 C C . ARG B 1 179 ? 21.938 -14.117 -19.5 1 90.44 179 ARG B C 1
ATOM 3216 O O . ARG B 1 179 ? 21.953 -13.453 -20.531 1 90.44 179 ARG B O 1
ATOM 3223 N N . ARG B 1 180 ? 20.812 -14.664 -19.094 1 89.38 180 ARG B N 1
ATOM 3224 C CA . ARG B 1 180 ? 19.562 -14.625 -19.828 1 89.38 180 ARG B CA 1
ATOM 3225 C C . ARG B 1 180 ? 19.047 -13.188 -19.969 1 89.38 180 ARG B C 1
ATOM 3227 O O . ARG B 1 180 ? 18.5 -12.82 -21 1 89.38 180 ARG B O 1
ATOM 3234 N N . LEU B 1 181 ? 19.234 -12.445 -18.922 1 85.19 181 LEU B N 1
ATOM 3235 C CA . LEU B 1 181 ? 18.781 -11.055 -18.953 1 85.19 181 LEU B CA 1
ATOM 3236 C C . LEU B 1 181 ? 19.609 -10.227 -19.922 1 85.19 181 LEU B C 1
ATOM 3238 O O . LEU B 1 181 ? 19.078 -9.336 -20.594 1 85.19 181 LEU B O 1
ATOM 3242 N N . ARG B 1 182 ? 20.812 -10.461 -19.969 1 82.75 182 ARG B N 1
ATOM 3243 C CA . ARG B 1 182 ? 21.688 -9.773 -20.906 1 82.75 182 ARG B CA 1
ATOM 3244 C C . ARG B 1 182 ? 21.297 -10.094 -22.344 1 82.75 182 ARG B C 1
ATOM 3246 O O . ARG B 1 182 ? 21.344 -9.227 -23.219 1 82.75 182 ARG B O 1
ATOM 3253 N N . GLU B 1 183 ? 20.984 -11.18 -22.578 1 84.38 183 GLU B N 1
ATOM 3254 C CA . GLU B 1 183 ? 20.625 -11.633 -23.922 1 84.38 183 GLU B CA 1
ATOM 3255 C C . GLU B 1 183 ? 19.297 -11.047 -24.375 1 84.38 183 GLU B C 1
ATOM 3257 O O . GLU B 1 183 ? 19.078 -10.852 -25.562 1 84.38 183 GLU B O 1
ATOM 3262 N N . ARG B 1 184 ? 18.391 -10.789 -23.531 1 78.19 184 ARG B N 1
ATOM 3263 C CA . ARG B 1 184 ? 17.094 -10.234 -23.844 1 78.19 184 ARG B CA 1
ATOM 3264 C C . ARG B 1 184 ? 17.203 -8.766 -24.25 1 78.19 184 ARG B C 1
ATOM 3266 O O . ARG B 1 184 ? 16.328 -8.234 -24.938 1 78.19 184 ARG B O 1
ATOM 3273 N N . GLY B 1 185 ? 18.375 -8.109 -23.953 1 67.31 185 GLY B N 1
ATOM 3274 C CA . GLY B 1 185 ? 18.641 -6.746 -24.406 1 67.31 185 GLY B CA 1
ATOM 3275 C C . GLY B 1 185 ? 17.875 -5.707 -23.609 1 67.31 185 GLY B C 1
ATOM 3276 O O . GLY B 1 185 ? 17.703 -4.57 -24.062 1 67.31 185 GLY B O 1
ATOM 3277 N N . ASP B 1 186 ? 17.203 -6.102 -22.625 1 57.53 186 ASP B N 1
ATOM 3278 C CA . ASP B 1 186 ? 16.359 -5.105 -21.953 1 57.53 186 ASP B CA 1
ATOM 3279 C C . ASP B 1 186 ? 17.188 -4.199 -21.062 1 57.53 186 ASP B C 1
ATOM 3281 O O . ASP B 1 186 ? 17.438 -4.523 -19.891 1 57.53 186 ASP B O 1
ATOM 3285 N N . GLY B 1 187 ? 18 -3.193 -21.672 1 56 187 GLY B N 1
ATOM 3286 C CA . GLY B 1 187 ? 18.672 -2.1 -20.984 1 56 187 GLY B CA 1
ATOM 3287 C C . GLY B 1 187 ? 19.328 -2.523 -19.688 1 56 187 GLY B C 1
ATOM 3288 O O . GLY B 1 187 ? 19.391 -3.715 -19.375 1 56 187 GLY B O 1
ATOM 3289 N N . PRO B 1 188 ? 20.031 -1.441 -19.047 1 57.03 188 PRO B N 1
ATOM 3290 C CA . PRO B 1 188 ? 20.594 -1.792 -17.75 1 57.03 188 PRO B CA 1
ATOM 3291 C C . PRO B 1 188 ? 19.562 -2.404 -16.797 1 57.03 188 PRO B C 1
ATOM 3293 O O . PRO B 1 188 ? 18.484 -1.835 -16.609 1 57.03 188 PRO B O 1
ATOM 3296 N N . THR B 1 189 ? 19.719 -3.689 -16.656 1 59.84 189 THR B N 1
ATOM 3297 C CA . THR B 1 189 ? 18.734 -4.504 -15.9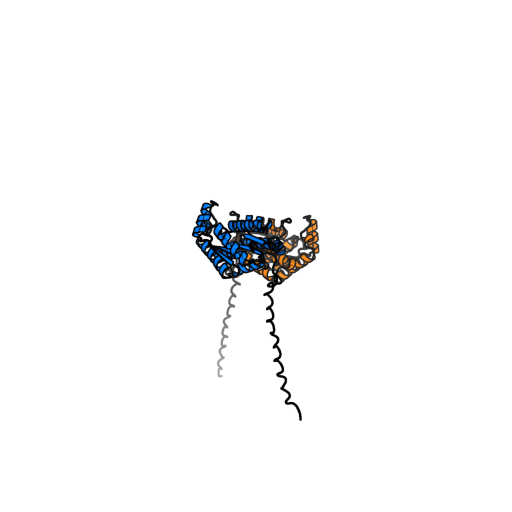53 1 59.84 189 THR B CA 1
ATOM 3298 C C . THR B 1 189 ? 18.766 -4.227 -14.453 1 59.84 189 THR B C 1
ATOM 3300 O O . THR B 1 189 ? 19.734 -3.656 -13.945 1 59.84 189 THR B O 1
ATOM 3303 N N . ARG B 1 190 ? 17.656 -4.254 -13.781 1 64.88 190 ARG B N 1
ATOM 3304 C CA . ARG B 1 190 ? 17.594 -4.242 -12.328 1 64.88 190 ARG B CA 1
ATOM 3305 C C . ARG B 1 190 ? 18.781 -5 -11.719 1 64.88 190 ARG B C 1
ATOM 3307 O O . ARG B 1 190 ? 19.266 -4.648 -10.641 1 64.88 190 ARG B O 1
ATOM 3314 N N . PHE B 1 191 ? 19.281 -5.91 -12.57 1 64.56 191 PHE B N 1
ATOM 3315 C CA . PHE B 1 191 ? 20.422 -6.699 -12.094 1 64.56 191 PHE B CA 1
ATOM 3316 C C . PHE B 1 191 ? 21.656 -5.828 -11.945 1 64.56 191 PHE B C 1
ATOM 3318 O O . PHE B 1 191 ? 22.406 -5.953 -10.969 1 64.56 191 PHE B O 1
ATOM 3325 N N . GLU B 1 192 ? 21.797 -5.109 -12.898 1 68.81 192 GLU B N 1
ATOM 3326 C CA . GLU B 1 192 ? 22.984 -4.25 -12.836 1 68.81 192 GLU B CA 1
ATOM 3327 C C . GLU B 1 192 ? 22.859 -3.217 -11.727 1 68.81 192 GLU B C 1
ATOM 3329 O O . GLU B 1 192 ? 23.859 -2.838 -11.102 1 68.81 192 GLU B O 1
ATOM 3334 N N . LEU B 1 193 ? 21.734 -2.891 -11.484 1 73.44 193 LEU B N 1
ATOM 3335 C CA . LEU B 1 193 ? 21.5 -1.847 -10.492 1 73.44 193 LEU B CA 1
ATOM 3336 C C . LEU B 1 193 ? 21.594 -2.412 -9.078 1 73.44 193 LEU B C 1
ATOM 3338 O O . LEU B 1 193 ? 22.156 -1.775 -8.188 1 73.44 193 LEU B O 1
ATOM 3342 N N . LEU B 1 194 ? 21.141 -3.6 -8.852 1 82.56 194 LEU B N 1
ATOM 3343 C CA . LEU B 1 194 ? 21 -4.137 -7.504 1 82.56 194 LEU B CA 1
ATOM 3344 C C . LEU B 1 194 ? 22.172 -5.059 -7.172 1 82.56 194 LEU B C 1
ATOM 3346 O O . LEU B 1 194 ? 22.484 -5.266 -6 1 82.56 194 LEU B O 1
ATOM 3350 N N . GLY B 1 195 ? 22.812 -5.68 -8.203 1 85.12 195 GLY B N 1
ATOM 3351 C CA . GLY B 1 195 ? 24 -6.48 -8.016 1 85.12 195 GLY B CA 1
ATOM 3352 C C . GLY B 1 195 ? 23.703 -7.945 -7.746 1 85.12 195 GLY B C 1
ATOM 3353 O O . GLY B 1 195 ? 22.594 -8.297 -7.352 1 85.12 195 GLY B O 1
ATOM 3354 N N . GLY B 1 196 ? 24.703 -8.789 -7.926 1 91.06 196 GLY B N 1
ATOM 3355 C CA . GLY B 1 196 ? 24.594 -10.227 -7.773 1 91.06 196 GLY B CA 1
ATOM 3356 C C . GLY B 1 196 ? 24.266 -10.656 -6.355 1 91.06 196 GLY B C 1
ATOM 3357 O O . GLY B 1 196 ? 23.5 -11.602 -6.152 1 91.06 196 GLY B O 1
ATOM 3358 N N . ASP B 1 197 ? 24.844 -9.969 -5.363 1 94.88 197 ASP B N 1
ATOM 3359 C CA . ASP B 1 197 ? 24.594 -10.312 -3.967 1 94.88 197 ASP B CA 1
ATOM 3360 C C . ASP B 1 197 ? 23.125 -10.164 -3.617 1 94.88 197 ASP B C 1
ATOM 3362 O O . ASP B 1 197 ? 22.578 -10.961 -2.855 1 94.88 197 ASP B O 1
ATOM 3366 N N . TYR B 1 198 ? 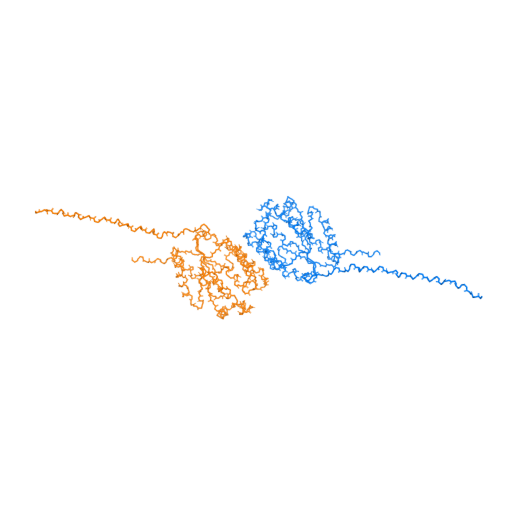22.594 -9.188 -4.121 1 95.69 198 TYR B N 1
ATOM 3367 C CA . TYR B 1 198 ? 21.156 -8.969 -3.926 1 95.69 198 TYR B CA 1
ATOM 3368 C C . TYR B 1 198 ? 20.359 -10.164 -4.438 1 95.69 198 TYR B C 1
ATOM 3370 O O . TYR B 1 198 ? 19.516 -10.703 -3.717 1 95.69 198 TYR B O 1
ATOM 3378 N N . PHE B 1 199 ? 20.656 -10.594 -5.562 1 96.56 199 PHE B N 1
ATOM 3379 C CA . PHE B 1 199 ? 19.875 -11.656 -6.188 1 96.56 199 PHE B CA 1
ATOM 3380 C C . PHE B 1 199 ? 20.203 -13.008 -5.57 1 96.56 199 PHE B C 1
ATOM 3382 O O . PHE B 1 199 ? 19.359 -13.898 -5.539 1 96.56 199 PHE B O 1
ATOM 3389 N N . GLU B 1 200 ? 21.359 -13.141 -5.07 1 98 200 GLU B N 1
ATOM 3390 C CA . GLU B 1 200 ? 21.641 -14.344 -4.301 1 98 200 GLU B CA 1
ATOM 3391 C C . GLU B 1 200 ? 20.781 -14.43 -3.053 1 98 200 GLU B C 1
ATOM 3393 O O . GLU B 1 200 ? 20.281 -15.508 -2.703 1 98 200 GLU B O 1
ATOM 3398 N N . ARG B 1 201 ? 20.578 -13.305 -2.426 1 98.19 201 ARG B N 1
ATOM 3399 C CA . ARG B 1 201 ? 19.688 -13.266 -1.266 1 98.19 201 ARG B CA 1
ATOM 3400 C C . ARG B 1 201 ? 18.25 -13.539 -1.669 1 98.19 201 ARG B C 1
ATOM 3402 O O . ARG B 1 201 ? 17.516 -14.227 -0.951 1 98.19 201 ARG B O 1
ATOM 3409 N N . VAL B 1 202 ? 17.875 -13.031 -2.754 1 98.12 202 VAL B N 1
ATOM 3410 C CA . VAL B 1 202 ? 16.531 -13.273 -3.27 1 98.12 202 VAL B CA 1
ATOM 3411 C C . VAL B 1 202 ? 16.344 -14.766 -3.516 1 98.12 202 VAL B C 1
ATOM 3413 O O . VAL B 1 202 ? 15.328 -15.344 -3.1 1 98.12 202 VAL B O 1
ATOM 3416 N N . ARG B 1 203 ? 17.297 -15.352 -4.242 1 98.56 203 ARG B N 1
ATOM 3417 C CA . ARG B 1 203 ? 17.203 -16.781 -4.5 1 98.56 203 ARG B CA 1
ATOM 3418 C C . ARG B 1 203 ? 17.125 -17.562 -3.195 1 98.56 203 ARG B C 1
ATOM 3420 O O . ARG B 1 203 ? 16.328 -18.5 -3.074 1 98.56 203 ARG B O 1
ATOM 3427 N N . GLU B 1 204 ? 17.922 -17.203 -2.248 1 98.5 204 GLU B N 1
ATOM 3428 C CA . GLU B 1 204 ? 17.875 -17.828 -0.935 1 98.5 204 GLU B CA 1
ATOM 3429 C C . GLU B 1 204 ? 16.5 -17.703 -0.309 1 98.5 204 GLU B C 1
ATOM 3431 O O . GLU B 1 204 ? 16 -18.656 0.317 1 98.5 204 GLU B O 1
ATOM 3436 N N . GLY B 1 205 ? 15.914 -16.578 -0.449 1 98.56 205 GLY B N 1
ATOM 3437 C CA . GLY B 1 205 ? 14.562 -16.359 0.048 1 98.56 205 GLY B CA 1
ATOM 3438 C C . GLY B 1 205 ? 13.539 -17.312 -0.563 1 98.56 205 GLY B C 1
ATOM 3439 O O . GLY B 1 205 ? 12.75 -17.922 0.153 1 98.56 205 GLY B O 1
ATOM 3440 N N . TYR B 1 206 ? 13.602 -17.453 -1.826 1 98.75 206 TYR B N 1
ATOM 3441 C CA . TYR B 1 206 ? 12.703 -18.375 -2.508 1 98.75 206 TYR B CA 1
ATOM 3442 C C . TYR B 1 206 ? 12.898 -19.797 -2.002 1 98.75 206 TYR B C 1
ATOM 3444 O O . TYR B 1 206 ? 11.93 -20.516 -1.741 1 98.75 206 TYR B O 1
ATOM 3452 N N . LEU B 1 207 ? 14.102 -20.172 -1.896 1 98.81 207 LEU B N 1
ATOM 3453 C CA . LEU B 1 207 ? 14.398 -21.531 -1.472 1 98.81 207 LEU B CA 1
ATOM 3454 C C . LEU B 1 207 ? 13.961 -21.766 -0.027 1 98.81 207 LEU B C 1
ATOM 3456 O O . LEU B 1 207 ? 13.477 -22.844 0.318 1 98.81 207 LEU B O 1
ATOM 3460 N N . GLU B 1 208 ? 14.148 -20.797 0.805 1 98.69 208 GLU B N 1
ATOM 3461 C CA . GLU B 1 208 ? 13.672 -20.891 2.182 1 98.69 208 GLU B CA 1
ATOM 3462 C C . GLU B 1 208 ? 12.156 -21.031 2.234 1 98.69 208 GLU B C 1
ATOM 3464 O O . GLU B 1 208 ? 11.625 -21.844 3.002 1 98.69 208 GLU B O 1
ATOM 3469 N N . LEU B 1 209 ? 11.508 -20.266 1.462 1 98.44 209 LEU B N 1
ATOM 3470 C CA . LEU B 1 209 ? 10.055 -20.359 1.405 1 98.44 209 LEU B CA 1
ATOM 3471 C C . LEU B 1 209 ? 9.609 -21.719 0.912 1 98.44 209 LEU B C 1
ATOM 3473 O O . LEU B 1 209 ? 8.625 -22.281 1.412 1 98.44 209 LEU B O 1
ATOM 3477 N N . ALA B 1 210 ? 10.32 -22.234 -0.072 1 98.69 210 ALA B N 1
ATOM 3478 C CA . ALA B 1 210 ? 10.008 -23.578 -0.566 1 98.69 210 ALA B CA 1
ATOM 3479 C C . ALA B 1 210 ? 10.148 -24.609 0.542 1 98.69 210 ALA B C 1
ATOM 3481 O O . ALA B 1 210 ? 9.352 -25.547 0.625 1 98.69 210 ALA B O 1
ATOM 3482 N N . ARG B 1 211 ? 11.117 -24.422 1.375 1 98.38 211 ARG B N 1
ATOM 3483 C CA . ARG B 1 211 ? 11.328 -25.344 2.488 1 98.38 211 ARG B CA 1
ATOM 3484 C C . ARG B 1 211 ? 10.211 -25.219 3.521 1 98.38 211 ARG B C 1
ATOM 3486 O O . ARG B 1 211 ? 9.688 -26.219 3.996 1 98.38 211 ARG B O 1
ATOM 3493 N N . ILE B 1 212 ? 9.844 -24.031 3.84 1 97.56 212 ILE B N 1
ATOM 3494 C CA . ILE B 1 212 ? 8.812 -23.766 4.832 1 97.56 212 ILE B CA 1
ATOM 3495 C C . ILE B 1 212 ? 7.477 -24.328 4.355 1 97.56 212 ILE B C 1
ATOM 3497 O O . ILE B 1 212 ? 6.711 -24.875 5.145 1 97.56 212 ILE B O 1
ATOM 3501 N N . HIS B 1 213 ? 7.281 -24.234 3.061 1 97.62 213 HIS B N 1
ATOM 3502 C CA . HIS B 1 213 ? 6.012 -24.672 2.496 1 97.62 213 HIS B CA 1
ATOM 3503 C C . HIS B 1 213 ? 6.188 -25.906 1.628 1 97.62 213 HIS B C 1
ATOM 3505 O O . HIS B 1 213 ? 5.582 -26.016 0.559 1 97.62 213 HIS B O 1
ATOM 3511 N N . ARG B 1 214 ? 6.922 -26.766 2.018 1 96.62 214 ARG B N 1
ATOM 3512 C CA . ARG B 1 214 ? 7.336 -27.922 1.224 1 96.62 214 ARG B CA 1
ATOM 3513 C C . ARG B 1 214 ? 6.145 -28.797 0.872 1 96.62 214 ARG B C 1
ATOM 3515 O O . ARG B 1 214 ? 6.16 -29.5 -0.145 1 96.62 214 ARG B O 1
ATOM 3522 N N . GLY B 1 215 ? 5.102 -28.734 1.598 1 96.12 215 GLY B N 1
ATOM 3523 C CA . GLY B 1 215 ? 3.924 -29.531 1.327 1 96.12 215 GLY B CA 1
ATOM 3524 C C . GLY B 1 215 ? 3.186 -29.109 0.071 1 96.12 215 GLY B C 1
ATOM 3525 O O . GLY B 1 215 ? 2.465 -29.922 -0.531 1 96.12 215 GLY B O 1
ATOM 3526 N N . ARG B 1 216 ? 3.41 -27.891 -0.352 1 97.06 216 ARG B N 1
ATOM 3527 C CA . ARG B 1 216 ? 2.68 -27.406 -1.519 1 97.06 216 ARG B CA 1
ATOM 3528 C C . ARG B 1 216 ? 3.609 -26.672 -2.48 1 97.06 216 ARG B C 1
ATOM 3530 O O . ARG B 1 216 ? 3.16 -25.859 -3.287 1 97.06 216 ARG B O 1
ATOM 3537 N N . THR B 1 217 ? 4.906 -26.891 -2.299 1 98.69 217 THR B N 1
ATOM 3538 C CA . THR B 1 217 ? 5.855 -26.234 -3.195 1 98.69 217 THR B CA 1
ATOM 3539 C C . THR B 1 217 ? 6.773 -27.266 -3.848 1 98.69 217 THR B C 1
ATOM 3541 O O . THR B 1 217 ? 7.277 -28.172 -3.178 1 98.69 217 THR B O 1
ATOM 3544 N N . VAL B 1 218 ? 6.852 -27.172 -5.129 1 98.75 218 VAL B N 1
ATOM 3545 C CA . VAL B 1 218 ? 7.766 -28 -5.898 1 98.75 218 VAL B CA 1
ATOM 3546 C C . VAL B 1 218 ? 8.883 -27.141 -6.488 1 98.75 218 VAL B C 1
ATOM 3548 O O . VAL B 1 218 ? 8.617 -26.172 -7.203 1 98.75 218 VAL B O 1
ATOM 3551 N N . VAL B 1 219 ? 10.125 -27.5 -6.137 1 98.88 219 VAL B N 1
ATOM 3552 C CA . VAL B 1 219 ? 11.266 -26.781 -6.691 1 98.88 219 VAL B CA 1
ATOM 3553 C C . VAL B 1 219 ? 11.719 -27.453 -7.988 1 98.88 219 VAL B C 1
ATOM 3555 O O . VAL B 1 219 ? 11.969 -28.656 -8.023 1 98.88 219 VAL B O 1
ATOM 3558 N N . LEU B 1 220 ? 11.75 -26.672 -9.023 1 98.81 220 LEU B N 1
ATOM 3559 C CA . LEU B 1 220 ? 12.148 -27.156 -10.344 1 98.81 220 LEU B CA 1
ATOM 3560 C C . LEU B 1 220 ? 13.484 -26.547 -10.766 1 98.81 220 LEU B C 1
ATOM 3562 O O . LEU B 1 220 ? 13.742 -25.375 -10.516 1 98.81 220 LEU B O 1
ATOM 3566 N N . ASP B 1 221 ? 14.305 -27.328 -11.391 1 98.62 221 ASP B N 1
ATOM 3567 C CA . ASP B 1 221 ? 15.562 -26.844 -11.961 1 98.62 221 ASP B CA 1
ATOM 3568 C C . ASP B 1 221 ? 15.312 -26.078 -13.25 1 98.62 221 ASP B C 1
ATOM 3570 O O . ASP B 1 221 ? 15.211 -26.672 -14.328 1 98.62 221 ASP B O 1
ATOM 3574 N N . ALA B 1 222 ? 15.43 -24.781 -13.172 1 98.44 222 ALA B N 1
ATOM 3575 C CA . ALA B 1 222 ? 15.031 -23.922 -14.281 1 98.44 222 ALA B CA 1
ATOM 3576 C C . ALA B 1 222 ? 16.109 -23.875 -15.359 1 98.44 222 ALA B C 1
ATOM 3578 O O . ALA B 1 222 ? 15.953 -23.203 -16.375 1 98.44 222 ALA B O 1
ATOM 3579 N N . THR B 1 223 ? 17.188 -24.562 -15.125 1 97.81 223 THR B N 1
ATOM 3580 C CA . THR B 1 223 ? 18.203 -24.656 -16.172 1 97.81 223 THR B CA 1
ATOM 3581 C C . THR B 1 223 ? 17.812 -25.703 -17.219 1 97.81 223 THR B C 1
ATOM 3583 O O . THR B 1 223 ? 18.391 -25.734 -18.312 1 97.81 223 THR B O 1
ATOM 3586 N N . ARG B 1 224 ? 16.906 -26.562 -16.875 1 97.62 224 ARG B N 1
ATOM 3587 C CA . ARG B 1 224 ? 16.438 -27.578 -17.797 1 97.62 224 ARG B CA 1
ATOM 3588 C C . ARG B 1 224 ? 15.562 -26.969 -18.891 1 97.62 224 ARG B C 1
ATOM 3590 O O . ARG B 1 224 ? 15.031 -25.875 -18.719 1 97.62 224 ARG B O 1
ATOM 3597 N N . ASP B 1 225 ? 15.422 -27.672 -20 1 96.75 225 ASP B N 1
ATOM 3598 C CA . ASP B 1 225 ? 14.656 -27.141 -21.125 1 96.75 225 ASP B CA 1
ATOM 3599 C C . ASP B 1 225 ? 13.164 -27.062 -20.781 1 96.75 225 ASP B C 1
ATOM 3601 O O . ASP B 1 225 ? 12.656 -27.891 -20.016 1 96.75 225 ASP B O 1
ATOM 3605 N N . PRO B 1 226 ? 12.43 -26.172 -21.406 1 97.44 226 PRO B N 1
ATOM 3606 C CA . PRO B 1 226 ? 11.031 -25.891 -21.078 1 97.44 226 PRO B CA 1
ATOM 3607 C C . PRO B 1 226 ? 10.133 -27.109 -21.266 1 97.44 226 PRO B C 1
ATOM 3609 O O . PRO B 1 226 ? 9.172 -27.312 -20.516 1 97.44 226 PRO B O 1
ATOM 3612 N N . GLU B 1 227 ? 10.406 -27.938 -22.25 1 97.56 227 GLU B N 1
ATOM 3613 C CA . GLU B 1 227 ? 9.586 -29.109 -22.516 1 97.56 227 GLU B CA 1
ATOM 3614 C C . GLU B 1 227 ? 9.688 -30.109 -21.375 1 97.56 227 GLU B C 1
ATOM 3616 O O . GLU B 1 227 ? 8.68 -30.703 -20.969 1 97.56 227 GLU B O 1
ATOM 3621 N N . THR B 1 228 ? 10.867 -30.297 -20.969 1 98.06 228 THR B N 1
ATOM 3622 C CA . THR B 1 228 ? 11.094 -31.203 -19.844 1 98.06 228 THR B CA 1
ATOM 3623 C C . THR B 1 228 ? 10.375 -30.703 -18.594 1 98.06 228 THR B C 1
ATOM 3625 O O . THR B 1 228 ? 9.703 -31.484 -17.906 1 98.06 228 THR B O 1
ATOM 3628 N N . LEU B 1 229 ? 10.484 -29.453 -18.281 1 98.44 229 LEU B N 1
ATOM 3629 C CA . LEU B 1 229 ? 9.836 -28.859 -17.109 1 98.44 229 LEU B CA 1
ATOM 3630 C C . LEU B 1 229 ? 8.32 -28.953 -17.234 1 98.44 229 LEU B C 1
ATOM 3632 O O . LEU B 1 229 ? 7.629 -29.234 -16.25 1 98.44 229 LEU B O 1
ATOM 3636 N N . GLU B 1 230 ? 7.824 -28.703 -18.406 1 97.81 230 GLU B N 1
ATOM 3637 C CA . GLU B 1 230 ? 6.391 -28.844 -18.656 1 97.81 230 GLU B CA 1
ATOM 3638 C C . GLU B 1 230 ? 5.895 -30.234 -18.297 1 97.81 230 GLU B C 1
ATOM 3640 O O . GLU B 1 230 ? 4.855 -30.375 -17.641 1 97.81 230 GLU B O 1
ATOM 3645 N N . GLY B 1 231 ? 6.641 -31.234 -18.766 1 96.75 231 GLY B N 1
ATOM 3646 C CA . GLY B 1 231 ? 6.289 -32.625 -18.438 1 96.75 231 GLY B CA 1
ATOM 3647 C C . GLY B 1 231 ? 6.281 -32.906 -16.953 1 96.75 231 GLY B C 1
ATOM 3648 O O . GLY B 1 231 ? 5.359 -33.531 -16.438 1 96.75 231 GLY B O 1
ATOM 3649 N N . GLU B 1 232 ? 7.258 -32.375 -16.25 1 97.88 232 GLU B N 1
ATOM 3650 C CA . GLU B 1 232 ? 7.359 -32.562 -14.805 1 97.88 232 GLU B CA 1
ATOM 3651 C C . GLU B 1 232 ? 6.199 -31.891 -14.078 1 97.88 232 GLU B C 1
ATOM 3653 O O . GLU B 1 232 ? 5.633 -32.469 -13.141 1 97.88 232 GLU B O 1
ATOM 3658 N N . ILE B 1 233 ? 5.848 -30.734 -14.453 1 98.25 233 ILE B N 1
ATOM 3659 C CA . ILE B 1 233 ? 4.762 -29.969 -13.844 1 98.25 233 ILE B CA 1
ATOM 3660 C C . ILE B 1 233 ? 3.441 -30.719 -14.031 1 98.25 233 ILE B C 1
ATOM 3662 O O . ILE B 1 233 ? 2.691 -30.906 -13.07 1 98.25 233 ILE B O 1
ATOM 3666 N N . PHE B 1 234 ? 3.236 -31.141 -15.219 1 95.62 234 PHE B N 1
ATOM 3667 C CA . PHE B 1 234 ? 1.968 -31.797 -15.508 1 95.62 234 PHE B CA 1
ATOM 3668 C C . PHE B 1 234 ? 1.87 -33.125 -14.773 1 95.62 234 PHE B C 1
ATOM 3670 O O . PHE B 1 234 ? 0.805 -33.5 -14.266 1 95.62 234 PHE B O 1
ATOM 3677 N N . GLU B 1 235 ? 2.924 -33.875 -14.781 1 96.06 235 GLU B N 1
ATOM 3678 C CA . GLU B 1 235 ? 2.934 -35.156 -14.047 1 96.06 235 GLU B CA 1
ATOM 3679 C C . GLU B 1 235 ? 2.627 -34.938 -12.57 1 96.06 235 GLU B C 1
ATOM 3681 O O . GLU B 1 235 ? 1.87 -35.688 -11.961 1 96.06 235 GLU B O 1
ATOM 3686 N N . ASP B 1 236 ? 3.168 -33.938 -12.047 1 97.06 236 ASP B N 1
ATOM 3687 C CA . ASP B 1 236 ? 2.924 -33.625 -10.641 1 97.06 236 ASP B CA 1
ATOM 3688 C C . ASP B 1 236 ? 1.467 -33.219 -10.406 1 97.06 236 ASP B C 1
ATOM 3690 O O . ASP B 1 236 ? 0.845 -33.656 -9.438 1 97.06 236 ASP B O 1
ATOM 3694 N N . LEU B 1 237 ? 0.943 -32.438 -11.234 1 96.31 237 LEU B N 1
ATOM 3695 C CA . LEU B 1 237 ? -0.441 -31.984 -11.117 1 96.31 237 LEU B CA 1
ATOM 3696 C C . LEU B 1 237 ? -1.399 -33.188 -11.172 1 96.31 237 LEU B C 1
ATOM 3698 O O . LEU B 1 237 ? -2.34 -33.25 -10.375 1 96.31 237 LEU B O 1
ATOM 3702 N N . ALA B 1 238 ? -1.111 -34.062 -12.125 1 93.12 238 ALA B N 1
ATOM 3703 C CA . ALA B 1 238 ? -1.956 -35.25 -12.273 1 93.12 238 ALA B CA 1
ATOM 3704 C C . ALA B 1 238 ? -1.923 -36.125 -11.016 1 93.12 238 ALA B C 1
ATOM 3706 O O . ALA B 1 238 ? -2.932 -36.719 -10.641 1 93.12 238 ALA B O 1
ATOM 3707 N N . ARG B 1 239 ? -0.778 -36.156 -10.461 1 94.81 239 ARG B N 1
ATOM 3708 C CA . ARG B 1 239 ? -0.616 -36.938 -9.242 1 94.81 239 ARG B CA 1
ATOM 3709 C C . ARG B 1 239 ? -1.315 -36.281 -8.062 1 94.81 239 ARG B C 1
ATOM 3711 O O . ARG B 1 239 ? -1.995 -36.938 -7.281 1 94.81 239 ARG B O 1
ATOM 3718 N N . ARG B 1 240 ? -1.2 -34.969 -7.941 1 94.06 240 ARG B N 1
ATOM 3719 C CA . ARG B 1 240 ? -1.729 -34.219 -6.809 1 94.06 240 ARG B CA 1
ATOM 3720 C C . ARG B 1 240 ? -3.242 -34.062 -6.91 1 94.06 240 ARG B C 1
ATOM 3722 O O . ARG B 1 240 ? -3.941 -34.062 -5.895 1 94.06 240 ARG B O 1
ATOM 3729 N N . PHE B 1 241 ? -3.643 -33.906 -8.133 1 92.12 241 PHE B N 1
ATOM 3730 C CA . PHE B 1 241 ? -5.051 -33.625 -8.352 1 92.12 241 PHE B CA 1
ATOM 3731 C C . PHE B 1 241 ? -5.641 -34.531 -9.406 1 92.12 241 PHE B C 1
ATOM 3733 O O . PHE B 1 241 ? -6.148 -34.094 -10.43 1 92.12 241 PHE B O 1
ATOM 3740 N N . PRO B 1 242 ? -5.754 -35.812 -9.18 1 88.56 242 PRO B N 1
ATOM 3741 C CA . PRO B 1 242 ? -6.188 -36.781 -10.18 1 88.56 242 PRO B CA 1
ATOM 3742 C C . PRO B 1 242 ? -7.602 -36.5 -10.695 1 88.56 242 PRO B C 1
ATOM 3744 O O . PRO B 1 242 ? -7.902 -36.781 -11.859 1 88.56 242 PRO B O 1
ATOM 3747 N N . GLY B 1 243 ? -8.453 -35.969 -9.953 1 85 243 GLY B N 1
ATOM 3748 C CA . GLY B 1 243 ? -9.812 -35.688 -10.391 1 85 243 GLY B CA 1
ATOM 3749 C C . GLY B 1 243 ? -9.898 -34.469 -11.305 1 85 243 GLY B C 1
ATOM 3750 O O . GLY B 1 243 ? -10.875 -34.344 -12.047 1 85 243 GLY B O 1
ATOM 3751 N N . ARG B 1 244 ? -8.836 -33.781 -11.32 1 87.19 244 ARG B N 1
ATOM 3752 C CA . ARG B 1 244 ? -8.898 -32.531 -12.078 1 87.19 244 ARG B CA 1
ATOM 3753 C C . ARG B 1 244 ? -8.008 -32.594 -13.32 1 87.19 244 ARG B C 1
ATOM 3755 O O . ARG B 1 244 ? -8.375 -32.094 -14.383 1 87.19 244 ARG B O 1
ATOM 3762 N N . PHE B 1 245 ? -6.867 -33.281 -13.164 1 87 245 PHE B N 1
ATOM 3763 C CA . PHE B 1 245 ? -5.887 -33.25 -14.25 1 87 245 PHE B CA 1
ATOM 3764 C C . PHE B 1 245 ? -5.555 -34.656 -14.742 1 87 245 PHE B C 1
ATOM 3766 O O . PHE B 1 245 ? -4.562 -34.844 -15.445 1 87 245 PHE B O 1
ATOM 3773 N N . ALA B 1 246 ? -6.418 -35.625 -14.531 1 73.69 246 ALA B N 1
ATOM 3774 C CA . ALA B 1 246 ? -6.145 -37 -14.953 1 73.69 246 ALA B CA 1
ATOM 3775 C C . ALA B 1 246 ? -6.039 -37.094 -16.469 1 73.69 246 ALA B C 1
ATOM 3777 O O . ALA B 1 246 ? -6.758 -36.406 -17.203 1 73.69 246 ALA B O 1
ATOM 3778 N N . THR B 1 247 ? -4.988 -37.656 -16.891 1 65.25 247 THR B N 1
ATOM 3779 C CA . THR B 1 247 ? -4.855 -38 -18.297 1 65.25 247 THR B CA 1
ATOM 3780 C C . THR B 1 247 ? -5.793 -39.156 -18.656 1 65.25 247 THR B C 1
ATOM 3782 O O . THR B 1 247 ? -6.078 -40 -17.828 1 65.25 247 THR B O 1
ATOM 3785 N N . GLY B 1 248 ? -6.973 -39 -19.219 1 53.44 248 GLY B N 1
ATOM 3786 C CA . GLY B 1 248 ? -7.801 -40.094 -19.703 1 53.44 248 GLY B CA 1
ATOM 3787 C C . GLY B 1 248 ? -7 -41.312 -20.078 1 53.44 248 GLY B C 1
ATOM 3788 O O . GLY B 1 248 ? -6.172 -41.281 -20.984 1 53.44 248 GLY B O 1
ATOM 3789 N N . GLY B 1 249 ? -6.488 -42.125 -19.188 1 44.53 249 GLY B N 1
ATOM 3790 C CA . GLY B 1 249 ? -6.125 -43.438 -19.688 1 44.53 249 GLY B CA 1
ATOM 3791 C C . GLY B 1 249 ? -7.168 -44.031 -20.625 1 44.53 249 GLY B C 1
ATOM 3792 O O . GLY B 1 249 ? -8.367 -43.875 -20.406 1 44.53 249 GLY B O 1
ATOM 3793 N N . SER B 1 250 ? -6.953 -44.062 -22 1 40.19 250 SER B N 1
ATOM 3794 C CA . SER B 1 250 ? -7.766 -44.906 -22.859 1 40.19 250 SER B CA 1
ATOM 3795 C C . SER B 1 250 ? -8.219 -46.156 -22.141 1 40.19 250 SER B C 1
ATOM 3797 O O . SER B 1 250 ? -7.434 -46.781 -21.422 1 40.19 250 SER B O 1
ATOM 3799 N N . PRO B 1 251 ? -9.586 -46.312 -21.75 1 40.12 251 PRO B N 1
ATOM 3800 C CA . PRO B 1 251 ? -9.859 -47.688 -21.391 1 40.12 251 PRO B CA 1
ATOM 3801 C C . PRO B 1 251 ? -9.008 -48.688 -22.188 1 40.12 251 PRO B C 1
ATOM 3803 O O . PRO B 1 251 ? -8.773 -48.5 -23.375 1 40.12 251 PRO B O 1
ATOM 3806 N N . ALA B 1 252 ? -8.102 -49.375 -21.469 1 33.66 252 ALA B N 1
ATOM 3807 C CA . ALA B 1 252 ? -7.676 -50.594 -22.125 1 33.66 252 ALA B CA 1
ATOM 3808 C C . ALA B 1 252 ? -8.875 -51.469 -22.469 1 33.66 252 ALA B C 1
ATOM 3810 O O . ALA B 1 252 ? -9.828 -51.562 -21.688 1 33.66 252 ALA B O 1
#

pLDDT: mean 84.67, std 23.56, range [23.12, 98.94]

Organism: NCBI:txid412449

Radius of gyration: 36.1 Å; Cα contacts (8 Å, |Δi|>4): 728; chains: 2; bounding box: 74×159×118 Å

InterPro domains:
  IPR018094 Thymidylate kinase [MF_00165] (40-241)
  IPR018094 Thymidylate kinase [TIGR00041] (39-233)
  IPR027417 P-loop containing nucleoside triphosphate hydrolase [G3DSA:3.40.50.300] (37-241)
  IPR027417 P-loop containing nucleoside triphosphate hydrolase [SSF52540] (39-239)
  IPR039430 Thymidylate kinase-like domain [PF02223] (44-233)

Foldseek 3Di:
DDDPDDPDPPDPPDPPPPPPDPPPDPPDPDDQDPPRQLAAEEEEDEDPPLCLVVLLVLLQVVCVVVVQHEAEAEPQCRDPVSVVLVCQLPDPVHDDDLVRNLVSRLVSLLCCQVPPVRVQSNVNHYYYYYDDLLQCLLQSPLQVPDDSVVSVVSSCVSNVPDDHQAYEYRQDQLVVSVVSVVVVVPPPDVCNVSHSVSVVSSSVSSVVVCVVPVVRYDYDHSVDDSVVVSVVVLVVCCVSPVVRRPDPPPPD/DDCPDDPDDPPPDPPPPPPPDPPPDVDDPDDQDDPRQLAAEEEEDEDPPLCLVVLLVLLQVVCVVVVQHEAEAEPQCRDPVSVVLVCQLPDPVHDDDLVRNLVSRLVSLLCCQPPPVRVQSNVNHYYYYYDDLLQCLLQSPLQVPDDSVVSVVSSCVSNVPDDHQAYEYRQDQLVVSVVSVVVVVPPPDVCNVSHSVSVVSSSVSSVVVCVVPVVRYDYDHSVDDSVVVSVVVLVVCCVSPVVRRPDPPPPD